Protein AF-0000000081108622 (afdb_homodimer)

Organism: NCBI:txid173218

Radius of gyration: 24.5 Å; Cα contacts (8 Å, |Δi|>4): 1025; chains: 2; bounding box: 48×74×57 Å

Structure (mmCIF, N/CA/C/O backbone):
data_AF-0000000081108622-model_v1
#
loop_
_entity.id
_entity.type
_entity.pdbx_description
1 polymer 'Uncharacterized protein'
#
loop_
_atom_site.group_PDB
_atom_site.id
_atom_site.type_symbol
_atom_site.label_atom_id
_atom_site.label_alt_id
_atom_site.label_comp_id
_atom_site.label_asym_id
_atom_site.label_entity_id
_atom_site.label_seq_id
_atom_site.pdbx_PDB_ins_code
_atom_site.Cartn_x
_atom_site.Cartn_y
_atom_site.Cartn_z
_atom_site.occupancy
_atom_site.B_iso_or_equiv
_atom_site.auth_seq_id
_atom_site.auth_comp_id
_atom_site.auth_asym_id
_atom_site.auth_atom_id
_atom_site.pdbx_PDB_model_num
ATOM 1 N N . MET A 1 1 ? 9.797 -42.375 -10.711 1 42.88 1 MET A N 1
ATOM 2 C CA . MET A 1 1 ? 9.742 -40.938 -11.023 1 42.88 1 MET A CA 1
ATOM 3 C C . MET A 1 1 ? 8.445 -40.344 -10.516 1 42.88 1 MET A C 1
ATOM 5 O O . MET A 1 1 ? 7.371 -40.906 -10.664 1 42.88 1 MET A O 1
ATOM 9 N N . SER A 1 2 ? 8.352 -39.5 -9.469 1 57.22 2 SER A N 1
ATOM 10 C CA . SER A 1 2 ? 7.078 -39.094 -8.875 1 57.22 2 SER A CA 1
ATOM 11 C C . SER A 1 2 ? 6.098 -38.625 -9.945 1 57.22 2 SER A C 1
ATOM 13 O O . SER A 1 2 ? 6.508 -38.125 -10.984 1 57.22 2 SER A O 1
ATOM 15 N N . SER A 1 3 ? 4.816 -39.125 -9.922 1 83.5 3 SER A N 1
ATOM 16 C CA . SER A 1 3 ? 3.748 -38.875 -10.883 1 83.5 3 SER A CA 1
ATOM 17 C C . SER A 1 3 ? 3.598 -37.406 -11.172 1 83.5 3 SER A C 1
ATOM 19 O O . SER A 1 3 ? 3.627 -36.594 -10.25 1 83.5 3 SER A O 1
ATOM 21 N N . ARG A 1 4 ? 3.855 -37.031 -12.406 1 93.5 4 ARG A N 1
ATOM 22 C CA . ARG A 1 4 ? 3.746 -35.625 -12.844 1 93.5 4 ARG A CA 1
ATOM 23 C C . ARG A 1 4 ? 2.301 -35.156 -12.781 1 93.5 4 ARG A C 1
ATOM 25 O O . ARG A 1 4 ? 1.372 -35.969 -12.719 1 93.5 4 ARG A O 1
ATOM 32 N N . SER A 1 5 ? 2.139 -33.906 -12.609 1 96.06 5 SER A N 1
ATOM 33 C CA . SER A 1 5 ? 0.815 -33.312 -12.461 1 96.06 5 SER A CA 1
ATOM 34 C C . SER A 1 5 ? 0.373 -32.625 -13.758 1 96.06 5 SER A C 1
ATOM 36 O O . SER A 1 5 ? 1.161 -31.922 -14.398 1 96.06 5 SER A O 1
ATOM 38 N N . ASP A 1 6 ? -0.879 -32.781 -14.109 1 96.75 6 ASP A N 1
ATOM 39 C CA . ASP A 1 6 ? -1.448 -32.125 -15.273 1 96.75 6 ASP A CA 1
ATOM 40 C C . ASP A 1 6 ? -2.117 -30.797 -14.891 1 96.75 6 ASP A C 1
ATOM 42 O O . ASP A 1 6 ? -2.641 -30.094 -15.75 1 96.75 6 ASP A O 1
ATOM 46 N N . ASN A 1 7 ? -2.08 -30.5 -13.594 1 97.75 7 ASN A N 1
ATOM 47 C CA . ASN A 1 7 ? -2.531 -29.172 -13.18 1 97.75 7 ASN A CA 1
ATOM 48 C C . ASN A 1 7 ? -1.586 -28.078 -13.664 1 97.75 7 ASN A C 1
ATOM 50 O O . ASN A 1 7 ? -0.423 -28.344 -13.969 1 97.75 7 ASN A O 1
ATOM 54 N N . VAL A 1 8 ? -2.062 -26.875 -13.688 1 98.62 8 VAL A N 1
ATOM 55 C CA . VAL A 1 8 ? -1.373 -25.797 -14.391 1 98.62 8 VAL A CA 1
ATOM 56 C C . VAL A 1 8 ? -0.614 -24.938 -13.391 1 98.62 8 VAL A C 1
ATOM 58 O O . VAL A 1 8 ? -1.127 -24.625 -12.305 1 98.62 8 VAL A O 1
ATOM 61 N N . VAL A 1 9 ? 0.617 -24.516 -13.727 1 98.81 9 VAL A N 1
ATOM 62 C CA . VAL A 1 9 ? 1.363 -23.438 -13.086 1 98.81 9 VAL A CA 1
ATOM 63 C C . VAL A 1 9 ? 1.24 -22.172 -13.914 1 98.81 9 VAL A C 1
ATOM 65 O O . VAL A 1 9 ? 1.556 -22.156 -15.102 1 98.81 9 VAL A O 1
ATOM 68 N N . VAL A 1 10 ? 0.769 -21.156 -13.305 1 98.94 10 VAL A N 1
ATOM 69 C CA . VAL A 1 10 ? 0.646 -19.859 -13.977 1 98.94 10 VAL A CA 1
ATOM 70 C C . VAL A 1 10 ? 1.661 -18.875 -13.398 1 98.94 10 VAL A C 1
ATOM 72 O O . VAL A 1 10 ? 1.682 -18.641 -12.188 1 98.94 10 VAL A O 1
ATOM 75 N N . VAL A 1 11 ? 2.512 -18.328 -14.258 1 98.94 11 VAL A N 1
ATOM 76 C CA . VAL A 1 11 ? 3.496 -17.328 -13.852 1 98.94 11 VAL A CA 1
ATOM 77 C C . VAL A 1 11 ? 3.148 -15.977 -14.477 1 98.94 11 VAL A C 1
ATOM 79 O O . VAL A 1 11 ? 3.289 -15.789 -15.688 1 98.94 11 VAL A O 1
ATOM 82 N N . VAL A 1 12 ? 2.668 -15.086 -13.672 1 98.81 12 VAL A N 1
ATOM 83 C CA . VAL A 1 12 ? 2.396 -13.719 -14.102 1 98.81 12 VAL A CA 1
ATOM 84 C C . VAL A 1 12 ? 3.629 -12.844 -13.859 1 98.81 12 VAL A C 1
ATOM 86 O O . VAL A 1 12 ? 4.07 -12.68 -12.719 1 98.81 12 VAL A O 1
ATOM 89 N N . GLY A 1 13 ? 4.121 -12.242 -14.852 1 97.62 13 GLY A N 1
ATOM 90 C CA . GLY A 1 13 ? 5.445 -11.641 -14.805 1 97.62 13 GLY A CA 1
ATOM 91 C C . GLY A 1 13 ? 6.562 -12.648 -15.031 1 97.62 13 GLY A C 1
ATOM 92 O O . GLY A 1 13 ? 7.5 -12.727 -14.242 1 97.62 13 GLY A O 1
ATOM 93 N N . SER A 1 14 ? 6.57 -13.516 -16.094 1 95.88 14 SER A N 1
ATOM 94 C CA . SER A 1 14 ? 7.469 -14.641 -16.344 1 95.88 14 SER A CA 1
ATOM 95 C C . SER A 1 14 ? 8.828 -14.164 -16.844 1 95.88 14 SER A C 1
ATOM 97 O O . SER A 1 14 ? 9.766 -14.953 -16.969 1 95.88 14 SER A O 1
ATOM 99 N N . GLY A 1 15 ? 9.117 -12.82 -16.984 1 89.44 15 GLY A N 1
ATOM 100 C CA . GLY A 1 15 ? 10.367 -12.258 -17.469 1 89.44 15 GLY A CA 1
ATOM 101 C C . GLY A 1 15 ? 11.578 -13.117 -17.125 1 89.44 15 GLY A C 1
ATOM 102 O O . GLY A 1 15 ? 11.445 -14.148 -16.469 1 89.44 15 GLY A O 1
ATOM 103 N N . PRO A 1 16 ? 12.836 -12.875 -17.578 1 88.69 16 PRO A N 1
ATOM 104 C CA . PRO A 1 16 ? 14.016 -13.734 -17.531 1 88.69 16 PRO A CA 1
ATOM 105 C C . PRO A 1 16 ? 14.578 -13.906 -16.125 1 88.69 16 PRO A C 1
ATOM 107 O O . PRO A 1 16 ? 15.453 -14.742 -15.898 1 88.69 16 PRO A O 1
ATOM 110 N N . GLY A 1 17 ? 14.078 -13.25 -15.188 1 92.12 17 GLY A N 1
ATOM 111 C CA . GLY A 1 17 ? 14.562 -13.344 -13.82 1 92.12 17 GLY A CA 1
ATOM 112 C C . GLY A 1 17 ? 13.828 -14.391 -13 1 92.12 17 GLY A C 1
ATOM 113 O O . GLY A 1 17 ? 13.789 -15.562 -13.375 1 92.12 17 GLY A O 1
ATOM 114 N N . ILE A 1 18 ? 13.18 -14.016 -12.016 1 94.81 18 ILE A N 1
ATOM 115 C CA . ILE A 1 18 ? 12.539 -14.883 -11.039 1 94.81 18 ILE A CA 1
ATOM 116 C C . ILE A 1 18 ? 11.438 -15.695 -11.719 1 94.81 18 ILE A C 1
ATOM 118 O O . ILE A 1 18 ? 11.312 -16.906 -11.492 1 94.81 18 ILE A O 1
ATOM 122 N N . GLY A 1 19 ? 10.664 -15.148 -12.656 1 97.62 19 GLY A N 1
ATOM 123 C CA . GLY A 1 19 ? 9.508 -15.781 -13.266 1 97.62 19 GLY A CA 1
ATOM 124 C C . GLY A 1 19 ? 9.859 -17.016 -14.078 1 97.62 19 GLY A C 1
ATOM 125 O O . GLY A 1 19 ? 9.375 -18.109 -13.797 1 97.62 19 GLY A O 1
ATOM 126 N N . THR A 1 20 ? 10.75 -16.844 -15.016 1 97.5 20 THR A N 1
ATOM 127 C CA . THR A 1 20 ? 11.141 -17.922 -15.906 1 97.5 20 THR A CA 1
ATOM 128 C C . THR A 1 20 ? 11.844 -19.047 -15.141 1 97.5 20 THR A C 1
ATOM 130 O O . THR A 1 20 ? 11.602 -20.219 -15.383 1 97.5 20 THR A O 1
ATOM 133 N N . ASN A 1 21 ? 12.688 -18.703 -14.195 1 97.81 21 ASN A N 1
ATOM 134 C CA . ASN A 1 21 ? 13.414 -19.703 -13.414 1 97.81 21 ASN A CA 1
ATOM 135 C C . ASN A 1 21 ? 12.469 -20.5 -12.516 1 97.81 21 ASN A C 1
ATOM 137 O O . ASN A 1 21 ? 12.641 -21.703 -12.352 1 97.81 21 ASN A O 1
ATOM 141 N N . THR A 1 22 ? 11.5 -19.844 -11.953 1 98.5 22 THR A N 1
ATOM 142 C CA . THR A 1 22 ? 10.508 -20.547 -11.148 1 98.5 22 THR A CA 1
ATOM 143 C C . THR A 1 22 ? 9.711 -21.516 -12 1 98.5 22 THR A C 1
ATOM 145 O O . THR A 1 22 ? 9.547 -22.688 -11.633 1 98.5 22 THR A O 1
ATOM 148 N N . ALA A 1 23 ? 9.266 -21.016 -13.164 1 98.75 23 ALA A N 1
ATOM 149 C CA . ALA A 1 23 ? 8.539 -21.875 -14.094 1 98.75 23 ALA A CA 1
ATOM 150 C C . ALA A 1 23 ? 9.367 -23.094 -14.469 1 98.75 23 ALA A C 1
ATOM 152 O O . ALA A 1 23 ? 8.852 -24.219 -14.5 1 98.75 23 ALA A O 1
ATOM 153 N N . ALA A 1 24 ? 10.617 -22.891 -14.719 1 98.5 24 ALA A N 1
ATOM 154 C CA . ALA A 1 24 ? 11.523 -23.969 -15.125 1 98.5 24 ALA A CA 1
ATOM 155 C C . ALA A 1 24 ? 11.672 -25.016 -14.031 1 98.5 24 ALA A C 1
ATOM 157 O O . ALA A 1 24 ? 11.602 -26.219 -14.297 1 98.5 24 ALA A O 1
ATOM 158 N N . VAL A 1 25 ? 11.875 -24.562 -12.789 1 98.25 25 VAL A N 1
ATOM 159 C CA . VAL A 1 25 ? 12.039 -25.469 -11.656 1 98.25 25 VAL A CA 1
ATOM 160 C C . VAL A 1 25 ? 10.766 -26.281 -11.461 1 98.25 25 VAL A C 1
ATOM 162 O O . VAL A 1 25 ? 10.836 -27.5 -11.25 1 98.25 25 VAL A O 1
ATOM 165 N N . PHE A 1 26 ? 9.578 -25.672 -11.594 1 98.62 26 PHE A N 1
ATOM 166 C CA . PHE A 1 26 ? 8.312 -26.375 -11.391 1 98.62 26 PHE A CA 1
ATOM 167 C C . PHE A 1 26 ? 8.062 -27.375 -12.516 1 98.62 26 PHE A C 1
ATOM 169 O O . PHE A 1 26 ? 7.605 -28.484 -12.266 1 98.62 26 PHE A O 1
ATOM 176 N N . ALA A 1 27 ? 8.375 -26.984 -13.742 1 98.12 27 ALA A N 1
ATOM 177 C CA . ALA A 1 27 ? 8.227 -27.875 -14.891 1 98.12 27 ALA A CA 1
ATOM 178 C C . ALA A 1 27 ? 9.156 -29.078 -14.766 1 98.12 27 ALA A C 1
ATOM 180 O O . ALA A 1 27 ? 8.75 -30.219 -15.023 1 98.12 27 ALA A O 1
ATOM 181 N N . ALA A 1 28 ? 10.352 -28.828 -14.352 1 97.38 28 ALA A N 1
ATOM 182 C CA . ALA A 1 28 ? 11.352 -29.875 -14.242 1 97.38 28 ALA A CA 1
ATOM 183 C C . ALA A 1 28 ? 10.977 -30.875 -13.133 1 97.38 28 ALA A C 1
ATOM 185 O O . ALA A 1 28 ? 11.25 -32.062 -13.25 1 97.38 28 ALA A O 1
ATOM 186 N N . ASN A 1 29 ? 10.352 -30.391 -12.141 1 96.62 29 ASN A N 1
ATOM 187 C CA . ASN A 1 29 ? 10.133 -31.219 -10.961 1 96.62 29 ASN A CA 1
ATOM 188 C C . ASN A 1 29 ? 8.797 -31.953 -11.031 1 96.62 29 ASN A C 1
ATOM 190 O O . ASN A 1 29 ? 8.695 -33.094 -10.586 1 96.62 29 ASN A O 1
ATOM 194 N N . LYS A 1 30 ? 7.742 -31.234 -11.664 1 96.94 30 LYS A N 1
ATOM 195 C CA . LYS A 1 30 ? 6.465 -31.875 -11.391 1 96.94 30 LYS A CA 1
ATOM 196 C C . LYS A 1 30 ? 5.426 -31.531 -12.445 1 96.94 30 LYS A C 1
ATOM 198 O O . LYS A 1 30 ? 4.551 -32.344 -12.758 1 96.94 30 LYS A O 1
ATOM 203 N N . PHE A 1 31 ? 5.426 -30.438 -13.047 1 98.19 31 PHE A N 1
ATOM 204 C CA . PHE A 1 31 ? 4.234 -29.938 -13.719 1 98.19 31 PHE A CA 1
ATOM 205 C C . PHE A 1 31 ? 4.371 -30.078 -15.227 1 98.19 31 PHE A C 1
ATOM 207 O O . PHE A 1 31 ? 5.359 -29.625 -15.812 1 98.19 31 PHE A O 1
ATOM 214 N N . ASN A 1 32 ? 3.34 -30.516 -15.828 1 97.81 32 ASN A N 1
ATOM 215 C CA . ASN A 1 32 ? 3.32 -30.75 -17.266 1 97.81 32 ASN A CA 1
ATOM 216 C C . ASN A 1 32 ? 2.82 -29.531 -18.031 1 97.81 32 ASN A C 1
ATOM 218 O O . ASN A 1 32 ? 3.02 -29.422 -19.234 1 97.81 32 ASN A O 1
ATOM 222 N N . ASN A 1 33 ? 2.074 -28.656 -17.391 1 98.69 33 ASN A N 1
ATOM 223 C CA . ASN A 1 33 ? 1.449 -27.5 -18.031 1 98.69 33 ASN A CA 1
ATOM 224 C C . ASN A 1 33 ? 1.868 -26.188 -17.359 1 98.69 33 ASN A C 1
ATOM 226 O O . ASN A 1 33 ? 1.658 -26 -16.156 1 98.69 33 ASN A O 1
ATOM 230 N N . ILE A 1 34 ? 2.461 -25.312 -18.188 1 98.81 34 ILE A N 1
ATOM 231 C CA . ILE A 1 34 ? 2.961 -24.047 -17.688 1 98.81 34 ILE A CA 1
ATOM 232 C C . ILE A 1 34 ? 2.393 -22.906 -18.531 1 98.81 34 ILE A C 1
ATOM 234 O O . ILE A 1 34 ? 2.443 -22.953 -19.766 1 98.81 34 ILE A O 1
ATOM 238 N N . ALA A 1 35 ? 1.82 -21.938 -17.906 1 98.94 35 ALA A N 1
ATOM 239 C CA . ALA A 1 35 ? 1.398 -20.703 -18.562 1 98.94 35 ALA A CA 1
ATOM 240 C C . ALA A 1 35 ? 2.314 -19.547 -18.172 1 98.94 35 ALA A C 1
ATOM 242 O O . ALA A 1 35 ? 2.5 -19.266 -16.984 1 98.94 35 ALA A O 1
ATOM 243 N N . LEU A 1 36 ? 2.93 -18.906 -19.141 1 98.88 36 LEU A N 1
ATOM 244 C CA . LEU A 1 36 ? 3.764 -17.719 -18.953 1 98.88 36 LEU A CA 1
ATOM 245 C C . LEU A 1 36 ? 3.035 -16.469 -19.406 1 98.88 36 LEU A C 1
ATOM 247 O O . LEU A 1 36 ? 2.6 -16.375 -20.562 1 98.88 36 LEU A O 1
ATOM 251 N N . VAL A 1 37 ? 2.861 -15.516 -18.516 1 98.88 37 VAL A N 1
ATOM 252 C CA . VAL A 1 37 ? 2.129 -14.289 -18.797 1 98.88 37 VAL A CA 1
ATOM 253 C C . VAL A 1 37 ? 3.061 -13.086 -18.656 1 98.88 37 VAL A C 1
ATOM 255 O O . VAL A 1 37 ? 3.672 -12.891 -17.609 1 98.88 37 VAL A O 1
ATOM 258 N N . ALA A 1 38 ? 3.254 -12.305 -19.609 1 98.31 38 ALA A N 1
ATOM 259 C CA . ALA A 1 38 ? 4.008 -11.055 -19.625 1 98.31 38 ALA A CA 1
ATOM 260 C C . ALA A 1 38 ? 3.609 -10.18 -20.812 1 98.31 38 ALA A C 1
ATOM 262 O O . ALA A 1 38 ? 2.701 -10.531 -21.562 1 98.31 38 ALA A O 1
ATOM 263 N N . ARG A 1 39 ? 4.234 -9.078 -21.031 1 96.94 39 ARG A N 1
ATOM 264 C CA . ARG A 1 39 ? 3.812 -8.125 -22.047 1 96.94 39 ARG A CA 1
ATOM 265 C C . ARG A 1 39 ? 4.504 -8.414 -23.391 1 96.94 39 ARG A C 1
ATOM 267 O O . ARG A 1 39 ? 3.877 -8.336 -24.438 1 96.94 39 ARG A O 1
ATOM 274 N N . ASN A 1 40 ? 5.754 -8.773 -23.281 1 97.31 40 ASN A N 1
ATOM 275 C CA . ASN A 1 40 ? 6.586 -8.82 -24.484 1 97.31 40 ASN A CA 1
ATOM 276 C C . ASN A 1 40 ? 6.578 -10.203 -25.125 1 97.31 40 ASN A C 1
ATOM 278 O O . ASN A 1 40 ? 7.188 -11.141 -24.594 1 97.31 40 ASN A O 1
ATOM 282 N N . PRO A 1 41 ? 5.973 -10.297 -26.312 1 97.81 41 PRO A N 1
ATOM 283 C CA . PRO A 1 41 ? 5.848 -11.625 -26.906 1 97.81 41 PRO A CA 1
ATOM 284 C C . PRO A 1 41 ? 7.195 -12.234 -27.281 1 97.81 41 PRO A C 1
ATOM 286 O O . PRO A 1 41 ? 7.379 -13.453 -27.172 1 97.81 41 PRO A O 1
ATOM 289 N N . ALA A 1 42 ? 8.109 -11.406 -27.688 1 98.19 42 ALA A N 1
ATOM 290 C CA . ALA A 1 42 ? 9.43 -11.922 -28.062 1 98.19 42 ALA A CA 1
ATOM 291 C C . ALA A 1 42 ? 10.148 -12.5 -26.859 1 98.19 42 ALA A C 1
ATOM 293 O O . ALA A 1 42 ? 10.766 -13.562 -26.938 1 98.19 42 ALA A O 1
ATOM 294 N N . GLN A 1 43 ? 10.102 -11.82 -25.766 1 97.5 43 GLN A N 1
ATOM 295 C CA . GLN A 1 43 ? 10.711 -12.328 -24.531 1 97.5 43 GLN A CA 1
ATOM 296 C C . GLN A 1 43 ? 9.984 -13.57 -24.031 1 97.5 43 GLN A C 1
ATOM 298 O O . GLN A 1 43 ? 10.617 -14.5 -23.516 1 97.5 43 GLN A O 1
ATOM 303 N N . LEU A 1 44 ? 8.688 -13.586 -24.203 1 98.44 44 LEU A N 1
ATOM 304 C CA . LEU A 1 44 ? 7.887 -14.742 -23.797 1 98.44 44 LEU A CA 1
ATOM 305 C C . LEU A 1 44 ? 8.344 -15.992 -24.531 1 98.44 44 LEU A C 1
ATOM 307 O O . LEU A 1 44 ? 8.445 -17.062 -23.938 1 98.44 44 LEU A O 1
ATOM 311 N N . ASP A 1 45 ? 8.586 -15.859 -25.812 1 98.25 45 ASP A N 1
ATOM 312 C CA . ASP A 1 45 ? 9.047 -17 -26.609 1 98.25 45 ASP A CA 1
ATOM 313 C C . ASP A 1 45 ? 10.375 -17.531 -26.078 1 98.25 45 ASP A C 1
ATOM 315 O O . ASP A 1 45 ? 10.57 -18.75 -25.984 1 98.25 45 ASP A O 1
ATOM 319 N N . LYS A 1 46 ? 11.281 -16.609 -25.75 1 98.19 46 LYS A N 1
ATOM 320 C CA . LYS A 1 46 ? 12.562 -17.016 -25.188 1 98.19 46 LYS A CA 1
ATOM 321 C C . LYS A 1 46 ? 12.383 -17.719 -23.859 1 98.19 46 LYS A C 1
ATOM 323 O O . LYS A 1 46 ? 13.031 -18.734 -23.594 1 98.19 46 LYS A O 1
ATOM 328 N N . ASP A 1 47 ? 11.516 -17.156 -23 1 98.19 47 ASP A N 1
ATOM 329 C CA . ASP A 1 47 ? 11.242 -17.75 -21.703 1 98.19 47 ASP A CA 1
ATOM 330 C C . ASP A 1 47 ? 10.633 -19.141 -21.844 1 98.19 47 ASP A C 1
ATOM 332 O O . ASP A 1 47 ? 11 -20.062 -21.109 1 98.19 47 ASP A O 1
ATOM 336 N N . ALA A 1 48 ? 9.734 -19.266 -22.797 1 98.56 48 ALA A N 1
ATOM 337 C CA . ALA A 1 48 ? 9.094 -20.562 -23.031 1 98.56 48 ALA A CA 1
ATOM 338 C C . ALA A 1 48 ? 10.125 -21.609 -23.438 1 98.56 48 ALA A C 1
ATOM 340 O O . ALA A 1 48 ? 10.039 -22.766 -23 1 98.56 48 ALA A O 1
ATOM 341 N N . ALA A 1 49 ? 11.055 -21.25 -24.25 1 98.19 49 ALA A N 1
ATOM 342 C CA . ALA A 1 49 ? 12.109 -22.172 -24.672 1 98.19 49 ALA A CA 1
ATOM 343 C C . ALA A 1 49 ? 12.953 -22.625 -23.484 1 98.19 49 ALA A C 1
ATOM 345 O O . ALA A 1 49 ? 13.312 -23.797 -23.375 1 98.19 49 ALA A O 1
ATOM 346 N N . THR A 1 50 ? 13.258 -21.672 -22.625 1 97.62 50 THR A N 1
ATOM 347 C CA . THR A 1 50 ? 14.039 -21.969 -21.438 1 97.62 50 THR A CA 1
ATOM 348 C C . THR A 1 50 ? 13.305 -22.984 -20.547 1 97.62 50 THR A C 1
ATOM 350 O O . THR A 1 50 ? 13.906 -23.953 -20.094 1 97.62 50 THR A O 1
ATOM 353 N N . VAL A 1 51 ? 12.016 -22.781 -20.359 1 98.56 51 VAL A N 1
ATOM 354 C CA . VAL A 1 51 ? 11.219 -23.656 -19.5 1 98.56 51 VAL A CA 1
ATOM 355 C C . VAL A 1 51 ? 11.086 -25.031 -20.125 1 98.56 51 VAL A C 1
ATOM 357 O O . VAL A 1 51 ? 11.219 -26.062 -19.453 1 98.56 51 VAL A O 1
ATOM 360 N N . THR A 1 52 ? 10.852 -25.078 -21.438 1 97.94 52 THR A N 1
ATOM 361 C CA . THR A 1 52 ? 10.719 -26.344 -22.156 1 97.94 52 THR A CA 1
ATOM 362 C C . THR A 1 52 ? 12.008 -27.156 -22.047 1 97.94 52 THR A C 1
ATOM 364 O O . THR A 1 52 ? 11.961 -28.375 -21.828 1 97.94 52 THR A O 1
ATOM 367 N N . SER A 1 53 ? 13.102 -26.469 -22.219 1 97.5 53 SER A N 1
ATOM 368 C CA . SER A 1 53 ? 14.391 -27.141 -22.141 1 97.5 53 SER A CA 1
ATOM 369 C C . SER A 1 53 ? 14.625 -27.703 -20.734 1 97.5 53 SER A C 1
ATOM 371 O O . SER A 1 53 ? 15.133 -28.828 -20.594 1 97.5 53 SER A O 1
ATOM 373 N N . ALA A 1 54 ? 14.289 -26.969 -19.719 1 96.25 54 ALA A N 1
ATOM 374 C CA . ALA A 1 54 ? 14.492 -27.375 -18.344 1 96.25 54 ALA A CA 1
ATOM 375 C C . ALA A 1 54 ? 13.695 -28.641 -18.016 1 96.25 54 ALA A C 1
ATOM 377 O O . ALA A 1 54 ? 14.102 -29.438 -17.172 1 96.25 54 ALA A O 1
ATOM 378 N N . ALA A 1 55 ? 12.586 -28.828 -18.703 1 95.94 55 ALA A N 1
ATOM 379 C CA . ALA A 1 55 ? 11.719 -29.984 -18.469 1 95.94 55 ALA A CA 1
ATOM 380 C C . ALA A 1 55 ? 12.039 -31.109 -19.453 1 95.94 55 ALA A C 1
ATOM 382 O O . ALA A 1 55 ? 11.281 -32.062 -19.578 1 95.94 55 ALA A O 1
ATOM 383 N N . ASN A 1 56 ? 13.094 -31 -20.203 1 95.38 56 ASN A N 1
ATOM 384 C CA . ASN A 1 56 ? 13.523 -31.969 -21.188 1 95.38 56 ASN A CA 1
ATOM 385 C C . ASN A 1 56 ? 12.43 -32.219 -22.234 1 95.38 56 ASN A C 1
ATOM 387 O O . ASN A 1 56 ? 12.211 -33.375 -22.641 1 95.38 56 ASN A O 1
ATOM 391 N N . GLY A 1 57 ? 11.68 -31.141 -22.5 1 91.5 57 GLY A N 1
ATOM 392 C CA . GLY A 1 57 ? 10.648 -31.203 -23.516 1 91.5 57 GLY A CA 1
ATOM 393 C C . GLY A 1 57 ? 9.375 -31.875 -23.031 1 91.5 57 GLY A C 1
ATOM 394 O O . GLY A 1 57 ? 8.43 -32.062 -23.797 1 91.5 57 GLY A O 1
ATOM 395 N N . ASN A 1 58 ? 9.273 -32.219 -21.781 1 91.81 58 ASN A N 1
ATOM 396 C CA . ASN A 1 58 ? 8.156 -32.969 -21.234 1 91.81 58 ASN A CA 1
ATOM 397 C C . ASN A 1 58 ? 7.109 -32.062 -20.609 1 91.81 58 ASN A C 1
ATOM 399 O O . ASN A 1 58 ? 6.379 -32.469 -19.703 1 91.81 58 ASN A O 1
ATOM 403 N N . ALA A 1 59 ? 7.059 -30.844 -20.969 1 96.12 59 ALA A N 1
ATOM 404 C CA . ALA A 1 59 ? 6.062 -29.906 -20.469 1 96.12 59 ALA A CA 1
ATOM 405 C C . ALA A 1 59 ? 5.449 -29.078 -21.594 1 96.12 59 ALA A C 1
ATOM 407 O O . ALA A 1 59 ? 6.141 -28.719 -22.547 1 96.12 59 ALA A O 1
ATOM 408 N N . THR A 1 60 ? 4.172 -28.891 -21.594 1 98.12 60 THR A N 1
ATOM 409 C CA . THR A 1 60 ? 3.486 -27.922 -22.438 1 98.12 60 THR A CA 1
ATOM 410 C C . THR A 1 60 ? 3.604 -26.516 -21.875 1 98.12 60 THR A C 1
ATOM 412 O O . THR A 1 60 ? 3.109 -26.234 -20.781 1 98.12 60 THR A O 1
ATOM 415 N N . VAL A 1 61 ? 4.32 -25.641 -22.609 1 98.69 61 VAL A N 1
ATOM 416 C CA . VAL A 1 61 ? 4.5 -24.266 -22.172 1 98.69 61 VAL A CA 1
ATOM 417 C C . VAL A 1 61 ? 3.764 -23.328 -23.125 1 98.69 61 VAL A C 1
ATOM 419 O O . VAL A 1 61 ? 4.047 -23.297 -24.328 1 98.69 61 VAL A O 1
ATOM 422 N N . LYS A 1 62 ? 2.775 -22.625 -22.641 1 98.81 62 LYS A N 1
ATOM 423 C CA . LYS A 1 62 ? 2.055 -21.625 -23.438 1 98.81 62 LYS A CA 1
ATOM 424 C C . LYS A 1 62 ? 2.33 -20.219 -22.938 1 98.81 62 LYS A C 1
ATOM 426 O O . LYS A 1 62 ? 2.504 -20 -21.734 1 98.81 62 LYS A O 1
ATOM 431 N N . THR A 1 63 ? 2.369 -19.328 -23.922 1 98.81 63 THR A N 1
ATOM 432 C CA . THR A 1 63 ? 2.652 -17.922 -23.594 1 98.81 63 THR A CA 1
ATOM 433 C C . THR A 1 63 ? 1.43 -17.047 -23.859 1 98.81 63 THR A C 1
ATOM 435 O O . THR A 1 63 ? 0.671 -17.297 -24.797 1 98.81 63 THR A O 1
ATOM 438 N N . TYR A 1 64 ? 1.243 -16.109 -23.016 1 98.88 64 TYR A N 1
ATOM 439 C CA . TYR A 1 64 ? 0.152 -15.148 -23.141 1 98.88 64 TYR A CA 1
ATOM 440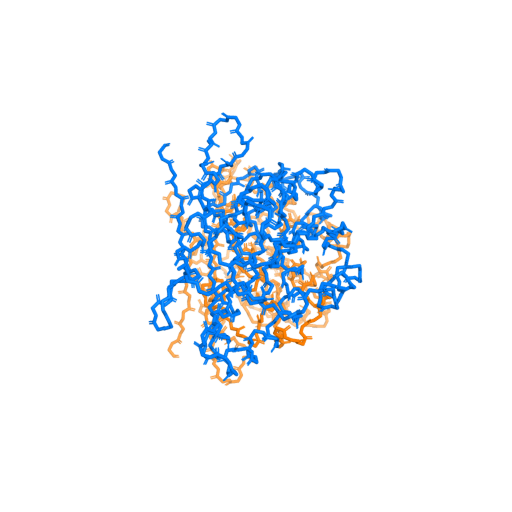 C C . TYR A 1 64 ? 0.667 -13.727 -22.984 1 98.88 64 TYR A C 1
ATOM 442 O O . TYR A 1 64 ? 1.11 -13.328 -21.906 1 98.88 64 TYR A O 1
ATOM 450 N N . SER A 1 65 ? 0.623 -12.977 -24.078 1 98.69 65 SER A N 1
ATOM 451 C CA . SER A 1 65 ? 1.041 -11.578 -24.062 1 98.69 65 SER A CA 1
ATOM 452 C C . SER A 1 65 ? -0.098 -10.672 -23.609 1 98.69 65 SER A C 1
ATOM 454 O O . SER A 1 65 ? -1.132 -10.594 -24.281 1 98.69 65 SER A O 1
ATOM 456 N N . THR A 1 66 ? 0.061 -10.016 -22.453 1 98.19 66 THR A N 1
ATOM 457 C CA . THR A 1 66 ? -0.978 -9.133 -21.938 1 98.19 66 THR A CA 1
ATOM 458 C C . THR A 1 66 ? -0.389 -8.109 -20.969 1 98.19 66 THR A C 1
ATOM 460 O O . THR A 1 66 ? 0.67 -8.344 -20.375 1 98.19 66 THR A O 1
ATOM 463 N N . ASP A 1 67 ? -0.963 -6.973 -20.953 1 97.5 67 ASP A N 1
ATOM 464 C CA . ASP A 1 67 ? -0.698 -5.988 -19.906 1 97.5 67 ASP A CA 1
ATOM 465 C C . ASP A 1 67 ? -1.635 -6.18 -18.719 1 97.5 67 ASP A C 1
ATOM 467 O O . ASP A 1 67 ? -2.84 -5.941 -18.828 1 97.5 67 ASP A O 1
ATOM 471 N N . VAL A 1 68 ? -1.091 -6.52 -17.594 1 97.88 68 VAL A N 1
ATOM 472 C CA . VAL A 1 68 ? -1.908 -6.934 -16.469 1 97.88 68 VAL A CA 1
ATOM 473 C C . VAL A 1 68 ? -2.646 -5.727 -15.891 1 97.88 68 VAL A C 1
ATOM 475 O O . VAL A 1 68 ? -3.576 -5.879 -15.094 1 97.88 68 VAL A O 1
ATOM 478 N N . ILE 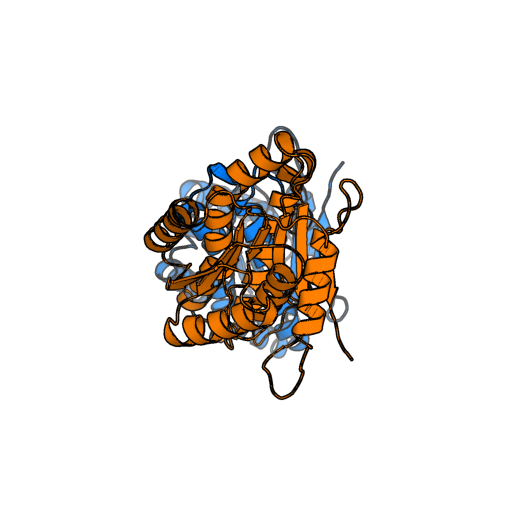A 1 69 ? -2.283 -4.512 -16.25 1 96.25 69 ILE A N 1
ATOM 479 C CA . ILE A 1 69 ? -2.961 -3.34 -15.703 1 96.25 69 ILE A CA 1
ATOM 480 C C . ILE A 1 69 ? -4.141 -2.963 -16.594 1 96.25 69 ILE A C 1
ATOM 482 O O . ILE A 1 69 ? -4.809 -1.953 -16.359 1 96.25 69 ILE A O 1
ATOM 486 N N . ASP A 1 70 ? -4.344 -3.674 -17.672 1 97 70 ASP A N 1
ATOM 487 C CA . ASP A 1 70 ? -5.602 -3.662 -18.406 1 97 70 ASP A CA 1
ATOM 488 C C . ASP A 1 70 ? -6.535 -4.773 -17.922 1 97 70 ASP A C 1
ATOM 490 O O . ASP A 1 70 ? -6.449 -5.906 -18.391 1 97 70 ASP A O 1
ATOM 494 N N . PRO A 1 71 ? -7.434 -4.418 -17.078 1 95.69 71 PRO A N 1
ATOM 495 C CA . PRO A 1 71 ? -8.203 -5.461 -16.406 1 95.69 71 PRO A CA 1
ATOM 496 C C . PRO A 1 71 ? -9.031 -6.312 -17.359 1 95.69 71 PRO A C 1
ATOM 498 O O . PRO A 1 71 ? -9.195 -7.512 -17.141 1 95.69 71 PRO A O 1
ATOM 501 N N . VAL A 1 72 ? -9.531 -5.758 -18.375 1 96.69 72 VAL A N 1
ATOM 502 C CA . VAL A 1 72 ? -10.352 -6.496 -19.328 1 96.69 72 VAL A CA 1
ATOM 503 C C . VAL A 1 72 ? -9.492 -7.516 -20.078 1 96.69 72 VAL A C 1
ATOM 505 O O . VAL A 1 72 ? -9.844 -8.695 -20.156 1 96.69 72 VAL A O 1
ATOM 508 N N . LYS A 1 73 ? -8.391 -7.09 -20.594 1 97.94 73 LYS A N 1
ATOM 509 C CA . LYS A 1 73 ? -7.492 -7.992 -21.312 1 97.94 73 LYS A CA 1
ATOM 510 C C . LYS A 1 73 ? -6.918 -9.055 -20.375 1 97.94 73 LYS A C 1
ATOM 512 O O . LYS A 1 73 ? -6.777 -10.219 -20.766 1 97.94 73 LYS A O 1
ATOM 517 N N . PHE A 1 74 ? -6.609 -8.633 -19.188 1 98.5 74 PHE A N 1
ATOM 518 C CA . PHE A 1 74 ? -6.02 -9.562 -18.234 1 98.5 74 PHE A CA 1
ATOM 519 C C . PHE A 1 74 ? -7.016 -10.656 -17.859 1 98.5 74 PHE A C 1
ATOM 521 O O . PHE A 1 74 ? -6.68 -11.844 -17.875 1 98.5 74 PHE A O 1
ATOM 528 N N . THR A 1 75 ? -8.242 -10.258 -17.609 1 97.38 75 THR A N 1
ATOM 529 C CA . THR A 1 75 ? -9.281 -11.219 -17.25 1 97.38 75 THR A CA 1
ATOM 530 C C . THR A 1 75 ? -9.547 -12.18 -18.406 1 97.38 75 THR A C 1
ATOM 532 O O . THR A 1 75 ? -9.734 -13.375 -18.203 1 97.38 75 THR A O 1
ATOM 535 N N . ALA A 1 76 ? -9.547 -11.648 -19.578 1 98.38 76 ALA A N 1
ATOM 536 C CA . ALA A 1 76 ? -9.711 -12.492 -20.75 1 98.38 76 ALA A CA 1
ATOM 537 C C . ALA A 1 76 ? -8.562 -13.484 -20.891 1 98.38 76 ALA A C 1
ATOM 539 O O . ALA A 1 76 ? -8.773 -14.641 -21.266 1 98.38 76 ALA A O 1
ATOM 540 N N . THR A 1 77 ? -7.383 -13.008 -20.625 1 98.75 77 THR A N 1
ATOM 541 C CA . THR A 1 77 ? -6.199 -13.859 -20.672 1 98.75 77 THR A CA 1
ATOM 542 C C . THR A 1 77 ? -6.309 -14.992 -19.656 1 98.75 77 THR A C 1
ATOM 544 O O . THR A 1 77 ? -6.02 -16.141 -19.969 1 98.75 77 THR A O 1
ATOM 547 N N . LEU A 1 78 ? -6.746 -14.719 -18.453 1 98.69 78 LEU A N 1
ATOM 548 C CA . LEU A 1 78 ? -6.902 -15.711 -17.406 1 98.69 78 LEU A CA 1
ATOM 549 C C . LEU A 1 78 ? -7.93 -16.766 -17.797 1 98.69 78 LEU A C 1
ATOM 551 O O . LEU A 1 78 ? -7.707 -17.969 -17.609 1 98.69 78 LEU A O 1
ATOM 555 N N . LYS A 1 79 ? -8.969 -16.281 -18.359 1 98.25 79 LYS A N 1
ATOM 556 C CA . LYS A 1 79 ? -9.984 -17.203 -18.859 1 98.25 79 LYS A CA 1
ATOM 557 C C . LYS A 1 79 ? -9.414 -18.109 -19.953 1 98.25 79 LYS A C 1
ATOM 559 O O . LYS A 1 79 ? -9.695 -19.312 -19.969 1 98.25 79 LYS A O 1
ATOM 564 N N . GLN A 1 80 ? -8.68 -17.531 -20.844 1 98.75 80 GLN A N 1
ATOM 565 C CA . GLN A 1 80 ? -8.062 -18.281 -21.922 1 98.75 80 GLN A CA 1
ATOM 566 C C . GLN A 1 80 ? -7.117 -19.359 -21.375 1 98.75 80 GLN A C 1
ATOM 568 O O . GLN A 1 80 ? -7.02 -20.453 -21.922 1 98.75 80 GLN A O 1
ATOM 573 N N . ILE A 1 81 ? -6.383 -19.047 -20.297 1 98.81 81 ILE A N 1
ATOM 574 C CA . ILE A 1 81 ? -5.48 -20 -19.672 1 98.81 81 ILE A CA 1
ATOM 575 C C . ILE A 1 81 ? -6.27 -21.219 -19.188 1 98.81 81 ILE A C 1
ATOM 577 O O . ILE A 1 81 ? -5.879 -22.359 -19.438 1 98.81 81 ILE A O 1
ATOM 581 N N . SER A 1 82 ? -7.406 -20.969 -18.578 1 98.19 82 SER A N 1
ATOM 582 C CA . SER A 1 82 ? -8.266 -22.047 -18.109 1 98.19 82 SER A CA 1
ATOM 583 C C . SER A 1 82 ? -8.75 -22.906 -19.266 1 98.19 82 SER A C 1
ATOM 585 O O . SER A 1 82 ? -8.797 -24.141 -19.156 1 98.19 82 SER A O 1
ATOM 587 N N . GLN A 1 83 ? -9.094 -22.281 -20.312 1 98.38 83 GLN A N 1
ATOM 588 C CA . GLN A 1 83 ? -9.609 -22.984 -21.484 1 98.38 83 GLN A CA 1
ATOM 589 C C . GLN A 1 83 ? -8.516 -23.828 -22.141 1 98.38 83 GLN A C 1
ATOM 591 O O . GLN A 1 83 ? -8.758 -24.953 -22.562 1 98.38 83 GLN A O 1
ATOM 596 N N . ASP A 1 84 ? -7.355 -23.297 -22.188 1 98.69 84 ASP A N 1
ATOM 597 C CA . ASP A 1 84 ? -6.254 -23.906 -22.922 1 98.69 84 ASP A CA 1
ATOM 598 C C . ASP A 1 84 ? -5.613 -25.031 -22.109 1 98.69 84 ASP A C 1
ATOM 600 O O . ASP A 1 84 ? -5.203 -26.047 -22.656 1 98.69 84 ASP A O 1
ATOM 604 N N . LEU A 1 85 ? -5.438 -24.812 -20.75 1 98.56 85 LEU A N 1
ATOM 605 C CA . LEU A 1 85 ? -4.523 -25.656 -20 1 98.56 85 LEU A CA 1
ATOM 606 C C . LEU A 1 85 ? -5.258 -26.375 -18.875 1 98.56 85 LEU A C 1
ATOM 608 O O . LEU A 1 85 ? -4.754 -27.359 -18.328 1 98.56 85 LEU A O 1
ATOM 612 N N . GLY A 1 86 ? -6.441 -25.844 -18.484 1 97.56 86 GLY A N 1
ATOM 613 C CA . GLY A 1 86 ? -7.242 -26.547 -17.5 1 97.56 86 GLY A CA 1
ATOM 614 C C . GLY A 1 86 ? -7.086 -26 -16.094 1 97.56 86 GLY A C 1
ATOM 615 O O . GLY A 1 86 ? -7.047 -24.781 -15.898 1 97.56 86 GLY A O 1
ATOM 616 N N . THR A 1 87 ? -7.043 -26.922 -15.102 1 97.06 87 THR A N 1
ATOM 617 C CA . THR A 1 87 ? -7.16 -26.562 -13.695 1 97.06 87 THR A CA 1
ATOM 618 C C . THR A 1 87 ? -5.836 -26.016 -13.172 1 97.06 87 THR A C 1
ATOM 620 O O . THR A 1 87 ? -4.793 -26.656 -13.305 1 97.06 87 THR A O 1
ATOM 623 N N . VAL A 1 88 ? -5.898 -24.891 -12.516 1 98.5 88 VAL A N 1
ATOM 624 C CA . VAL A 1 88 ? -4.719 -24.25 -11.953 1 98.5 88 VAL A CA 1
ATOM 625 C C . VAL A 1 88 ? -4.43 -24.812 -10.57 1 98.5 88 VAL A C 1
ATOM 627 O O . VAL A 1 88 ? -5.348 -25.031 -9.781 1 98.5 88 VAL A O 1
ATOM 630 N N . GLU A 1 89 ? -3.156 -25 -10.297 1 98.62 89 GLU A N 1
ATOM 631 C CA . GLU A 1 89 ? -2.758 -25.438 -8.969 1 98.62 89 GLU A CA 1
ATOM 632 C C . GLU A 1 89 ? -1.789 -24.453 -8.32 1 98.62 89 GLU A C 1
ATOM 634 O O . GLU A 1 89 ? -1.803 -24.266 -7.102 1 98.62 89 GLU A O 1
ATOM 639 N N . VAL A 1 90 ? -0.926 -23.844 -9.133 1 98.81 90 VAL A N 1
ATOM 640 C CA . VAL A 1 90 ? 0.07 -22.906 -8.602 1 98.81 90 VAL A CA 1
ATOM 641 C C . VAL A 1 90 ? 0.037 -21.609 -9.398 1 98.81 90 VAL A C 1
ATOM 643 O O . VAL A 1 90 ? -0.008 -21.625 -10.625 1 98.81 90 VAL A O 1
ATOM 646 N N . VAL A 1 91 ? 0.047 -20.562 -8.656 1 98.88 91 VAL A N 1
ATOM 647 C CA . VAL A 1 91 ? 0.165 -19.234 -9.258 1 98.88 91 VAL A CA 1
ATOM 648 C C . VAL A 1 91 ? 1.348 -18.5 -8.641 1 98.88 91 VAL A C 1
ATOM 650 O O . VAL A 1 91 ? 1.472 -18.422 -7.414 1 98.88 91 VAL A O 1
ATOM 653 N N . LEU A 1 92 ? 2.238 -18.062 -9.461 1 98.88 92 LEU A N 1
ATOM 654 C CA . LEU A 1 92 ? 3.256 -17.094 -9.062 1 98.88 92 LEU A CA 1
ATOM 655 C C . LE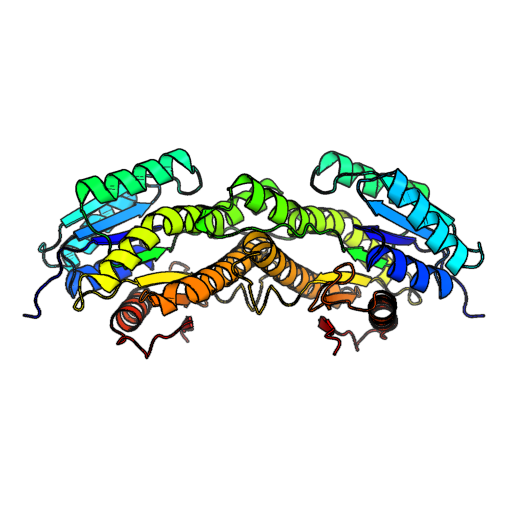U A 1 92 ? 2.928 -15.703 -9.594 1 98.88 92 LEU A C 1
ATOM 657 O O . LEU A 1 92 ? 2.848 -15.508 -10.812 1 98.88 92 LEU A O 1
ATOM 661 N N . TYR A 1 93 ? 2.67 -14.805 -8.766 1 98.88 93 TYR A N 1
ATOM 662 C CA . TYR A 1 93 ? 2.559 -13.398 -9.156 1 98.88 93 TYR A CA 1
ATOM 663 C C . TYR A 1 93 ? 3.881 -12.672 -8.961 1 98.88 93 TYR A C 1
ATOM 665 O O . TYR A 1 93 ? 4.246 -12.336 -7.828 1 98.88 93 TYR A O 1
ATOM 673 N N . ASN A 1 94 ? 4.496 -12.297 -10.047 1 97.94 94 ASN A N 1
ATOM 674 C CA . ASN A 1 94 ? 5.852 -11.766 -10.031 1 97.94 94 ASN A CA 1
ATOM 675 C C . ASN A 1 94 ? 5.957 -10.461 -10.828 1 97.94 94 ASN A C 1
ATOM 677 O O . ASN A 1 94 ? 7.031 -9.867 -10.914 1 97.94 94 ASN A O 1
ATOM 681 N N . ALA A 1 95 ? 4.805 -10.039 -11.367 1 97.25 95 ALA A N 1
ATOM 682 C CA . ALA A 1 95 ? 4.812 -8.836 -12.195 1 97.25 95 ALA A CA 1
ATOM 683 C C . ALA A 1 95 ? 5.188 -7.609 -11.383 1 97.25 95 ALA A C 1
ATOM 685 O O . ALA A 1 95 ? 4.668 -7.406 -10.273 1 97.25 95 ALA A O 1
ATOM 686 N N . ALA A 1 96 ? 6.09 -6.797 -11.891 1 93.69 96 ALA A N 1
ATOM 687 C CA . ALA A 1 96 ? 6.504 -5.547 -11.258 1 93.69 96 ALA A CA 1
ATOM 688 C C . ALA A 1 96 ? 7.254 -4.656 -12.25 1 93.69 96 ALA A C 1
ATOM 690 O O . ALA A 1 96 ? 7.762 -5.137 -13.266 1 93.69 96 ALA A O 1
ATOM 691 N N . ILE A 1 97 ? 7.258 -3.447 -11.961 1 90.62 97 ILE A N 1
ATOM 692 C CA . ILE A 1 97 ? 8.102 -2.475 -12.648 1 90.62 97 ILE A CA 1
ATOM 693 C C . ILE A 1 97 ? 9.008 -1.773 -11.641 1 90.62 97 ILE A C 1
ATOM 695 O O . ILE A 1 97 ? 8.547 -1.336 -10.586 1 90.62 97 ILE A O 1
ATOM 699 N N . VAL A 1 98 ? 10.227 -1.801 -11.922 1 90.69 98 VAL A N 1
ATOM 700 C CA . VAL A 1 98 ? 11.18 -1.046 -11.117 1 90.69 98 VAL A CA 1
ATOM 701 C C . VAL A 1 98 ? 11.594 0.223 -11.859 1 90.69 98 VAL A C 1
ATOM 703 O O . VAL A 1 98 ? 12.281 0.156 -12.883 1 90.69 98 VAL A O 1
ATOM 706 N N . ALA A 1 99 ? 11.156 1.287 -11.414 1 92.38 99 ALA A N 1
ATOM 707 C CA . ALA A 1 99 ? 11.484 2.588 -11.992 1 92.38 99 ALA A CA 1
ATOM 708 C C . ALA A 1 99 ? 11.781 3.613 -10.906 1 92.38 99 ALA A C 1
ATOM 710 O O . ALA A 1 99 ? 11.102 3.654 -9.875 1 92.38 99 ALA A O 1
ATOM 711 N N . GLN A 1 100 ? 12.805 4.379 -11.172 1 95.06 100 GLN A N 1
ATOM 712 C CA . GLN A 1 100 ? 13.141 5.441 -10.227 1 95.06 100 GLN A CA 1
ATOM 713 C C . GLN A 1 100 ? 11.945 6.359 -9.984 1 95.06 100 GLN A C 1
ATOM 715 O O . GLN A 1 100 ? 11.219 6.707 -10.922 1 95.06 100 GLN A O 1
ATOM 720 N N . SER A 1 101 ? 11.727 6.703 -8.773 1 95.81 101 SER A N 1
ATOM 721 C CA . SER A 1 101 ? 10.68 7.625 -8.336 1 95.81 101 SER A CA 1
ATOM 722 C C . SER A 1 101 ? 11.039 8.289 -7.016 1 95.81 101 SER A C 1
ATOM 724 O O . SER A 1 101 ? 11.406 7.609 -6.051 1 95.81 101 SER A O 1
ATOM 726 N N . ARG A 1 102 ? 11.023 9.625 -7.004 1 96.12 102 ARG A N 1
ATOM 727 C CA . ARG A 1 102 ? 11.273 10.422 -5.809 1 96.12 102 ARG A CA 1
ATOM 728 C C . ARG A 1 102 ? 10.055 11.273 -5.461 1 96.12 102 ARG A C 1
ATOM 730 O O . ARG A 1 102 ? 9.289 11.664 -6.344 1 96.12 102 ARG A O 1
ATOM 737 N N . HIS A 1 103 ? 9.852 11.539 -4.176 1 92.81 103 HIS A N 1
ATOM 738 C CA . HIS A 1 103 ? 8.68 12.234 -3.65 1 92.81 103 HIS A CA 1
ATOM 739 C C . HIS A 1 103 ? 8.352 13.469 -4.48 1 92.81 103 HIS A C 1
ATOM 741 O O . HIS A 1 103 ? 7.234 13.602 -4.988 1 92.81 103 HIS A O 1
ATOM 747 N N . ILE A 1 104 ? 9.258 14.32 -4.742 1 90.88 104 ILE A N 1
ATOM 748 C CA . ILE A 1 104 ? 8.992 15.609 -5.367 1 90.88 104 ILE A CA 1
ATOM 749 C C . ILE A 1 104 ? 8.711 15.406 -6.855 1 90.88 104 ILE A C 1
ATOM 751 O O . ILE A 1 104 ? 7.922 16.156 -7.449 1 90.88 104 ILE A O 1
ATOM 755 N N . GLU A 1 105 ? 9.18 14.32 -7.391 1 94.81 105 GLU A N 1
ATOM 756 C CA . GLU A 1 105 ? 9.164 14.18 -8.844 1 94.81 105 GLU A CA 1
ATOM 757 C C . GLU A 1 105 ? 8.102 13.172 -9.289 1 94.81 105 GLU A C 1
ATOM 759 O O . GLU A 1 105 ? 7.652 13.203 -10.43 1 94.81 105 GLU A O 1
ATOM 764 N N . VAL A 1 106 ? 7.734 12.289 -8.484 1 96.81 106 VAL A N 1
ATOM 765 C CA . VAL A 1 106 ? 6.859 11.188 -8.867 1 96.81 106 VAL A CA 1
ATOM 766 C C . VAL A 1 106 ? 5.477 11.727 -9.227 1 96.81 106 VAL A C 1
ATOM 768 O O . VAL A 1 106 ? 4.953 12.609 -8.547 1 96.81 106 VAL A O 1
ATOM 771 N N . THR A 1 107 ? 4.902 11.297 -10.32 1 96.88 107 THR A N 1
ATOM 772 C CA . THR A 1 107 ? 3.602 11.773 -10.773 1 96.88 107 THR A CA 1
ATOM 773 C C . THR A 1 107 ? 2.482 10.898 -10.211 1 96.88 107 THR A C 1
ATOM 775 O O . THR A 1 107 ? 2.719 9.758 -9.805 1 96.88 107 THR A O 1
ATOM 778 N N . ASP A 1 108 ? 1.259 11.461 -10.188 1 96.94 108 ASP A N 1
ATOM 779 C CA . ASP A 1 108 ? 0.094 10.68 -9.789 1 96.94 108 ASP A CA 1
ATOM 780 C C . ASP A 1 108 ? -0.067 9.445 -10.672 1 96.94 108 ASP A C 1
ATOM 782 O O . ASP A 1 108 ? -0.409 8.359 -10.188 1 96.94 108 ASP A O 1
ATOM 786 N N . GLU A 1 109 ? 0.212 9.641 -11.922 1 96.44 109 GLU A N 1
ATOM 787 C CA . GLU A 1 109 ? 0.065 8.562 -12.891 1 96.44 109 GLU A CA 1
ATOM 788 C C . GLU A 1 109 ? 1.025 7.414 -12.586 1 96.44 109 GLU A C 1
ATOM 790 O O . GLU A 1 109 ? 0.657 6.242 -12.695 1 96.44 109 GLU A O 1
ATOM 795 N N . GLU A 1 110 ? 2.238 7.715 -12.227 1 97 110 GLU A N 1
ATOM 796 C CA . GLU A 1 110 ? 3.227 6.699 -11.883 1 97 110 GLU A CA 1
ATOM 797 C C . GLU A 1 110 ? 2.822 5.941 -10.625 1 97 110 GLU A C 1
ATOM 799 O O . GLU A 1 110 ? 2.959 4.715 -10.555 1 97 110 GLU A O 1
ATOM 804 N N . LEU A 1 111 ? 2.332 6.66 -9.664 1 97.81 111 LEU A N 1
ATOM 805 C CA . LEU A 1 111 ? 1.884 6.039 -8.422 1 97.81 111 LEU A CA 1
ATOM 806 C C . LEU A 1 111 ? 0.731 5.074 -8.68 1 97.81 111 LEU A C 1
ATOM 808 O O . LEU A 1 111 ? 0.742 3.941 -8.195 1 97.81 111 LEU A O 1
ATOM 812 N N . ILE A 1 112 ? -0.204 5.531 -9.484 1 97.62 112 ILE A N 1
ATOM 813 C CA . ILE A 1 112 ? -1.375 4.715 -9.773 1 97.62 112 ILE A CA 1
ATOM 814 C C . ILE A 1 112 ? -0.958 3.49 -10.594 1 97.62 112 ILE A C 1
ATOM 816 O O . ILE A 1 112 ? -1.421 2.377 -10.328 1 97.62 112 ILE A O 1
ATOM 820 N N . ARG A 1 113 ? -0.127 3.678 -11.547 1 97.56 113 ARG A N 1
ATOM 821 C CA . ARG A 1 113 ? 0.332 2.58 -12.391 1 97.56 113 ARG A CA 1
ATOM 822 C C . ARG A 1 113 ? 0.967 1.474 -11.555 1 97.56 113 ARG A C 1
ATOM 824 O O . ARG A 1 113 ? 0.628 0.298 -11.711 1 97.56 113 ARG A O 1
ATOM 831 N N . ASP A 1 114 ? 1.875 1.82 -10.68 1 98 114 ASP A N 1
ATOM 832 C CA . ASP A 1 114 ? 2.564 0.827 -9.867 1 98 114 ASP A CA 1
ATOM 833 C C . ASP A 1 114 ? 1.599 0.137 -8.906 1 98 114 ASP A C 1
ATOM 835 O O . ASP A 1 114 ? 1.727 -1.061 -8.641 1 98 114 ASP A O 1
ATOM 839 N N . PHE A 1 115 ? 0.674 0.882 -8.422 1 98.31 115 PHE A N 1
ATOM 840 C CA . PHE A 1 115 ? -0.365 0.307 -7.578 1 98.31 115 PHE A CA 1
ATOM 841 C C . PHE A 1 115 ? -1.205 -0.696 -8.359 1 98.31 115 PHE A C 1
ATOM 843 O O . PHE A 1 115 ? -1.528 -1.771 -7.852 1 98.31 115 PHE A O 1
ATOM 850 N N . MET A 1 116 ? -1.558 -0.344 -9.555 1 98.25 116 MET A N 1
ATOM 851 C CA . MET A 1 116 ? -2.352 -1.235 -10.398 1 98.25 116 MET A CA 1
ATOM 852 C C . MET A 1 116 ? -1.604 -2.535 -10.672 1 98.25 116 MET A C 1
ATOM 854 O O . MET A 1 116 ? -2.182 -3.619 -10.578 1 98.25 116 MET A O 1
ATOM 858 N N . ILE A 1 117 ? -0.392 -2.461 -10.938 1 98.25 117 ILE A N 1
ATOM 859 C CA . ILE A 1 117 ? 0.391 -3.652 -11.242 1 98.25 117 ILE A CA 1
ATOM 860 C C . ILE A 1 117 ? 0.493 -4.531 -10 1 98.25 117 ILE A C 1
ATOM 862 O O . ILE A 1 117 ? 0.301 -5.75 -10.078 1 98.25 117 ILE A O 1
ATOM 866 N N . SER A 1 118 ? 0.715 -3.928 -8.859 1 97.88 118 SER A N 1
ATOM 867 C CA . SER A 1 118 ? 1.037 -4.668 -7.648 1 97.88 118 SER A CA 1
ATOM 868 C C . SER A 1 118 ? -0.222 -5.219 -6.984 1 97.88 118 SER A C 1
ATOM 870 O O . SER A 1 118 ? -0.189 -6.281 -6.359 1 97.88 118 SER A O 1
ATOM 872 N N . THR A 1 119 ? -1.297 -4.465 -7.098 1 97.12 119 THR A N 1
ATOM 873 C CA . THR A 1 119 ? -2.42 -4.797 -6.227 1 97.12 119 THR A CA 1
ATOM 874 C C . THR A 1 119 ? -3.656 -5.145 -7.051 1 97.12 119 THR A C 1
ATOM 876 O O . THR A 1 119 ? -4.289 -6.18 -6.828 1 97.12 119 THR A O 1
ATOM 879 N N . ILE A 1 120 ? -3.973 -4.309 -8 1 97.31 120 ILE A N 1
ATOM 880 C CA . ILE A 1 120 ? -5.199 -4.516 -8.766 1 97.31 120 ILE A CA 1
ATOM 881 C C . ILE A 1 120 ? -5.066 -5.773 -9.617 1 97.31 120 ILE A C 1
ATOM 883 O O . ILE A 1 120 ? -5.98 -6.602 -9.664 1 97.31 120 ILE A O 1
ATOM 887 N N . ALA A 1 121 ? -3.955 -5.895 -10.273 1 98.38 121 ALA A N 1
ATOM 888 C CA . ALA A 1 121 ? -3.719 -7.09 -11.078 1 98.38 121 ALA A CA 1
ATOM 889 C C . ALA A 1 121 ? -3.736 -8.344 -10.211 1 98.38 121 ALA A C 1
ATOM 891 O O . ALA A 1 121 ? -4.309 -9.367 -10.602 1 98.38 121 ALA A O 1
ATOM 892 N N . LEU A 1 122 ? -3.141 -8.289 -9.047 1 98.44 122 LEU A N 1
ATOM 893 C CA . LEU A 1 122 ? -3.15 -9.414 -8.117 1 98.44 122 LEU A CA 1
ATOM 894 C C . LEU A 1 122 ? -4.57 -9.734 -7.668 1 98.44 122 LEU A C 1
ATOM 896 O O . LEU A 1 122 ? -4.934 -10.906 -7.527 1 98.44 122 LEU A O 1
ATOM 900 N N . ASN A 1 123 ? -5.328 -8.711 -7.371 1 98 123 ASN A N 1
ATOM 901 C CA . ASN A 1 123 ? -6.715 -8.938 -6.973 1 98 123 ASN A CA 1
ATOM 902 C C . ASN A 1 123 ? -7.512 -9.625 -8.078 1 98 123 ASN A C 1
ATOM 904 O O . ASN A 1 123 ? -8.297 -10.539 -7.805 1 98 123 ASN A O 1
ATOM 908 N N . ASN A 1 124 ? -7.355 -9.164 -9.281 1 97.75 124 ASN A N 1
ATOM 909 C CA . ASN A 1 124 ? -8.047 -9.781 -10.414 1 97.75 124 ASN A CA 1
ATOM 910 C C . ASN A 1 124 ? -7.598 -11.227 -10.617 1 97.75 124 ASN A C 1
ATOM 912 O O . ASN A 1 124 ? -8.422 -12.109 -10.867 1 97.75 124 ASN A O 1
ATOM 916 N N . LEU A 1 125 ? -6.32 -11.445 -10.531 1 98.5 125 LEU A N 1
ATOM 917 C CA . LEU A 1 125 ? -5.781 -12.797 -10.594 1 98.5 125 LEU A CA 1
ATOM 918 C C . LEU A 1 125 ? -6.395 -13.68 -9.516 1 98.5 125 LEU A C 1
ATOM 920 O O . LEU A 1 125 ? -6.785 -14.82 -9.781 1 98.5 125 LEU A O 1
ATOM 924 N N . SER A 1 126 ? -6.402 -13.141 -8.281 1 97.94 126 SER A N 1
ATOM 925 C CA . SER A 1 126 ? -6.898 -13.906 -7.137 1 97.94 126 SER A CA 1
ATOM 926 C C . SER A 1 126 ? -8.375 -14.242 -7.297 1 97.94 126 SER A C 1
ATOM 928 O O . SER A 1 126 ? -8.812 -15.344 -6.945 1 97.94 126 SER A O 1
ATOM 930 N N . LYS A 1 127 ? -9.18 -13.312 -7.793 1 97.44 127 LYS A N 1
ATOM 931 C CA . LYS A 1 127 ? -10.594 -13.555 -8.031 1 97.44 127 LYS A CA 1
ATOM 932 C C . LYS A 1 127 ? -10.805 -14.711 -9.008 1 97.44 127 LYS A C 1
ATOM 934 O O . LYS A 1 127 ? -11.773 -15.461 -8.891 1 97.44 127 LYS A O 1
ATOM 939 N N . TRP A 1 128 ? -9.914 -14.789 -9.93 1 98.12 128 TRP A N 1
ATOM 940 C CA . TRP A 1 128 ? -9.969 -15.867 -10.906 1 98.12 128 TRP A CA 1
ATOM 941 C C . TRP A 1 128 ? -9.43 -17.172 -10.312 1 98.12 128 TRP A C 1
ATOM 943 O O . TRP A 1 128 ? -10.039 -18.219 -10.461 1 98.12 128 TRP A O 1
ATOM 953 N N . ALA A 1 129 ? -8.375 -17.172 -9.578 1 98.38 129 ALA A N 1
ATOM 954 C CA . ALA A 1 129 ? -7.613 -18.359 -9.188 1 98.38 129 ALA A CA 1
ATOM 955 C C . ALA A 1 129 ? -8.227 -19.031 -7.961 1 98.38 129 ALA A C 1
ATOM 957 O O . ALA A 1 129 ? -8.289 -20.25 -7.883 1 98.38 129 ALA A O 1
ATOM 958 N N . PHE A 1 130 ? -8.656 -18.281 -6.988 1 97.75 130 PHE A N 1
ATOM 959 C CA . PHE A 1 130 ? -8.898 -18.812 -5.652 1 97.75 130 PHE A CA 1
ATOM 960 C C . PHE A 1 130 ? -10.125 -19.719 -5.641 1 97.75 130 PHE A C 1
ATOM 962 O O . PHE A 1 130 ? -10.141 -20.734 -4.953 1 97.75 130 PHE A O 1
ATOM 969 N N . PRO A 1 131 ? -11.219 -19.375 -6.445 1 96.38 131 PRO A N 1
ATOM 970 C CA . PRO A 1 131 ? -12.305 -20.359 -6.516 1 96.38 131 PRO A CA 1
ATOM 971 C C . PRO A 1 131 ? -11.828 -21.734 -7 1 96.38 131 PRO A C 1
ATOM 973 O O . PRO A 1 131 ? -12.211 -22.766 -6.438 1 96.38 131 PRO A O 1
ATOM 976 N N . GLN A 1 132 ? -10.953 -21.734 -7.973 1 96.81 132 GLN A N 1
ATOM 977 C CA . GLN A 1 132 ? -10.414 -22.969 -8.516 1 96.81 132 GLN A CA 1
ATOM 978 C C . GLN A 1 132 ? -9.477 -23.641 -7.523 1 96.81 132 GLN A C 1
ATOM 980 O O . GLN A 1 132 ? -9.516 -24.859 -7.355 1 96.81 132 GLN A O 1
ATOM 985 N N . LEU A 1 133 ? -8.664 -22.875 -6.875 1 98.38 133 LEU A N 1
ATOM 986 C CA . LEU A 1 133 ? -7.699 -23.391 -5.914 1 98.38 133 LEU A CA 1
ATOM 987 C C . LEU A 1 133 ? -8.406 -24.031 -4.723 1 98.38 133 LEU A C 1
ATOM 989 O O . LEU A 1 133 ? -8 -25.094 -4.25 1 98.38 133 LEU A O 1
ATOM 993 N N . THR A 1 134 ? -9.477 -23.391 -4.289 1 97.88 134 THR A N 1
ATOM 994 C CA . THR A 1 134 ? -10.219 -23.891 -3.139 1 97.88 134 THR A CA 1
ATOM 995 C C . THR A 1 134 ? -10.914 -25.203 -3.479 1 97.88 134 THR A C 1
ATOM 997 O O . THR A 1 134 ? -10.906 -26.141 -2.678 1 97.88 134 THR A O 1
ATOM 1000 N N . VAL A 1 135 ? -11.453 -25.266 -4.668 1 97.94 135 VAL A N 1
ATOM 1001 C CA . VAL A 1 135 ? -12.109 -26.5 -5.117 1 97.94 135 VAL A CA 1
ATOM 1002 C C . VAL A 1 135 ? -11.078 -27.625 -5.223 1 97.94 135 VAL A C 1
ATOM 1004 O O . VAL A 1 135 ? -11.32 -28.734 -4.77 1 97.94 135 VAL A O 1
ATOM 1007 N N . LEU A 1 136 ? -9.977 -27.312 -5.789 1 97.94 136 LEU A N 1
ATOM 1008 C CA . LEU A 1 136 ? -8.906 -28.281 -5.938 1 97.94 136 LEU A CA 1
ATOM 1009 C C . LEU A 1 136 ? -8.445 -28.797 -4.578 1 97.94 136 LEU A C 1
ATOM 1011 O O . LEU A 1 136 ? -8.188 -30 -4.418 1 97.94 136 LEU A O 1
ATOM 1015 N N . ALA A 1 137 ? -8.352 -27.953 -3.637 1 97.06 137 ALA A N 1
ATOM 1016 C CA . ALA A 1 137 ? -7.922 -28.297 -2.283 1 97.06 137 ALA A CA 1
ATOM 1017 C C . ALA A 1 137 ? -8.875 -29.312 -1.651 1 97.06 137 ALA A C 1
ATOM 1019 O O . ALA A 1 137 ? -8.453 -30.188 -0.894 1 97.06 137 ALA A O 1
ATOM 1020 N N . THR A 1 138 ? -10.102 -29.172 -1.995 1 96.25 138 THR A N 1
ATOM 1021 C CA . THR A 1 138 ? -11.133 -30.016 -1.398 1 96.25 138 THR A CA 1
ATOM 1022 C C . THR A 1 138 ? -11.25 -31.328 -2.145 1 96.25 138 THR A C 1
ATOM 1024 O O . THR A 1 138 ? -11.484 -32.375 -1.532 1 96.25 138 THR A O 1
ATOM 1027 N N . GLU A 1 139 ? -10.961 -31.297 -3.416 1 96.56 139 GLU A N 1
ATOM 1028 C CA . GLU A 1 139 ? -11.328 -32.438 -4.254 1 96.56 139 GLU A CA 1
ATOM 1029 C C . GLU A 1 139 ? -10.141 -33.375 -4.484 1 96.56 139 GLU A C 1
ATOM 1031 O O . GLU A 1 139 ? -10.312 -34.531 -4.816 1 96.56 139 GLU A O 1
ATOM 1036 N N . ASP A 1 140 ? -9.016 -32.844 -4.383 1 95.31 140 ASP A N 1
ATOM 1037 C CA . ASP A 1 140 ? -7.816 -33.625 -4.68 1 95.31 140 ASP A CA 1
ATOM 1038 C C . ASP A 1 140 ? -6.789 -33.5 -3.557 1 95.31 140 ASP A C 1
ATOM 1040 O O . ASP A 1 140 ? -6.027 -32.531 -3.506 1 95.31 140 ASP A O 1
ATOM 1044 N N . SER A 1 141 ? -6.598 -34.531 -2.84 1 91.69 141 SER A N 1
ATOM 1045 C CA . SER A 1 141 ? -5.727 -34.5 -1.67 1 91.69 141 SER A CA 1
ATOM 1046 C C . SER A 1 141 ? -4.258 -34.531 -2.076 1 91.69 141 SER A C 1
ATOM 1048 O O . SER A 1 141 ? -3.381 -34.219 -1.267 1 91.69 141 SER A O 1
ATOM 1050 N N . SER A 1 142 ? -4.047 -34.875 -3.244 1 92 142 SER A N 1
ATOM 1051 C CA . SER A 1 142 ? -2.664 -34.938 -3.709 1 92 142 SER A CA 1
ATOM 1052 C C . SER A 1 142 ? -2.197 -33.562 -4.238 1 92 142 SER A C 1
ATOM 1054 O O . SER A 1 142 ? -1 -33.344 -4.438 1 92 142 SER A O 1
ATOM 1056 N N . ALA A 1 143 ? -3.143 -32.656 -4.48 1 94.94 143 ALA A N 1
ATOM 1057 C CA . ALA A 1 143 ? -2.809 -31.312 -4.969 1 94.94 143 ALA A CA 1
ATOM 1058 C C . ALA A 1 143 ? -2.447 -30.391 -3.816 1 94.94 143 ALA A C 1
ATOM 1060 O O . ALA A 1 143 ? -2.865 -30.609 -2.678 1 94.94 143 ALA A O 1
ATOM 1061 N N . GLN A 1 144 ? -1.64 -29.406 -4.105 1 96.75 144 GLN A N 1
ATOM 1062 C CA . GLN A 1 144 ? -1.244 -28.375 -3.16 1 96.75 144 GLN A CA 1
ATOM 1063 C C . GLN A 1 144 ? -1.48 -26.984 -3.742 1 96.75 144 GLN A C 1
ATOM 1065 O O . GLN A 1 144 ? -0.531 -26.297 -4.113 1 96.75 144 GLN A O 1
ATOM 1070 N N . PRO A 1 145 ? -2.773 -26.609 -3.742 1 98.44 145 PRO A N 1
ATOM 1071 C CA . PRO A 1 145 ? -3.061 -25.281 -4.281 1 98.44 145 PRO A CA 1
ATOM 1072 C C . PRO A 1 145 ? -2.27 -24.172 -3.586 1 98.44 145 PRO A C 1
ATOM 1074 O O . PRO A 1 145 ? -2.244 -24.109 -2.354 1 98.44 145 PRO A O 1
ATOM 1077 N N . THR A 1 146 ? -1.509 -23.375 -4.418 1 98.69 146 THR A N 1
ATOM 1078 C CA . THR A 1 146 ? -0.56 -22.422 -3.848 1 98.69 146 THR A CA 1
ATOM 1079 C C . THR A 1 146 ? -0.537 -21.141 -4.656 1 98.69 146 THR A C 1
ATOM 1081 O O . THR A 1 146 ? -0.503 -21.172 -5.891 1 98.69 146 THR A O 1
ATOM 1084 N N . LEU A 1 147 ? -0.671 -20.062 -3.975 1 98.81 147 LEU A N 1
ATOM 1085 C CA . LEU A 1 147 ? -0.307 -18.75 -4.5 1 98.81 147 LEU A CA 1
ATOM 1086 C C . LEU A 1 147 ? 1.005 -18.266 -3.891 1 98.81 147 LEU A C 1
ATOM 1088 O O . LEU A 1 147 ? 1.147 -18.219 -2.668 1 98.81 147 LEU A O 1
ATOM 1092 N N . ILE A 1 148 ? 1.955 -17.906 -4.711 1 98.81 148 ILE A N 1
ATOM 1093 C CA . ILE A 1 148 ? 3.188 -17.266 -4.281 1 98.81 148 ILE A CA 1
ATOM 1094 C C . ILE A 1 148 ? 3.252 -15.852 -4.863 1 98.81 148 ILE A C 1
ATOM 1096 O O . ILE A 1 148 ? 3.084 -15.656 -6.07 1 98.81 148 ILE A O 1
ATOM 1100 N N . VAL A 1 149 ? 3.443 -14.875 -4.016 1 98.75 149 VAL A N 1
ATOM 1101 C CA . VAL A 1 149 ? 3.596 -13.484 -4.441 1 98.75 149 VAL A CA 1
ATOM 1102 C C . VAL A 1 149 ? 5.023 -13.016 -4.176 1 98.75 149 VAL A C 1
ATOM 1104 O O . VAL A 1 149 ? 5.512 -13.102 -3.045 1 98.75 149 VAL A O 1
ATOM 1107 N N . THR A 1 150 ? 5.68 -12.578 -5.23 1 97.44 150 THR A N 1
ATOM 1108 C CA . THR A 1 150 ? 7.023 -12.031 -5.066 1 97.44 150 THR A CA 1
ATOM 1109 C C . THR A 1 150 ? 6.969 -10.633 -4.449 1 97.44 150 THR A C 1
ATOM 1111 O O . THR A 1 150 ? 6.344 -9.727 -5 1 97.44 150 THR A O 1
ATOM 1114 N N . SER A 1 151 ? 7.555 -10.5 -3.352 1 96.44 151 SER A N 1
ATOM 1115 C CA . SER A 1 151 ? 7.656 -9.219 -2.662 1 96.44 151 SER A CA 1
ATOM 1116 C C . SER A 1 151 ? 9.102 -8.742 -2.59 1 96.44 151 SER A C 1
ATOM 1118 O O . SER A 1 151 ? 9.922 -9.102 -3.439 1 96.44 151 SER A O 1
ATOM 1120 N N . SER A 1 152 ? 9.391 -7.805 -1.768 1 93.75 152 SER A N 1
ATOM 1121 C CA . SER A 1 152 ? 10.719 -7.219 -1.597 1 93.75 152 SER A CA 1
ATOM 1122 C C . SER A 1 152 ? 10.93 -6.734 -0.166 1 93.75 152 SER A C 1
ATOM 1124 O O . SER A 1 152 ? 10.078 -6.953 0.7 1 93.75 152 SER A O 1
ATOM 1126 N N . HIS A 1 153 ? 12.102 -6.156 0.052 1 93.5 153 HIS A N 1
ATOM 1127 C CA . HIS A 1 153 ? 12.359 -5.527 1.342 1 93.5 153 HIS A CA 1
ATOM 1128 C C . HIS A 1 153 ? 11.633 -4.188 1.458 1 93.5 153 HIS A C 1
ATOM 1130 O O . HIS A 1 153 ? 11.523 -3.631 2.553 1 93.5 153 HIS A O 1
ATOM 1136 N N . LEU A 1 154 ? 11.109 -3.682 0.484 1 95.5 154 LEU A N 1
ATOM 1137 C CA . LEU A 1 154 ? 10.617 -2.314 0.371 1 95.5 154 LEU A CA 1
ATOM 1138 C C . LEU A 1 154 ? 9.43 -2.088 1.302 1 95.5 154 LEU A C 1
ATOM 1140 O O . LEU A 1 154 ? 9.25 -0.987 1.827 1 95.5 154 LEU A O 1
ATOM 1144 N N . PRO A 1 155 ? 8.57 -3.113 1.507 1 96.38 155 PRO A N 1
ATOM 1145 C CA . PRO A 1 155 ? 7.473 -2.895 2.453 1 96.38 155 PRO A CA 1
ATOM 1146 C C . PRO A 1 155 ? 7.961 -2.537 3.854 1 96.38 155 PRO A C 1
ATOM 1148 O O . PRO A 1 155 ? 7.348 -1.713 4.535 1 96.38 155 PRO A O 1
ATOM 1151 N N . GLU A 1 156 ? 9.117 -3.035 4.219 1 92.12 156 GLU A N 1
ATOM 1152 C CA . GLU A 1 156 ? 9.664 -2.814 5.555 1 92.12 156 GLU A CA 1
ATOM 1153 C C . GLU A 1 156 ? 10.688 -1.687 5.555 1 92.12 156 GLU A C 1
ATOM 1155 O O . GLU A 1 156 ? 10.844 -0.974 6.547 1 92.12 156 GLU A O 1
ATOM 1160 N N . THR A 1 157 ? 11.391 -1.598 4.473 1 94.12 157 THR A N 1
ATOM 1161 C CA . THR A 1 157 ? 12.461 -0.613 4.324 1 94.12 157 THR A CA 1
ATOM 1162 C C . THR A 1 157 ? 12.305 0.154 3.016 1 94.12 157 THR A C 1
ATOM 1164 O O . THR A 1 157 ? 13.016 -0.123 2.043 1 94.12 157 THR A O 1
ATOM 1167 N N . PRO A 1 158 ? 11.469 1.166 3.061 1 96.62 158 PRO A N 1
ATOM 1168 C CA . PRO A 1 158 ? 11.273 1.915 1.816 1 96.62 158 PRO A CA 1
ATOM 1169 C C . PRO A 1 158 ? 12.539 2.629 1.354 1 96.62 158 PRO A C 1
ATOM 1171 O O . PRO A 1 158 ? 13.398 2.969 2.176 1 96.62 158 PRO A O 1
ATOM 1174 N N . GLU A 1 159 ? 12.688 2.768 0.08 1 95.62 159 GLU A N 1
ATOM 1175 C CA . GLU A 1 159 ? 13.773 3.547 -0.517 1 95.62 159 GLU A CA 1
ATOM 1176 C C . GLU A 1 159 ? 13.25 4.859 -1.095 1 95.62 159 GLU A C 1
ATOM 1178 O O . GLU A 1 159 ? 12.289 4.867 -1.864 1 95.62 159 GLU A O 1
ATOM 1183 N N . THR A 1 160 ? 13.945 5.984 -0.8 1 96.75 160 THR A N 1
ATOM 1184 C CA . THR A 1 160 ? 13.484 7.312 -1.19 1 96.75 160 THR A CA 1
ATOM 1185 C C . THR A 1 160 ? 13.602 7.504 -2.699 1 96.75 160 THR A C 1
ATOM 1187 O O . THR A 1 160 ? 12.977 8.406 -3.266 1 96.75 160 THR A O 1
ATOM 1190 N N . ASN A 1 161 ? 14.32 6.652 -3.371 1 96.31 161 ASN A N 1
ATOM 1191 C CA . ASN A 1 161 ? 14.445 6.719 -4.82 1 96.31 161 ASN A CA 1
ATOM 1192 C C . ASN A 1 161 ? 13.484 5.758 -5.516 1 96.31 161 ASN A C 1
ATOM 1194 O O . ASN A 1 161 ? 13.477 5.668 -6.746 1 96.31 161 ASN A O 1
ATOM 1198 N N . LEU A 1 162 ? 12.695 5.008 -4.785 1 96.75 162 LEU A N 1
ATOM 1199 C CA . LEU A 1 162 ? 11.719 4.047 -5.289 1 96.75 162 LEU A CA 1
ATOM 1200 C C . LEU A 1 162 ? 10.391 4.191 -4.551 1 96.75 162 LEU A C 1
ATOM 1202 O O . LEU A 1 162 ? 9.766 3.193 -4.18 1 96.75 162 LEU A O 1
ATOM 1206 N N . VAL A 1 163 ? 9.969 5.41 -4.297 1 97.31 163 VAL A N 1
ATOM 1207 C CA . VAL A 1 163 ? 8.828 5.664 -3.428 1 97.31 163 VAL A CA 1
ATOM 1208 C C . VAL A 1 163 ? 7.59 4.961 -3.988 1 97.31 163 VAL A C 1
ATOM 1210 O O . VAL A 1 163 ? 6.805 4.375 -3.238 1 97.31 163 VAL A O 1
ATOM 1213 N N . SER A 1 164 ? 7.414 5.043 -5.316 1 98 164 SER A N 1
ATOM 1214 C CA . SER A 1 164 ? 6.23 4.453 -5.934 1 98 164 SER A CA 1
ATOM 1215 C C . SER A 1 164 ? 6.207 2.939 -5.75 1 98 164 SER A C 1
ATOM 1217 O O . SER A 1 164 ? 5.191 2.373 -5.344 1 98 164 SER A O 1
ATOM 1219 N N . LEU A 1 165 ? 7.266 2.295 -6.027 1 97.44 165 LEU A N 1
ATOM 1220 C CA . LEU A 1 165 ? 7.352 0.847 -5.863 1 97.44 165 LEU A CA 1
ATOM 1221 C C . LEU A 1 165 ? 7.258 0.461 -4.391 1 97.44 165 LEU A C 1
ATOM 1223 O O . LEU A 1 165 ? 6.609 -0.528 -4.043 1 97.44 165 LEU A O 1
ATOM 1227 N N . SER A 1 166 ? 7.918 1.243 -3.525 1 97.88 166 SER A N 1
ATOM 1228 C CA . SER A 1 166 ? 7.906 0.954 -2.096 1 97.88 166 SER A CA 1
ATOM 1229 C C . SER A 1 166 ? 6.484 0.923 -1.55 1 97.88 166 SER A C 1
ATOM 1231 O O . SER A 1 166 ? 6.086 -0.039 -0.888 1 97.88 166 SER A O 1
ATOM 1233 N N . MET A 1 167 ? 5.723 1.92 -1.9 1 97.69 167 MET A N 1
ATOM 1234 C CA . MET A 1 167 ? 4.348 1.996 -1.408 1 97.69 167 MET A CA 1
ATOM 1235 C C . MET A 1 167 ? 3.494 0.881 -2.002 1 97.69 167 MET A C 1
ATOM 1237 O O . MET A 1 167 ? 2.676 0.281 -1.304 1 97.69 167 MET A O 1
ATOM 1241 N N . SER A 1 168 ? 3.688 0.651 -3.227 1 98.06 168 SER A N 1
ATOM 1242 C CA . SER A 1 168 ? 2.885 -0.354 -3.914 1 98.06 168 SER A CA 1
ATOM 1243 C C . SER A 1 168 ? 3.18 -1.754 -3.387 1 98.06 168 SER A C 1
ATOM 1245 O O . SER A 1 168 ? 2.27 -2.572 -3.236 1 98.06 168 SER A O 1
ATOM 1247 N N . LYS A 1 169 ? 4.414 -2.023 -3.129 1 98.25 169 LYS A N 1
ATOM 1248 C CA . LYS A 1 169 ? 4.785 -3.326 -2.586 1 98.25 169 LYS A CA 1
ATOM 1249 C C . LYS A 1 169 ? 4.277 -3.49 -1.154 1 98.25 169 LYS A C 1
ATOM 1251 O O . LYS A 1 169 ? 3.924 -4.594 -0.738 1 98.25 169 LYS A O 1
ATOM 1256 N N . ALA A 1 170 ? 4.25 -2.402 -0.411 1 98.62 170 ALA A N 1
ATOM 1257 C CA . ALA A 1 170 ? 3.656 -2.461 0.922 1 98.62 170 ALA A CA 1
ATOM 1258 C C . ALA A 1 170 ? 2.178 -2.832 0.847 1 98.62 170 ALA A C 1
ATOM 1260 O O . ALA A 1 170 ? 1.705 -3.684 1.605 1 98.62 170 ALA A O 1
ATOM 1261 N N . ALA A 1 171 ? 1.479 -2.199 -0.036 1 98.69 171 ALA A N 1
ATOM 1262 C CA . ALA A 1 171 ? 0.072 -2.531 -0.25 1 98.69 171 ALA A CA 1
ATOM 1263 C C . ALA A 1 171 ? -0.089 -3.986 -0.68 1 98.69 171 ALA A C 1
ATOM 1265 O O . ALA A 1 171 ? -0.968 -4.691 -0.183 1 98.69 171 ALA A O 1
ATOM 1266 N N . GLN A 1 172 ? 0.719 -4.402 -1.547 1 98.69 172 GLN A N 1
ATOM 1267 C CA . GLN A 1 172 ? 0.665 -5.762 -2.076 1 98.69 172 GLN A CA 1
ATOM 1268 C C . GLN A 1 172 ? 0.867 -6.789 -0.968 1 98.69 172 GLN A C 1
ATOM 1270 O O . GLN A 1 172 ? 0.127 -7.773 -0.883 1 98.69 172 GLN A O 1
ATOM 1275 N N . LYS A 1 173 ? 1.911 -6.559 -0.204 1 98.44 173 LYS A N 1
ATOM 1276 C CA . LYS A 1 173 ? 2.184 -7.469 0.904 1 98.44 173 LYS A CA 1
ATOM 1277 C C . LYS A 1 173 ? 0.997 -7.539 1.86 1 98.44 173 LYS A C 1
ATOM 1279 O O . LYS A 1 173 ? 0.617 -8.625 2.307 1 98.44 173 LYS A O 1
ATOM 1284 N N . ASN A 1 174 ? 0.449 -6.414 2.184 1 98.62 174 ASN A N 1
ATOM 1285 C CA . ASN A 1 174 ? -0.717 -6.363 3.059 1 98.62 174 ASN A CA 1
ATOM 1286 C C . ASN A 1 174 ? -1.893 -7.141 2.475 1 98.62 174 ASN A C 1
ATOM 1288 O O . ASN A 1 174 ? -2.537 -7.918 3.178 1 98.62 174 ASN A O 1
ATOM 1292 N N . PHE A 1 175 ? -2.123 -6.988 1.209 1 98.56 175 PHE A N 1
ATOM 1293 C CA . PHE A 1 175 ? -3.213 -7.68 0.528 1 98.56 175 PHE A CA 1
ATOM 1294 C C . PHE A 1 175 ? -2.986 -9.188 0.535 1 98.56 175 PHE A C 1
ATOM 1296 O O . PHE A 1 175 ? -3.914 -9.961 0.795 1 98.56 175 PHE A O 1
ATOM 1303 N N . THR A 1 176 ? -1.801 -9.562 0.26 1 98.5 176 THR A N 1
ATOM 1304 C CA . THR A 1 176 ? -1.458 -10.977 0.262 1 98.5 176 THR A CA 1
ATOM 1305 C C . THR A 1 176 ? -1.748 -11.602 1.623 1 98.5 176 THR A C 1
ATOM 1307 O O . THR A 1 176 ? -2.271 -12.719 1.702 1 98.5 176 THR A O 1
ATOM 1310 N N . ARG A 1 177 ? -1.429 -10.875 2.633 1 97.94 177 ARG A N 1
ATOM 1311 C CA . ARG A 1 177 ? -1.717 -11.359 3.98 1 97.94 177 ARG A CA 1
ATOM 1312 C C . ARG A 1 177 ? -3.219 -11.5 4.199 1 97.94 177 ARG A C 1
ATOM 1314 O O . ARG A 1 177 ? -3.67 -12.445 4.844 1 97.94 177 ARG A O 1
ATOM 1321 N N . SER A 1 178 ? -3.982 -10.578 3.693 1 97.88 178 SER A N 1
ATOM 1322 C CA . SER A 1 178 ? -5.438 -10.688 3.779 1 97.88 178 SER A CA 1
ATOM 1323 C C . SER A 1 178 ? -5.941 -11.93 3.057 1 97.88 178 SER A C 1
ATOM 1325 O O . SER A 1 178 ? -6.852 -12.609 3.541 1 97.88 178 SER A O 1
ATOM 1327 N N . LEU A 1 179 ? -5.41 -12.188 1.907 1 98 179 LEU A N 1
ATOM 1328 C CA . LEU A 1 179 ? -5.766 -13.398 1.166 1 98 179 LEU A CA 1
ATOM 1329 C C . LEU A 1 179 ? -5.438 -14.648 1.972 1 98 179 LEU A C 1
ATOM 1331 O O . LEU A 1 179 ? -6.23 -15.586 2.016 1 98 179 LEU A O 1
ATOM 1335 N N . ARG A 1 180 ? -4.262 -14.641 2.58 1 97.88 180 ARG A N 1
ATOM 1336 C CA . ARG A 1 180 ? -3.85 -15.766 3.414 1 97.88 180 ARG A CA 1
ATOM 1337 C C . ARG A 1 180 ? -4.875 -16.047 4.512 1 97.88 180 ARG A C 1
ATOM 1339 O O . ARG A 1 180 ? -5.301 -17.188 4.699 1 97.88 180 ARG A O 1
ATOM 1346 N N . LEU A 1 181 ? -5.254 -14.977 5.207 1 97.31 181 LEU A N 1
ATOM 1347 C CA . LEU A 1 181 ? -6.203 -15.102 6.309 1 97.31 181 LEU A CA 1
ATOM 1348 C C . LEU A 1 181 ? -7.504 -15.734 5.836 1 97.31 181 LEU A C 1
ATOM 1350 O O . LEU A 1 181 ? -8.125 -16.5 6.566 1 97.31 181 LEU A O 1
ATOM 1354 N N . GLU A 1 182 ? -7.836 -15.477 4.684 1 96.62 182 GLU A N 1
ATOM 1355 C CA . GLU A 1 182 ? -9.125 -15.93 4.172 1 96.62 182 GLU A CA 1
ATOM 1356 C C . GLU A 1 182 ? -9.023 -17.344 3.598 1 96.62 182 GLU A C 1
ATOM 1358 O O . GLU A 1 182 ? -9.938 -18.156 3.766 1 96.62 182 GLU A O 1
ATOM 1363 N N . PHE A 1 183 ? -7.93 -17.703 3.02 1 97.19 183 PHE A N 1
ATOM 1364 C CA . PHE A 1 183 ? -7.98 -18.875 2.15 1 97.19 183 PHE A CA 1
ATOM 1365 C C . PHE A 1 183 ? -7.102 -19.984 2.701 1 97.19 183 PHE A C 1
ATOM 1367 O O . PHE A 1 183 ? -7.246 -21.156 2.311 1 97.19 183 PHE A O 1
ATOM 1374 N N . GLU A 1 184 ? -6.191 -19.672 3.541 1 96.94 184 GLU A N 1
ATOM 1375 C CA . GLU A 1 184 ? -5.398 -20.75 4.137 1 96.94 184 GLU A CA 1
ATOM 1376 C C . GLU A 1 184 ? -6.289 -21.734 4.887 1 96.94 184 GLU A C 1
ATOM 1378 O O . GLU A 1 184 ? -6.105 -22.953 4.77 1 96.94 184 GLU A O 1
ATOM 1383 N N . PRO A 1 185 ? -7.305 -21.203 5.656 1 96.62 185 PRO A N 1
ATOM 1384 C CA . PRO A 1 185 ? -8.211 -22.156 6.312 1 96.62 185 PRO A CA 1
ATOM 1385 C C . PRO A 1 185 ? -8.984 -23.016 5.32 1 96.62 185 PRO A C 1
ATOM 1387 O O . PRO A 1 185 ? -9.539 -24.047 5.695 1 96.62 185 PRO A O 1
ATOM 1390 N N . LYS A 1 186 ? -9.016 -22.641 4.066 1 96.62 186 LYS A N 1
ATOM 1391 C CA . LYS A 1 186 ? -9.734 -23.375 3.029 1 96.62 186 LYS A CA 1
ATOM 1392 C C . LYS A 1 186 ? -8.797 -24.312 2.264 1 96.62 186 LYS A C 1
ATOM 1394 O O . LYS A 1 186 ? -9.172 -24.859 1.224 1 96.62 186 LYS A O 1
ATOM 1399 N N . GLY A 1 187 ? -7.523 -24.328 2.674 1 97.19 187 GLY A N 1
ATOM 1400 C CA . GLY A 1 187 ? -6.598 -25.312 2.131 1 97.19 187 GLY A CA 1
ATOM 1401 C C . GLY A 1 187 ? -5.727 -24.75 1.017 1 97.19 187 GLY A C 1
ATOM 1402 O O . GLY A 1 187 ? -5.145 -25.516 0.24 1 97.19 187 GLY A O 1
ATOM 1403 N N . VAL A 1 188 ? -5.652 -23.453 0.916 1 98.12 188 VAL A N 1
ATOM 1404 C CA . VAL A 1 188 ? -4.801 -22.844 -0.097 1 98.12 188 VAL A CA 1
ATOM 1405 C C . VAL A 1 188 ? -3.592 -22.188 0.57 1 98.12 188 VAL A C 1
ATOM 1407 O O . VAL A 1 188 ? -3.746 -21.359 1.465 1 98.12 188 VAL A O 1
ATOM 1410 N N . HIS A 1 189 ? -2.379 -22.609 0.151 1 98.56 189 HIS A N 1
ATOM 1411 C CA . HIS A 1 189 ? -1.16 -21.984 0.646 1 98.56 189 HIS A CA 1
ATOM 1412 C C . HIS A 1 189 ? -0.944 -20.625 -0 1 98.56 189 HIS A C 1
ATOM 1414 O O . HIS A 1 189 ? -0.919 -20.5 -1.228 1 98.56 189 HIS A O 1
ATOM 1420 N N . VAL A 1 190 ? -0.898 -19.578 0.776 1 98.56 190 VAL A N 1
ATOM 1421 C CA . VAL A 1 190 ? -0.577 -18.234 0.327 1 98.56 190 VAL A CA 1
ATOM 1422 C C . VAL A 1 190 ? 0.756 -17.797 0.927 1 98.56 190 VAL A C 1
ATOM 1424 O O . VAL A 1 190 ? 0.875 -17.641 2.145 1 98.56 190 VAL A O 1
ATOM 1427 N N . ALA A 1 191 ? 1.735 -17.562 0.014 1 98.38 191 ALA A N 1
ATOM 1428 C CA . ALA A 1 191 ? 3.082 -17.297 0.517 1 98.38 191 ALA A CA 1
ATOM 1429 C C . ALA A 1 191 ? 3.68 -16.062 -0.139 1 98.38 191 ALA A C 1
ATOM 1431 O O . ALA A 1 191 ? 3.385 -15.758 -1.298 1 98.38 191 ALA A O 1
ATOM 1432 N N . LEU A 1 192 ? 4.488 -15.383 0.643 1 98 192 LEU A N 1
ATOM 1433 C CA . LEU A 1 192 ? 5.312 -14.281 0.15 1 98 192 LEU A CA 1
ATOM 1434 C C . LEU A 1 192 ? 6.746 -14.75 -0.093 1 98 192 LEU A C 1
ATOM 1436 O O . LEU A 1 192 ? 7.324 -15.445 0.742 1 98 192 LEU A O 1
ATOM 1440 N N . LEU A 1 193 ? 7.215 -14.445 -1.231 1 97.25 193 LEU A N 1
ATOM 1441 C CA . LEU A 1 193 ? 8.625 -14.586 -1.589 1 97.25 193 LEU A CA 1
ATOM 1442 C C . LEU A 1 193 ? 9.32 -13.234 -1.597 1 97.25 193 LEU A C 1
ATOM 1444 O O . LEU A 1 193 ? 9.391 -12.57 -2.635 1 97.25 193 LEU A O 1
ATOM 1448 N N . SER A 1 194 ? 9.891 -12.828 -0.459 1 95.94 194 SER A N 1
ATOM 1449 C CA . SER A 1 194 ? 10.469 -11.5 -0.298 1 95.94 194 SER A CA 1
ATOM 1450 C C . SER A 1 194 ? 11.93 -11.477 -0.729 1 95.94 194 SER A C 1
ATOM 1452 O O . SER A 1 194 ? 12.797 -12.008 -0.028 1 95.94 194 SER A O 1
ATOM 1454 N N . VAL A 1 195 ? 12.148 -10.867 -1.824 1 93.19 195 VAL A N 1
ATOM 1455 C CA . VAL A 1 195 ? 13.484 -10.805 -2.408 1 93.19 195 VAL A CA 1
ATOM 1456 C C . VAL A 1 195 ? 14.125 -9.453 -2.082 1 93.19 195 VAL A C 1
ATOM 1458 O O . VAL A 1 195 ? 13.695 -8.414 -2.59 1 93.19 195 VAL A O 1
ATOM 1461 N N . ALA A 1 196 ? 15.086 -9.438 -1.282 1 87.56 196 ALA A N 1
ATOM 1462 C CA . ALA A 1 196 ? 15.766 -8.219 -0.854 1 87.56 196 ALA A CA 1
ATOM 1463 C C . ALA A 1 196 ? 16.984 -7.93 -1.73 1 87.56 196 ALA A C 1
ATOM 1465 O O . ALA A 1 196 ? 18.125 -8.164 -1.317 1 87.56 196 ALA A O 1
ATOM 1466 N N . GLY A 1 197 ? 16.844 -7.406 -2.83 1 81.56 197 GLY A N 1
ATOM 1467 C CA . GLY A 1 197 ? 17.875 -7.121 -3.805 1 81.56 197 GLY A CA 1
ATOM 1468 C C . GLY A 1 197 ? 17.391 -7.191 -5.238 1 81.56 197 GLY A C 1
ATOM 1469 O O . GLY A 1 197 ? 16.188 -7.305 -5.484 1 81.56 197 GLY A O 1
ATOM 1470 N N . TYR A 1 198 ? 18.375 -7.02 -6.145 1 80 198 TYR A N 1
ATOM 1471 C CA . TYR A 1 198 ? 18.047 -7.004 -7.562 1 80 198 TYR A CA 1
ATOM 1472 C C . TYR A 1 198 ? 18.547 -8.266 -8.258 1 80 198 TYR A C 1
ATOM 1474 O O . TYR A 1 198 ? 19.641 -8.75 -7.957 1 80 198 TYR A O 1
ATOM 1482 N N . VAL A 1 199 ? 17.828 -8.891 -9.133 1 78.44 199 VAL A N 1
ATOM 1483 C CA . VAL A 1 199 ? 18.203 -10.125 -9.82 1 78.44 199 VAL A CA 1
ATOM 1484 C C . VAL A 1 199 ? 18.875 -9.797 -11.148 1 78.44 199 VAL A C 1
ATOM 1486 O O . VAL A 1 199 ? 19.766 -10.516 -11.594 1 78.44 199 VAL A O 1
ATOM 1489 N N . LEU A 1 200 ? 18.562 -8.727 -11.859 1 68.81 200 LEU A N 1
ATOM 1490 C CA . LEU A 1 200 ? 19.141 -8.469 -13.18 1 68.81 200 LEU A CA 1
ATOM 1491 C C . LEU A 1 200 ? 19.969 -7.191 -13.164 1 68.81 200 LEU A C 1
ATOM 1493 O O . LEU A 1 200 ? 20.359 -6.68 -14.219 1 68.81 200 LEU A O 1
ATOM 1497 N N . ASP A 1 201 ? 20.297 -6.871 -11.961 1 64.31 201 ASP A N 1
ATOM 1498 C CA . ASP A 1 201 ? 21.109 -5.664 -11.867 1 64.31 201 ASP A CA 1
ATOM 1499 C C . ASP A 1 201 ? 22.594 -6.012 -11.734 1 64.31 201 ASP A C 1
ATOM 1501 O O . ASP A 1 201 ? 22.953 -7.016 -11.117 1 64.31 201 ASP A O 1
ATOM 1505 N N . GLN A 1 202 ? 23.25 -5.172 -12.383 1 59.06 202 GLN A N 1
ATOM 1506 C CA . GLN A 1 202 ? 24.688 -5.395 -12.484 1 59.06 202 GLN A CA 1
ATOM 1507 C C . GLN A 1 202 ? 25.359 -5.309 -11.117 1 59.06 202 GLN A C 1
ATOM 1509 O O . GLN A 1 202 ? 26.391 -5.949 -10.875 1 59.06 202 GLN A O 1
ATOM 1514 N N . ASN A 1 203 ? 24.859 -4.531 -10.242 1 55.72 203 ASN A N 1
ATOM 1515 C CA . ASN A 1 203 ? 25.578 -4.277 -9 1 55.72 203 ASN A CA 1
ATOM 1516 C C . ASN A 1 203 ? 25.266 -5.328 -7.941 1 55.72 203 ASN A C 1
ATOM 1518 O O . ASN A 1 203 ? 26.094 -5.613 -7.07 1 55.72 203 ASN A O 1
ATOM 1522 N N . GLN A 1 204 ? 23.984 -5.723 -7.719 1 61.91 204 GLN A N 1
ATOM 1523 C CA . GLN A 1 204 ? 23.594 -6.738 -6.75 1 61.91 204 GLN A CA 1
ATOM 1524 C C . GLN A 1 204 ? 22.688 -7.793 -7.395 1 61.91 204 GLN A C 1
ATOM 1526 O O . GLN A 1 204 ? 21.656 -7.461 -7.965 1 61.91 204 GLN A O 1
ATOM 1531 N N . ARG A 1 205 ? 23.406 -8.945 -7.484 1 69.75 205 ARG A N 1
ATOM 1532 C CA . ARG A 1 205 ? 22.641 -9.953 -8.203 1 69.75 205 ARG A CA 1
ATOM 1533 C C . ARG A 1 205 ? 22.266 -11.117 -7.293 1 69.75 205 ARG A C 1
ATOM 1535 O O . ARG A 1 205 ? 23.141 -11.719 -6.652 1 69.75 205 ARG A O 1
ATOM 1542 N N . LEU A 1 206 ? 20.922 -11.094 -7.047 1 80.94 206 LEU A N 1
ATOM 1543 C CA . LEU A 1 206 ? 20.438 -12.336 -6.465 1 80.94 206 LEU A CA 1
ATOM 1544 C C . LEU A 1 206 ? 20.328 -13.43 -7.52 1 80.94 206 LEU A C 1
ATOM 1546 O O . LEU A 1 206 ? 20.125 -13.141 -8.703 1 80.94 206 LEU A O 1
ATOM 1550 N N . ASN A 1 207 ? 20.625 -14.617 -7.059 1 88.69 207 ASN A N 1
ATOM 1551 C CA . ASN A 1 207 ? 20.547 -15.766 -7.949 1 88.69 207 ASN A CA 1
ATOM 1552 C C . ASN A 1 207 ? 19.109 -16.219 -8.172 1 88.69 207 ASN A C 1
ATOM 1554 O O . ASN A 1 207 ? 18.484 -16.766 -7.266 1 88.69 207 ASN A O 1
ATOM 1558 N N . ALA A 1 208 ? 18.625 -16.016 -9.352 1 91.88 208 ALA A N 1
ATOM 1559 C CA . ALA A 1 208 ? 17.234 -16.312 -9.688 1 91.88 208 ALA A CA 1
ATOM 1560 C C . ALA A 1 208 ? 16.922 -17.781 -9.484 1 91.88 208 ALA A C 1
ATOM 1562 O O . ALA A 1 208 ? 15.812 -18.156 -9.109 1 91.88 208 ALA A O 1
ATOM 1563 N N . LYS A 1 209 ? 17.875 -18.625 -9.695 1 92.31 209 LYS A N 1
ATOM 1564 C CA . LYS A 1 209 ? 17.688 -20.062 -9.531 1 92.31 209 LYS A CA 1
ATOM 1565 C C . LYS A 1 209 ? 17.453 -20.422 -8.062 1 92.31 209 LYS A C 1
ATOM 1567 O O . LYS A 1 209 ? 16.641 -21.297 -7.754 1 92.31 209 LYS A O 1
ATOM 1572 N N . ASN A 1 210 ? 18.25 -19.766 -7.23 1 93.25 210 ASN A N 1
ATOM 1573 C CA . ASN A 1 210 ? 18.062 -19.984 -5.805 1 93.25 210 ASN A CA 1
ATOM 1574 C C . ASN A 1 210 ? 16.672 -19.531 -5.348 1 93.25 210 ASN A C 1
ATOM 1576 O O . ASN A 1 210 ? 16.031 -20.203 -4.535 1 93.25 210 ASN A O 1
ATOM 1580 N N . ILE A 1 211 ? 16.25 -18.406 -5.863 1 95 211 ILE A N 1
ATOM 1581 C CA . ILE A 1 211 ? 14.938 -17.891 -5.527 1 95 211 ILE A CA 1
ATOM 1582 C C . ILE A 1 211 ? 13.859 -18.859 -6.008 1 95 211 ILE A C 1
ATOM 1584 O O . ILE A 1 211 ? 12.898 -19.141 -5.285 1 95 211 ILE A O 1
ATOM 1588 N N . ALA A 1 212 ? 14.055 -19.406 -7.176 1 97 212 ALA A N 1
ATOM 1589 C CA . ALA A 1 212 ? 13.117 -20.375 -7.738 1 97 212 ALA A CA 1
ATOM 1590 C C . ALA A 1 212 ? 13.039 -21.625 -6.863 1 97 212 ALA A C 1
ATOM 1592 O O . ALA A 1 212 ? 11.961 -22.203 -6.684 1 97 212 ALA A O 1
ATOM 1593 N N . GLN A 1 213 ? 14.18 -22 -6.34 1 96.62 213 GLN A N 1
ATOM 1594 C CA . GLN A 1 213 ? 14.211 -23.172 -5.465 1 96.62 213 GLN A CA 1
ATOM 1595 C C . GLN A 1 213 ? 13.438 -22.906 -4.176 1 96.62 213 GLN A C 1
ATOM 1597 O O . GLN A 1 213 ? 12.805 -23.812 -3.629 1 96.62 213 GLN A O 1
ATOM 1602 N N . GLU A 1 214 ? 13.547 -21.703 -3.707 1 96.75 214 GLU A N 1
ATOM 1603 C CA . GLU A 1 214 ? 12.766 -21.344 -2.523 1 96.75 214 GLU A CA 1
ATOM 1604 C C . GLU A 1 214 ? 11.273 -21.391 -2.814 1 96.75 214 GLU A C 1
ATOM 1606 O O . GLU A 1 214 ? 10.477 -21.781 -1.962 1 96.75 214 GLU A O 1
ATOM 1611 N N . ALA A 1 215 ? 10.883 -20.938 -3.986 1 98.06 215 ALA A N 1
ATOM 1612 C CA . ALA A 1 215 ? 9.484 -21.047 -4.391 1 98.06 215 ALA A CA 1
ATOM 1613 C C . ALA A 1 215 ? 9.016 -22.5 -4.406 1 98.06 215 ALA A C 1
ATOM 1615 O O . ALA A 1 215 ? 7.922 -22.812 -3.939 1 98.06 215 ALA A O 1
ATOM 1616 N N . TRP A 1 216 ? 9.836 -23.375 -4.902 1 98.19 216 TRP A N 1
ATOM 1617 C CA . TRP A 1 216 ? 9.539 -24.797 -4.918 1 98.19 216 TRP A CA 1
ATOM 1618 C C . TRP A 1 216 ? 9.391 -25.344 -3.504 1 98.19 216 TRP A C 1
ATOM 1620 O O . TRP A 1 216 ? 8.477 -26.125 -3.223 1 98.19 216 TRP A O 1
ATOM 1630 N N . THR A 1 217 ? 10.328 -24.922 -2.652 1 97.69 217 THR A N 1
ATOM 1631 C CA . THR A 1 217 ? 10.289 -25.359 -1.261 1 97.69 217 THR A CA 1
ATOM 1632 C C . THR A 1 217 ? 8.992 -24.922 -0.593 1 97.69 217 THR A C 1
ATOM 1634 O O . THR A 1 217 ? 8.383 -25.688 0.153 1 97.69 217 THR A O 1
ATOM 1637 N N . LEU A 1 218 ? 8.547 -23.719 -0.862 1 97.56 218 LEU A N 1
ATOM 1638 C CA . LEU A 1 218 ? 7.277 -23.234 -0.323 1 97.56 218 LEU A CA 1
ATOM 1639 C C . LEU A 1 218 ? 6.121 -24.109 -0.789 1 97.56 218 LEU A C 1
ATOM 1641 O O . LEU A 1 218 ? 5.289 -24.531 0.02 1 97.56 218 LEU A O 1
ATOM 1645 N N . TYR A 1 219 ? 6.082 -24.453 -2.064 1 97.69 219 TYR A N 1
ATOM 1646 C CA . TYR A 1 219 ? 5.027 -25.266 -2.643 1 97.69 219 TYR A CA 1
ATOM 1647 C C . TYR A 1 219 ? 5.016 -26.656 -2.014 1 97.69 219 TYR A C 1
ATOM 1649 O O . TYR A 1 219 ? 3.949 -27.234 -1.775 1 97.69 219 TYR A O 1
ATOM 1657 N N . ASN A 1 220 ? 6.148 -27.156 -1.729 1 95.69 220 ASN A N 1
ATOM 1658 C CA . ASN A 1 220 ? 6.285 -28.547 -1.316 1 95.69 220 ASN A CA 1
ATOM 1659 C C . ASN A 1 220 ? 6.066 -28.703 0.185 1 95.69 220 ASN A C 1
ATOM 1661 O O . ASN A 1 220 ? 6.199 -29.812 0.72 1 95.69 220 ASN A O 1
ATOM 1665 N N . GLN A 1 221 ? 5.816 -27.594 0.856 1 95.75 221 GLN A N 1
ATOM 1666 C CA . GLN A 1 221 ? 5.527 -27.719 2.281 1 95.75 221 GLN A CA 1
ATOM 1667 C C . GLN A 1 221 ? 4.234 -28.484 2.52 1 95.75 221 GLN A C 1
ATOM 1669 O O . GLN A 1 221 ? 3.256 -28.312 1.793 1 95.75 221 GLN A O 1
ATOM 1674 N N . PRO A 1 222 ? 4.277 -29.391 3.465 1 92.38 222 PRO A N 1
ATOM 1675 C CA . PRO A 1 222 ? 3.021 -30.078 3.771 1 92.38 222 PRO A CA 1
ATOM 1676 C C . PRO A 1 222 ? 1.973 -29.156 4.375 1 92.38 222 PRO A C 1
ATOM 1678 O O . PRO A 1 222 ? 2.318 -28.172 5.035 1 92.38 222 PRO A O 1
ATOM 1681 N N . LYS A 1 223 ? 0.74 -29.641 4.121 1 89.31 223 LYS A N 1
ATOM 1682 C CA . LYS A 1 223 ? -0.36 -28.891 4.73 1 89.31 223 LYS A CA 1
ATOM 1683 C C . LYS A 1 223 ? -0.191 -28.812 6.242 1 89.31 223 LYS A C 1
ATOM 1685 O O . LYS A 1 223 ? 0.183 -29.781 6.891 1 89.31 223 LYS A O 1
ATOM 1690 N N . GLY A 1 224 ? -0.309 -27.656 6.91 1 86.19 224 GLY A N 1
ATOM 1691 C CA . GLY A 1 224 ? -0.169 -27.453 8.344 1 86.19 224 GLY A CA 1
ATOM 1692 C C . GLY A 1 224 ? 1.168 -26.844 8.734 1 86.19 224 GLY A C 1
ATOM 1693 O O . GLY A 1 224 ? 1.354 -26.422 9.875 1 86.19 224 GLY A O 1
ATOM 1694 N N . SER A 1 225 ? 2.102 -26.797 7.723 1 92.25 225 SER A N 1
ATOM 1695 C CA . SER A 1 225 ? 3.414 -26.234 8.008 1 92.25 225 SER A CA 1
ATOM 1696 C C . SER A 1 225 ? 3.773 -25.141 7.008 1 92.25 225 SER A C 1
ATOM 1698 O O . SER A 1 225 ? 4.934 -25 6.621 1 92.25 225 SER A O 1
ATOM 1700 N N . TRP A 1 226 ? 2.746 -24.422 6.707 1 95.44 226 TRP A N 1
ATOM 1701 C CA . TRP A 1 226 ? 2.938 -23.422 5.66 1 95.44 226 TRP A CA 1
ATOM 1702 C C . TRP A 1 226 ? 3.672 -22.203 6.199 1 95.44 226 TRP A C 1
ATOM 1704 O O . TRP A 1 226 ? 3.336 -21.688 7.273 1 95.44 226 TRP A O 1
ATOM 1714 N N . THR A 1 227 ? 4.727 -21.781 5.438 1 93.69 227 THR A N 1
ATOM 1715 C CA . THR A 1 227 ? 5.434 -20.531 5.695 1 93.69 227 THR A CA 1
ATOM 1716 C C . THR A 1 227 ? 4.703 -19.359 5.055 1 93.69 227 THR A C 1
ATOM 1718 O O . THR A 1 227 ? 4.266 -19.438 3.904 1 93.69 227 THR A O 1
ATOM 1721 N N . GLU A 1 228 ? 4.543 -18.281 5.762 1 92.38 228 GLU A N 1
ATOM 1722 C CA . GLU A 1 228 ? 3.863 -17.094 5.258 1 92.38 228 GLU A CA 1
ATOM 1723 C C . GLU A 1 228 ? 4.785 -16.266 4.371 1 92.38 228 GLU A C 1
ATOM 1725 O O . GLU A 1 228 ? 4.371 -15.773 3.316 1 92.38 228 GLU A O 1
ATOM 1730 N N . ASP A 1 229 ? 5.992 -16.125 4.844 1 94 229 ASP A N 1
ATOM 1731 C CA . ASP A 1 229 ? 6.926 -15.195 4.207 1 94 229 ASP A CA 1
ATOM 1732 C C . ASP A 1 229 ? 8.359 -15.711 4.305 1 94 229 ASP A C 1
ATOM 1734 O O . ASP A 1 229 ? 8.867 -15.945 5.402 1 94 229 ASP A O 1
ATOM 1738 N N . VAL A 1 230 ? 9.016 -15.844 3.16 1 93.44 230 VAL A N 1
ATOM 1739 C CA . VAL A 1 230 ? 10.445 -16.172 3.121 1 93.44 230 VAL A CA 1
ATOM 1740 C C . VAL A 1 230 ? 11.227 -14.961 2.598 1 93.44 230 VAL A C 1
ATOM 1742 O O . VAL A 1 230 ? 10.953 -14.461 1.506 1 93.44 230 VAL A O 1
ATOM 1745 N N . ARG A 1 231 ? 12.148 -14.492 3.379 1 90.75 231 ARG A N 1
ATOM 1746 C CA . ARG A 1 231 ? 12.992 -13.367 2.98 1 90.75 231 ARG A CA 1
ATOM 1747 C C . ARG A 1 231 ? 14.344 -13.852 2.479 1 90.75 231 ARG A C 1
ATOM 1749 O O . ARG A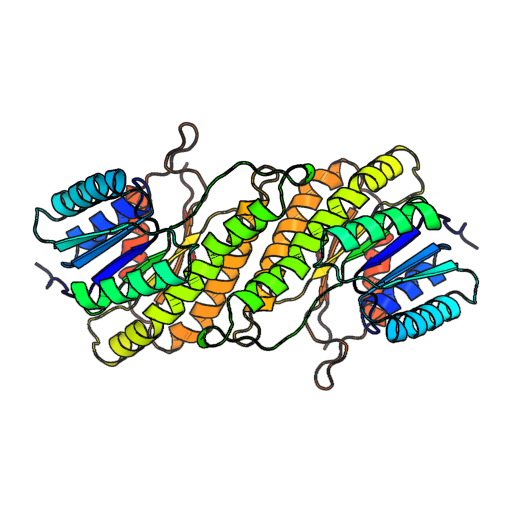 1 231 ? 15.062 -14.555 3.193 1 90.75 231 ARG A O 1
ATOM 1756 N N . ILE A 1 232 ? 14.633 -13.477 1.271 1 87.94 232 ILE A N 1
ATOM 1757 C CA . ILE A 1 232 ? 15.875 -13.914 0.636 1 87.94 232 ILE A CA 1
ATOM 1758 C C . ILE A 1 232 ? 16.812 -12.727 0.48 1 87.94 232 ILE A C 1
ATOM 1760 O O . ILE A 1 232 ? 16.469 -11.727 -0.148 1 87.94 232 ILE A O 1
ATOM 1764 N N . GLU A 1 233 ? 17.875 -12.828 1.159 1 80.75 233 GLU A N 1
ATOM 1765 C CA . GLU A 1 233 ? 18.984 -11.891 1.043 1 80.75 233 GLU A CA 1
ATOM 1766 C C . GLU A 1 233 ? 20.297 -12.633 0.781 1 80.75 233 GLU A C 1
ATOM 1768 O O . GLU A 1 233 ? 20.562 -13.68 1.378 1 80.75 233 GLU A O 1
ATOM 1773 N N . GLU A 1 234 ? 20.891 -12.305 -0.268 1 71.62 234 GLU A N 1
ATOM 1774 C CA . GLU A 1 234 ? 22.141 -13.008 -0.559 1 71.62 234 GLU A CA 1
ATOM 1775 C C . GLU A 1 234 ? 23.344 -12.117 -0.323 1 71.62 234 GLU A C 1
ATOM 1777 O O . GLU A 1 234 ? 23.25 -10.891 -0.435 1 71.62 234 GLU A O 1
ATOM 1782 N N . PRO A 1 235 ? 24.484 -12.695 0.191 1 64.56 235 PRO A N 1
ATOM 1783 C CA . PRO A 1 235 ? 25.688 -11.938 0.505 1 64.56 235 PRO A CA 1
ATOM 1784 C C . PRO A 1 235 ? 26.297 -11.25 -0.719 1 64.56 235 PRO A C 1
ATOM 1786 O O . PRO A 1 235 ? 26.109 -11.711 -1.848 1 64.56 235 PRO A O 1
ATOM 1789 N N . MET B 1 1 ? 1.819 33.594 29.812 1 43.31 1 MET B N 1
ATOM 1790 C CA . MET B 1 1 ? 1.105 32.75 28.844 1 43.31 1 MET B CA 1
ATOM 1791 C C . MET B 1 1 ? 1.993 32.438 27.656 1 43.31 1 MET B C 1
ATOM 1793 O O . MET B 1 1 ? 2.691 33.281 27.125 1 43.31 1 MET B O 1
ATOM 1797 N N . SER B 1 2 ? 2.525 31.188 27.406 1 57.44 2 SER B N 1
ATOM 1798 C CA . SER B 1 2 ? 3.553 30.938 26.406 1 57.44 2 SER B CA 1
ATOM 1799 C C . SER B 1 2 ? 3.176 31.562 25.062 1 57.44 2 SER B C 1
ATOM 1801 O O . SER B 1 2 ? 1.991 31.703 24.75 1 57.44 2 SER B O 1
ATOM 1803 N N . SER B 1 3 ? 4.113 32.344 24.406 1 83.12 3 SER B N 1
ATOM 1804 C CA . SER B 1 3 ? 3.949 33.094 23.172 1 83.12 3 SER B CA 1
ATOM 1805 C C . SER B 1 3 ? 3.291 32.219 22.094 1 83.12 3 SER B C 1
ATOM 1807 O O . SER B 1 3 ? 3.658 31.062 21.906 1 83.12 3 SER B O 1
ATOM 1809 N N . ARG B 1 4 ? 2.102 32.625 21.703 1 93.12 4 ARG B N 1
ATOM 1810 C CA . ARG B 1 4 ? 1.342 31.922 20.672 1 93.12 4 ARG B CA 1
ATOM 1811 C C . ARG B 1 4 ? 2.02 32.031 19.312 1 93.12 4 ARG B C 1
ATOM 1813 O O . ARG B 1 4 ? 2.877 32.906 19.109 1 93.12 4 ARG B O 1
ATOM 1820 N N . SER B 1 5 ? 1.778 31.094 18.5 1 95.88 5 SER B N 1
ATOM 1821 C CA . SER B 1 5 ? 2.395 31.031 17.172 1 95.88 5 SER B CA 1
ATOM 1822 C C . SER B 1 5 ? 1.421 31.484 16.094 1 95.88 5 SER B C 1
ATOM 1824 O O . SER B 1 5 ? 0.252 31.094 16.094 1 95.88 5 SER B O 1
ATOM 1826 N N . ASP B 1 6 ? 1.899 32.25 15.148 1 96.69 6 ASP B N 1
ATOM 1827 C CA . ASP B 1 6 ? 1.096 32.688 14.008 1 96.69 6 ASP B CA 1
ATOM 1828 C C . ASP B 1 6 ? 1.277 31.75 12.82 1 96.69 6 ASP B C 1
ATOM 1830 O O . ASP B 1 6 ? 0.656 31.938 11.773 1 96.69 6 ASP B O 1
ATOM 1834 N N . ASN B 1 7 ? 2.125 30.734 13.008 1 97.69 7 ASN B N 1
ATOM 1835 C CA . ASN B 1 7 ? 2.211 29.703 11.984 1 97.69 7 ASN B CA 1
ATOM 1836 C C . ASN B 1 7 ? 0.929 28.875 11.914 1 97.69 7 ASN B C 1
ATOM 1838 O O . ASN B 1 7 ? 0.156 28.844 12.867 1 97.69 7 ASN B O 1
ATOM 1842 N N . VAL B 1 8 ? 0.738 28.219 10.828 1 98.62 8 VAL B N 1
ATOM 1843 C CA . VAL B 1 8 ? -0.558 27.625 10.516 1 98.62 8 VAL B CA 1
ATOM 1844 C C . VAL B 1 8 ? -0.534 26.125 10.836 1 98.62 8 VAL B C 1
ATOM 1846 O O . VAL B 1 8 ? 0.451 25.438 10.555 1 98.62 8 VAL B O 1
ATOM 1849 N N . VAL B 1 9 ? -1.611 25.594 11.422 1 98.81 9 VAL B N 1
ATOM 1850 C CA . VAL B 1 9 ? -1.931 24.172 11.508 1 98.81 9 VAL B CA 1
ATOM 1851 C C . VAL B 1 9 ? -2.943 23.812 10.422 1 98.81 9 VAL B C 1
ATOM 1853 O O . VAL B 1 9 ? -4.016 24.422 10.336 1 98.81 9 VAL B O 1
ATOM 1856 N N . VAL B 1 10 ? -2.6 22.891 9.625 1 98.94 10 VAL B N 1
ATOM 1857 C CA . VAL B 1 10 ? -3.498 22.422 8.578 1 98.94 10 VAL B CA 1
ATOM 1858 C C . VAL B 1 10 ? -3.977 21 8.906 1 98.94 10 VAL B C 1
ATOM 1860 O O . VAL B 1 10 ? -3.164 20.094 9.102 1 98.94 10 VAL B O 1
ATOM 1863 N N . VAL B 1 11 ? -5.281 20.828 8.984 1 98.94 11 VAL B N 1
ATOM 1864 C CA . VAL B 1 11 ? -5.879 19.516 9.234 1 98.94 11 VAL B CA 1
ATOM 1865 C C . VAL B 1 11 ? -6.641 19.047 7.992 1 98.94 11 VAL B C 1
ATOM 1867 O O . VAL B 1 11 ? -7.703 19.594 7.668 1 98.94 11 VAL B O 1
ATOM 1870 N N . VAL B 1 12 ? -6.094 18.094 7.312 1 98.81 12 VAL B N 1
ATOM 1871 C CA . VAL B 1 12 ? -6.758 17.484 6.172 1 98.81 12 VAL B CA 1
ATOM 1872 C C . VAL B 1 12 ? -7.566 16.266 6.641 1 98.81 12 VAL B C 1
ATOM 1874 O O . VAL B 1 12 ? -7.012 15.312 7.184 1 98.81 12 VAL B O 1
ATOM 1877 N N . GLY B 1 13 ? -8.812 16.266 6.383 1 97.62 13 GLY B N 1
ATOM 1878 C CA . GLY B 1 13 ? -9.719 15.336 7.035 1 97.62 13 GLY B CA 1
ATOM 1879 C C . GLY B 1 13 ? -10.148 15.789 8.422 1 97.62 13 GLY B C 1
ATOM 1880 O O . GLY B 1 13 ? -10.039 15.031 9.391 1 97.62 13 GLY B O 1
ATOM 1881 N N . SER B 1 14 ? -10.633 17.047 8.672 1 95.88 14 SER B N 1
ATOM 1882 C CA . SER B 1 14 ? -10.906 17.672 9.961 1 95.88 14 SER B CA 1
ATOM 1883 C C . SER B 1 14 ? -12.195 17.141 10.57 1 95.88 14 SER B C 1
ATOM 1885 O O . SER B 1 14 ? -12.484 17.391 11.742 1 95.88 14 SER B O 1
ATOM 1887 N N . GLY B 1 15 ? -12.969 16.203 9.922 1 89.38 15 GLY B N 1
ATOM 1888 C CA . GLY B 1 15 ? -14.227 15.641 10.398 1 89.38 15 GLY B CA 1
ATOM 1889 C C . GLY B 1 15 ? -14.328 15.625 11.914 1 89.38 15 GLY B C 1
ATOM 1890 O O . GLY B 1 15 ? -13.398 16.016 12.609 1 89.38 15 GLY B O 1
ATOM 1891 N N . PRO B 1 16 ? -15.445 15.25 12.602 1 88.44 16 PRO B N 1
ATOM 1892 C CA . PRO B 1 16 ? -15.758 15.414 14.023 1 88.44 16 PRO B CA 1
ATOM 1893 C C . PRO B 1 16 ? -14.945 14.492 14.922 1 88.44 16 PRO B C 1
ATOM 1895 O O . PRO B 1 16 ? -14.953 14.641 16.141 1 88.44 16 PRO B O 1
ATOM 1898 N N . GLY B 1 17 ? -14.203 13.633 14.398 1 91.62 17 GLY B N 1
ATOM 1899 C CA . GLY B 1 17 ? -13.398 12.703 15.18 1 91.62 17 GLY B CA 1
ATOM 1900 C C . GLY B 1 17 ? -12.008 13.219 15.477 1 91.62 17 GLY B C 1
ATOM 1901 O O . GLY B 1 17 ? -11.852 14.289 16.062 1 91.62 17 GLY B O 1
ATOM 1902 N N . ILE B 1 18 ? -11.047 12.594 15.031 1 94.56 18 ILE B N 1
ATOM 1903 C CA . ILE B 1 18 ? -9.641 12.852 15.328 1 94.56 18 ILE B CA 1
ATOM 1904 C C . ILE B 1 18 ? -9.25 14.234 14.805 1 94.56 18 ILE B C 1
ATOM 1906 O O . ILE B 1 18 ? -8.586 15 15.5 1 94.56 18 ILE B O 1
ATOM 1910 N N . GLY B 1 19 ? -9.727 14.672 13.648 1 97.44 19 GLY B N 1
ATOM 1911 C CA . GLY B 1 19 ? -9.32 15.906 12.992 1 97.44 19 GLY B CA 1
ATOM 1912 C C . GLY B 1 19 ? -9.688 17.156 13.781 1 97.44 19 GLY B C 1
ATOM 1913 O O . GLY B 1 19 ? -8.812 17.938 14.156 1 97.44 19 GLY B O 1
ATOM 1914 N N . THR B 1 20 ? -10.945 17.281 14.102 1 97.38 20 THR B N 1
ATOM 1915 C CA . THR B 1 20 ? -11.445 18.453 14.797 1 97.38 20 THR B CA 1
ATOM 1916 C C . THR B 1 20 ? -10.859 18.531 16.203 1 97.38 20 THR B C 1
ATOM 1918 O O . THR B 1 20 ? -10.484 19.609 16.672 1 97.38 20 THR B O 1
ATOM 1921 N N . ASN B 1 21 ? -10.734 17.422 16.891 1 97.56 21 ASN B N 1
ATOM 1922 C CA . ASN B 1 21 ? -10.188 17.406 18.234 1 97.56 21 ASN B CA 1
ATOM 1923 C C . ASN B 1 21 ? -8.711 17.766 18.25 1 97.56 21 ASN B C 1
ATOM 1925 O O . ASN B 1 21 ? -8.242 18.469 19.156 1 97.56 21 ASN B O 1
ATOM 1929 N N . THR B 1 22 ? -7.988 17.312 17.281 1 98.44 22 THR B N 1
ATOM 1930 C CA . THR B 1 22 ? -6.578 17.672 17.172 1 98.44 22 THR B CA 1
ATOM 1931 C C . THR B 1 22 ? -6.43 19.172 16.922 1 98.44 22 THR B C 1
ATOM 1933 O O . THR B 1 22 ? -5.648 19.844 17.609 1 98.44 22 THR B O 1
ATOM 1936 N N . ALA B 1 23 ? -7.242 19.672 15.984 1 98.75 23 ALA B N 1
ATOM 1937 C CA . ALA B 1 23 ? -7.227 21.109 15.703 1 98.75 23 ALA B CA 1
ATOM 1938 C C . ALA B 1 23 ? -7.531 21.906 16.969 1 98.75 23 ALA B C 1
ATOM 1940 O O . ALA B 1 23 ? -6.867 22.906 17.234 1 98.75 23 ALA B O 1
ATOM 1941 N N . ALA B 1 24 ? -8.477 21.469 17.719 1 98.44 24 ALA B N 1
ATOM 1942 C CA . ALA B 1 24 ? -8.906 22.156 18.938 1 98.44 24 ALA B CA 1
ATOM 1943 C C . ALA B 1 24 ? -7.781 22.203 19.969 1 98.44 24 ALA B C 1
ATOM 1945 O O . ALA B 1 24 ? -7.516 23.234 20.562 1 98.44 24 ALA B O 1
ATOM 1946 N N . VAL B 1 25 ? -7.125 21.047 20.172 1 98.25 25 VAL B N 1
ATOM 1947 C CA . VAL B 1 25 ? -6.039 20.969 21.141 1 98.25 25 VAL B CA 1
ATOM 1948 C C . VAL B 1 25 ? -4.895 21.891 20.734 1 98.25 25 VAL B C 1
ATOM 1950 O O . VAL B 1 25 ? -4.336 22.609 21.562 1 98.25 25 VAL B O 1
ATOM 1953 N N . PHE B 1 26 ? -4.559 21.953 19.438 1 98.62 26 PHE B N 1
ATOM 1954 C CA . PHE B 1 26 ? -3.461 22.781 18.953 1 98.62 26 PHE B CA 1
ATOM 1955 C C . PHE B 1 26 ? -3.807 24.266 19.062 1 98.62 26 PHE B C 1
ATOM 1957 O O . PHE B 1 26 ? -2.969 25.078 19.453 1 98.62 26 PHE B O 1
ATOM 1964 N N . ALA B 1 27 ? -5.047 24.594 18.734 1 98.12 27 ALA B N 1
ATOM 1965 C CA . ALA B 1 27 ? -5.508 25.984 18.859 1 98.12 27 ALA B CA 1
ATOM 1966 C C . ALA B 1 27 ? -5.5 26.438 20.312 1 98.12 27 ALA B C 1
ATOM 1968 O O . ALA B 1 27 ? -5.066 27.547 20.609 1 98.12 27 ALA B O 1
ATOM 1969 N N . ALA B 1 28 ? -5.926 25.594 21.156 1 97.38 28 ALA B N 1
ATOM 1970 C CA . ALA B 1 28 ? -6.016 25.922 22.578 1 97.38 28 ALA B CA 1
ATOM 1971 C C . ALA B 1 28 ? -4.629 26.094 23.188 1 97.38 28 ALA B C 1
ATOM 1973 O O . ALA B 1 28 ? -4.438 26.938 24.078 1 97.38 28 ALA B O 1
ATOM 1974 N N . ASN B 1 29 ? -3.711 25.375 22.688 1 96.69 29 ASN B N 1
ATOM 1975 C CA . ASN B 1 29 ? -2.406 25.328 23.328 1 96.69 29 ASN B CA 1
ATOM 1976 C C . 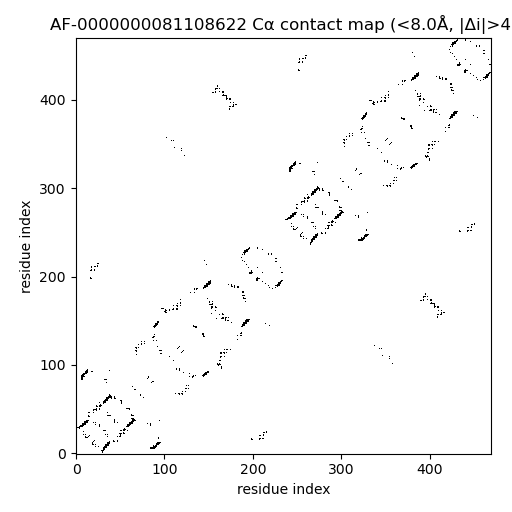ASN B 1 29 ? -1.459 26.375 22.75 1 96.69 29 ASN B C 1
ATOM 1978 O O . ASN B 1 29 ? -0.665 26.984 23.484 1 96.69 29 ASN B O 1
ATOM 1982 N N . LYS B 1 30 ? -1.597 26.625 21.359 1 96.94 30 LYS B N 1
ATOM 1983 C CA . LYS B 1 30 ? -0.45 27.375 20.875 1 96.94 30 LYS B CA 1
ATOM 1984 C C . LYS B 1 30 ? -0.801 28.141 19.594 1 96.94 30 LYS B C 1
ATOM 1986 O O . LYS B 1 30 ? -0.256 29.203 19.328 1 96.94 30 LYS B O 1
ATOM 1991 N N . PHE B 1 31 ? -1.641 27.703 18.781 1 98.19 31 PHE B N 1
ATOM 1992 C CA . PHE B 1 31 ? -1.67 28.172 17.406 1 98.19 31 PHE B CA 1
ATOM 1993 C C . PHE B 1 31 ? -2.832 29.125 17.188 1 98.19 31 PHE B C 1
ATOM 1995 O O . PHE B 1 31 ? -3.979 28.812 17.516 1 98.19 31 PHE B O 1
ATOM 2002 N N . ASN B 1 32 ? -2.555 30.172 16.5 1 97.75 32 ASN B N 1
ATOM 2003 C CA . ASN B 1 32 ? -3.543 31.219 16.25 1 97.75 32 ASN B CA 1
ATOM 2004 C C . ASN B 1 32 ? -4.277 30.984 14.93 1 97.75 32 ASN B C 1
ATOM 2006 O O . ASN B 1 32 ? -5.336 31.562 14.688 1 97.75 32 ASN B O 1
ATOM 2010 N N . ASN B 1 33 ? -3.691 30.234 14.016 1 98.69 33 ASN B N 1
ATOM 2011 C CA . ASN B 1 33 ? -4.242 30.016 12.68 1 98.69 33 ASN B CA 1
ATOM 2012 C C . ASN B 1 33 ? -4.445 28.531 12.391 1 98.69 33 ASN B C 1
ATOM 2014 O O . ASN B 1 33 ? -3.496 27.75 12.438 1 98.69 33 ASN B O 1
ATOM 2018 N N . ILE B 1 34 ? -5.703 28.188 12.094 1 98.81 34 ILE B N 1
ATOM 2019 C CA . ILE B 1 34 ? -6.066 26.812 11.836 1 98.81 34 ILE B CA 1
ATOM 2020 C C . ILE B 1 34 ? -6.793 26.703 10.5 1 98.81 34 ILE B C 1
ATOM 2022 O O . ILE B 1 34 ? -7.73 27.453 10.234 1 98.81 34 ILE B O 1
ATOM 2026 N N . ALA B 1 35 ? -6.352 25.844 9.664 1 98.94 35 ALA B N 1
ATOM 2027 C CA . ALA B 1 35 ? -7.047 25.5 8.422 1 98.94 35 ALA B CA 1
ATOM 2028 C C . ALA B 1 35 ? -7.68 24.109 8.516 1 98.94 35 ALA B C 1
ATOM 2030 O O . ALA B 1 35 ? -6.992 23.125 8.797 1 98.94 35 ALA B O 1
ATOM 2031 N N . LEU B 1 36 ? -8.984 24.031 8.336 1 98.88 36 LEU B N 1
ATOM 2032 C CA . LEU B 1 36 ? -9.727 22.766 8.305 1 98.88 36 LEU B CA 1
ATOM 2033 C C . LEU B 1 36 ? -10.117 22.406 6.875 1 98.88 36 LEU B C 1
ATOM 2035 O O . LEU B 1 36 ? -10.773 23.188 6.188 1 98.88 36 LEU B O 1
ATOM 2039 N N . VAL B 1 37 ? -9.688 21.25 6.422 1 98.88 37 VAL B N 1
ATOM 2040 C CA . VAL B 1 37 ? -9.938 20.812 5.051 1 98.88 37 VAL B CA 1
ATOM 2041 C C . VAL B 1 37 ? -10.773 19.531 5.066 1 98.88 37 VAL B C 1
ATOM 2043 O O . VAL B 1 37 ? -10.383 18.531 5.688 1 98.88 37 VAL B O 1
ATOM 2046 N N . ALA B 1 38 ? -11.867 19.484 4.484 1 98.31 38 ALA B N 1
ATOM 2047 C CA . ALA B 1 38 ? -12.734 18.328 4.293 1 98.31 38 ALA B CA 1
ATOM 2048 C C . ALA B 1 38 ? -13.719 18.562 3.148 1 98.31 38 ALA B C 1
ATOM 2050 O O . ALA B 1 38 ? -13.656 19.578 2.469 1 98.31 38 ALA B O 1
ATOM 2051 N N . ARG B 1 39 ? -14.633 17.672 2.906 1 96.94 39 ARG B N 1
ATOM 2052 C CA . ARG B 1 39 ? -15.516 17.766 1.744 1 96.94 39 ARG B CA 1
ATOM 2053 C C . ARG B 1 39 ? -16.797 18.531 2.08 1 96.94 39 ARG B C 1
ATOM 2055 O O . ARG B 1 39 ? -17.266 19.328 1.277 1 96.94 39 ARG B O 1
ATOM 2062 N N . ASN B 1 40 ? -17.281 18.281 3.256 1 97.25 40 ASN B N 1
ATOM 2063 C CA . ASN B 1 40 ? -18.625 18.734 3.59 1 97.25 40 ASN B CA 1
ATOM 2064 C C . ASN B 1 40 ? -18.594 20.109 4.25 1 97.25 40 ASN B C 1
ATOM 2066 O O . ASN B 1 40 ? -18.219 20.234 5.414 1 97.25 40 ASN B O 1
ATOM 2070 N N . PRO B 1 41 ? -19.125 21.109 3.541 1 97.81 41 PRO B N 1
ATOM 2071 C CA . PRO B 1 41 ? -19.031 22.453 4.086 1 97.81 41 PRO B CA 1
ATOM 2072 C C . PRO B 1 41 ? -19.844 22.641 5.367 1 97.81 41 PRO B C 1
ATOM 2074 O O . PRO B 1 41 ? -19.422 23.375 6.266 1 97.81 41 PRO B O 1
ATOM 2077 N N . ALA B 1 42 ? -20.969 21.969 5.438 1 98.19 42 ALA B N 1
ATOM 2078 C CA . ALA B 1 42 ? -21.781 22.094 6.637 1 98.19 42 ALA B CA 1
ATOM 2079 C C . ALA B 1 42 ? -21.078 21.516 7.855 1 98.19 42 ALA B C 1
ATOM 2081 O O . ALA B 1 42 ? -21.094 22.109 8.938 1 98.19 42 ALA B O 1
ATOM 2082 N N . GLN B 1 43 ? -20.469 20.406 7.699 1 97.44 43 GLN B N 1
ATOM 2083 C CA . GLN B 1 43 ? -19.703 19.812 8.789 1 97.44 43 GLN B CA 1
ATOM 2084 C C . GLN B 1 43 ? -18.469 20.656 9.133 1 97.44 43 GLN B C 1
ATOM 2086 O O . GLN B 1 43 ? -18.109 20.781 10.297 1 97.44 43 GLN B O 1
ATOM 2091 N N . LEU B 1 44 ? -17.859 21.219 8.109 1 98.44 44 LEU B N 1
ATOM 2092 C CA . LEU B 1 44 ? -16.719 22.078 8.312 1 98.44 44 LEU B CA 1
ATOM 2093 C C . LEU B 1 44 ? -17.062 23.266 9.211 1 98.44 44 LEU B C 1
ATOM 2095 O O . LEU B 1 44 ? -16.297 23.625 10.094 1 98.44 44 LEU B O 1
ATOM 2099 N N . ASP B 1 45 ? -18.219 23.844 8.984 1 98.19 45 ASP B N 1
ATOM 2100 C CA . ASP B 1 45 ? -18.656 24.969 9.805 1 98.19 45 ASP B CA 1
ATOM 2101 C C . ASP B 1 45 ? -18.812 24.562 11.266 1 98.19 45 ASP B C 1
ATOM 2103 O O . ASP B 1 45 ? -18.422 25.297 12.164 1 98.19 45 ASP B O 1
ATOM 2107 N N . LYS B 1 46 ? -19.391 23.391 11.469 1 98.19 46 LYS B N 1
ATOM 2108 C CA . LYS B 1 46 ? -19.547 22.875 12.828 1 98.19 46 LYS B CA 1
ATOM 2109 C C . LYS B 1 46 ? -18.188 22.641 13.477 1 98.19 46 LYS B C 1
ATOM 2111 O O . LYS B 1 46 ? -17.984 22.969 14.648 1 98.19 46 LYS B O 1
ATOM 2116 N N . ASP B 1 47 ? -17.266 22.047 12.711 1 98.12 47 ASP B N 1
ATOM 2117 C CA . ASP B 1 47 ? -15.922 21.781 13.211 1 98.12 47 ASP B CA 1
ATOM 2118 C C . ASP B 1 47 ? -15.195 23.078 13.555 1 98.12 47 ASP B C 1
ATOM 2120 O O . ASP B 1 47 ? -14.516 23.156 14.578 1 98.12 47 ASP B O 1
ATOM 2124 N N . ALA B 1 48 ? -15.359 24.062 12.703 1 98.56 48 ALA B N 1
ATOM 2125 C CA . ALA B 1 48 ? -14.727 25.344 12.93 1 98.56 48 ALA B CA 1
ATOM 2126 C C . ALA B 1 48 ? -15.219 25.984 14.227 1 98.56 48 ALA B C 1
ATOM 2128 O O . ALA B 1 48 ? -14.438 26.562 14.977 1 98.56 48 ALA B O 1
ATOM 2129 N N . ALA B 1 49 ? -16.469 25.875 14.5 1 98.12 49 ALA B N 1
ATOM 2130 C CA . ALA B 1 49 ? -17.047 26.406 15.727 1 98.12 49 ALA B CA 1
ATOM 2131 C C . ALA B 1 49 ? -16.469 25.719 16.953 1 98.12 49 ALA B C 1
ATOM 2133 O O . ALA B 1 49 ? -16.172 26.359 17.953 1 98.12 49 ALA B O 1
ATOM 2134 N N . THR B 1 50 ? -16.344 24.422 16.844 1 97.5 50 THR B N 1
ATOM 2135 C CA . THR B 1 50 ? -15.766 23.641 17.938 1 97.5 50 THR B CA 1
ATOM 2136 C C . THR B 1 50 ? -14.336 24.078 18.219 1 97.5 50 THR B C 1
ATOM 2138 O O . THR B 1 50 ? -13.969 24.297 19.391 1 97.5 50 THR B O 1
ATOM 2141 N N . VAL B 1 51 ? -13.539 24.281 17.188 1 98.5 51 VAL B N 1
ATOM 2142 C CA . VAL B 1 51 ? -12.141 24.672 17.344 1 98.5 51 VAL B CA 1
ATOM 2143 C C . VAL B 1 51 ? -12.055 26.094 17.906 1 98.5 51 VAL B C 1
ATOM 2145 O O . VAL B 1 51 ? -11.25 26.359 18.797 1 98.5 51 VAL B O 1
ATOM 2148 N N . THR B 1 52 ? -12.875 27 17.406 1 97.94 52 THR B N 1
ATOM 2149 C CA . THR B 1 52 ? -12.906 28.375 17.875 1 97.94 52 THR B CA 1
ATOM 2150 C C . THR B 1 52 ? -13.242 28.438 19.359 1 97.94 52 THR B C 1
ATOM 2152 O O . THR B 1 52 ? -12.609 29.172 20.109 1 97.94 52 THR B O 1
ATOM 2155 N N . SER B 1 53 ? -14.227 27.656 19.719 1 97.44 53 SER B N 1
ATOM 2156 C CA . SER B 1 53 ? -14.633 27.609 21.125 1 97.44 53 SER B CA 1
ATOM 2157 C C . SER B 1 53 ? -13.508 27.094 22.016 1 97.44 53 SER B C 1
ATOM 2159 O O . SER B 1 53 ? -13.289 27.625 23.109 1 97.44 53 SER B O 1
ATOM 2161 N N . ALA B 1 54 ? -12.828 26.078 21.578 1 96.19 54 ALA B N 1
ATOM 2162 C CA . ALA B 1 54 ? -11.75 25.469 22.344 1 96.19 54 ALA B CA 1
ATOM 2163 C C . ALA B 1 54 ? -10.617 26.469 22.594 1 96.19 54 ALA B C 1
ATOM 2165 O O . ALA B 1 54 ? -9.922 26.375 23.609 1 96.19 54 ALA B O 1
ATOM 2166 N N . ALA B 1 55 ? -10.438 27.406 21.688 1 96 55 ALA B N 1
ATOM 2167 C CA . ALA B 1 55 ? -9.375 28.406 21.797 1 96 55 ALA B CA 1
ATOM 2168 C C . ALA B 1 55 ? -9.891 29.688 22.453 1 96 55 ALA B C 1
ATOM 2170 O O . ALA B 1 55 ? -9.211 30.703 22.438 1 96 55 ALA B O 1
ATOM 2171 N N . ASN B 1 56 ? -11.078 29.672 22.969 1 95.25 56 ASN B N 1
ATOM 2172 C CA . ASN B 1 56 ? -11.719 30.828 23.609 1 95.25 56 ASN B CA 1
ATOM 2173 C C . ASN B 1 56 ? -11.797 32.031 22.672 1 95.25 56 ASN B C 1
ATOM 2175 O O . ASN B 1 56 ? -11.57 33.156 23.078 1 95.25 56 ASN B O 1
ATOM 2179 N N . GLY B 1 57 ? -11.969 31.656 21.391 1 91.31 57 GLY B N 1
ATOM 2180 C CA . GLY B 1 57 ? -12.133 32.688 20.375 1 91.31 57 GLY B CA 1
ATOM 2181 C C . GLY B 1 57 ? -10.82 33.312 19.953 1 91.31 57 GLY B C 1
ATOM 2182 O O . GLY B 1 57 ? -10.805 34.25 19.141 1 91.31 57 GLY B O 1
ATOM 2183 N N . ASN B 1 58 ? -9.695 32.844 20.422 1 91.75 58 ASN B N 1
ATOM 2184 C CA . ASN B 1 58 ? -8.391 33.469 20.172 1 91.75 58 ASN B CA 1
ATOM 2185 C C . ASN B 1 58 ? -7.672 32.781 19 1 91.75 58 ASN B C 1
ATOM 2187 O O . ASN B 1 58 ? -6.441 32.781 18.953 1 91.75 58 ASN B O 1
ATOM 2191 N N . ALA B 1 59 ? -8.359 32.156 18.141 1 96.12 59 ALA B N 1
ATOM 2192 C CA . ALA B 1 59 ? -7.766 31.547 16.953 1 96.12 59 ALA B CA 1
ATOM 2193 C C . ALA B 1 59 ? -8.578 31.859 15.703 1 96.12 59 ALA B C 1
ATOM 2195 O O . ALA B 1 59 ? -9.805 31.906 15.742 1 96.12 59 ALA B O 1
ATOM 2196 N N . THR B 1 60 ? -7.938 32.188 14.625 1 98.12 60 THR B N 1
ATOM 2197 C CA . THR B 1 60 ? -8.547 32.25 13.305 1 98.12 60 THR B CA 1
ATOM 2198 C C . THR B 1 60 ? -8.688 30.859 12.695 1 98.12 60 THR B C 1
ATOM 2200 O O . THR B 1 60 ? -7.688 30.172 12.445 1 98.12 60 THR B O 1
ATOM 2203 N N . VAL B 1 61 ? -9.945 30.422 12.516 1 98.69 61 VAL B N 1
ATOM 2204 C CA . VAL B 1 61 ? -10.219 29.125 11.93 1 98.69 61 VAL B CA 1
ATOM 2205 C C . VAL B 1 61 ? -10.859 29.297 10.562 1 98.69 61 VAL B C 1
ATOM 2207 O O . VAL B 1 61 ? -11.93 29.891 10.438 1 98.69 61 VAL B O 1
ATOM 2210 N N . LYS B 1 62 ? -10.195 28.844 9.531 1 98.81 62 LYS B N 1
ATOM 2211 C CA . LYS B 1 62 ? -10.75 28.875 8.18 1 98.81 62 LYS B CA 1
ATOM 2212 C C . LYS B 1 62 ? -11.031 27.469 7.668 1 98.81 62 LYS B C 1
ATOM 2214 O O . LYS B 1 62 ? -10.305 26.531 7.984 1 98.81 62 LYS B O 1
ATOM 2219 N N . THR B 1 63 ? -12.109 27.406 6.895 1 98.81 63 THR B N 1
ATOM 2220 C CA . THR B 1 63 ? -12.523 26.109 6.352 1 98.81 63 THR B CA 1
ATOM 2221 C C . THR B 1 63 ? -12.352 26.078 4.836 1 98.81 63 THR B C 1
ATOM 2223 O O . THR B 1 63 ? -12.547 27.094 4.164 1 98.81 63 THR B O 1
ATOM 2226 N N . TYR B 1 64 ? -11.961 24.984 4.355 1 98.88 64 TYR B N 1
ATOM 2227 C CA . TYR B 1 64 ? -11.789 24.75 2.926 1 98.88 64 TYR B CA 1
ATOM 2228 C C . TYR B 1 64 ? -12.469 23.453 2.492 1 98.88 64 TYR B C 1
ATOM 2230 O O . TYR B 1 64 ? -12.047 22.359 2.877 1 98.88 64 TYR B O 1
ATOM 2238 N N . SER B 1 65 ? -13.523 23.594 1.715 1 98.62 65 SER B N 1
ATOM 2239 C CA . SER B 1 65 ? -14.242 22.438 1.193 1 98.62 65 SER B CA 1
ATOM 2240 C C . SER B 1 65 ? -13.602 21.922 -0.094 1 98.62 65 SER B C 1
ATOM 2242 O O . SER B 1 65 ? -13.562 22.641 -1.099 1 98.62 65 SER B O 1
ATOM 2244 N N . THR B 1 66 ? -13.055 20.703 -0.049 1 98.19 66 THR B N 1
ATOM 2245 C CA . THR B 1 66 ? -12.406 20.125 -1.227 1 98.19 66 THR B CA 1
ATOM 2246 C C . THR B 1 66 ? -12.375 18.609 -1.135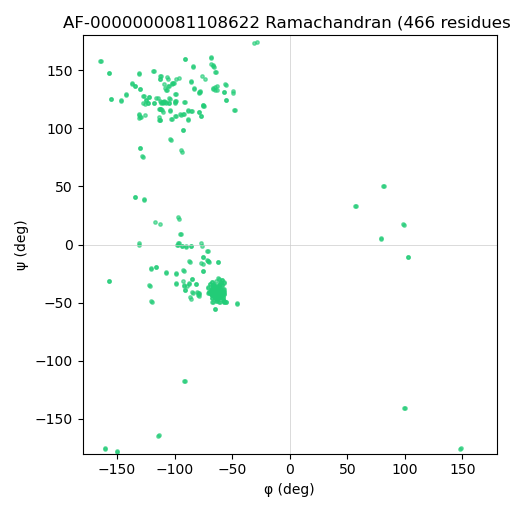 1 98.19 66 THR B C 1
ATOM 2248 O O . THR B 1 66 ? -12.43 18.047 -0.04 1 98.19 66 THR B O 1
ATOM 2251 N N . ASP B 1 67 ? -12.453 17.984 -2.244 1 97.5 67 ASP B N 1
ATOM 2252 C CA . ASP B 1 67 ? -12.172 16.562 -2.357 1 97.5 67 ASP B CA 1
ATOM 2253 C C . ASP B 1 67 ? -10.695 16.312 -2.629 1 97.5 67 ASP B C 1
ATOM 2255 O O . ASP B 1 67 ? -10.188 16.625 -3.709 1 97.5 67 ASP B O 1
ATOM 2259 N N . VAL B 1 68 ? -10.023 15.688 -1.717 1 97.88 68 VAL B N 1
ATOM 2260 C CA . VAL B 1 68 ? -8.57 15.586 -1.778 1 97.88 68 VAL B CA 1
ATOM 2261 C C . VAL B 1 68 ? -8.164 14.648 -2.912 1 97.88 68 VAL B C 1
ATOM 2263 O O . VAL B 1 68 ? -6.996 14.617 -3.311 1 97.88 68 VAL B O 1
ATOM 2266 N N . ILE B 1 69 ? -9.062 13.867 -3.473 1 96.19 69 ILE B N 1
ATOM 2267 C CA . ILE B 1 69 ? -8.695 12.945 -4.543 1 96.19 69 ILE B CA 1
ATOM 2268 C C . ILE B 1 69 ? -8.844 13.641 -5.895 1 96.19 69 ILE B C 1
ATOM 2270 O O . ILE B 1 69 ? -8.664 13.016 -6.941 1 96.19 69 ILE B O 1
ATOM 2274 N N . ASP B 1 70 ? -9.281 14.867 -5.895 1 97 70 ASP B N 1
ATOM 2275 C CA . ASP B 1 70 ? -9.156 15.758 -7.043 1 97 70 ASP B CA 1
ATOM 2276 C C . ASP B 1 70 ? -7.879 16.594 -6.949 1 97 70 ASP B C 1
ATOM 2278 O O . ASP B 1 70 ? -7.875 17.656 -6.328 1 97 70 ASP B O 1
ATOM 2282 N N . PRO B 1 71 ? -6.879 16.156 -7.629 1 95.81 71 PRO B N 1
ATOM 2283 C CA . PRO B 1 71 ? -5.566 16.766 -7.406 1 95.81 71 PRO B CA 1
ATOM 2284 C C . PRO B 1 71 ? -5.535 18.25 -7.77 1 95.81 71 PRO B C 1
ATOM 2286 O O . PRO B 1 71 ? -4.848 19.031 -7.113 1 95.81 71 PRO B O 1
ATOM 2289 N N . VAL B 1 72 ? -6.207 18.641 -8.75 1 96.69 72 VAL B N 1
ATOM 2290 C CA . VAL B 1 72 ? -6.215 20.031 -9.18 1 96.69 72 VAL B CA 1
ATOM 2291 C C . VAL B 1 72 ? -6.887 20.906 -8.117 1 96.69 72 VAL B C 1
ATOM 2293 O O . VAL B 1 72 ? -6.332 21.922 -7.691 1 96.69 72 VAL B O 1
ATOM 2296 N N . LYS B 1 73 ? -8.039 20.516 -7.668 1 97.94 73 LYS B N 1
ATOM 2297 C CA . LYS B 1 73 ? -8.75 21.266 -6.637 1 97.94 73 LYS B CA 1
ATOM 2298 C C . LYS B 1 73 ? -7.984 21.25 -5.32 1 97.94 73 LYS B C 1
ATOM 2300 O O . LYS B 1 73 ? -7.938 22.266 -4.613 1 97.94 73 LYS B O 1
ATOM 2305 N N . PHE B 1 74 ? -7.418 20.141 -5.035 1 98.5 74 PHE B N 1
ATOM 2306 C CA . PHE B 1 74 ? -6.688 20.016 -3.777 1 98.5 74 PHE B CA 1
ATOM 2307 C C . PHE B 1 74 ? -5.465 20.938 -3.771 1 98.5 74 PHE B C 1
ATOM 2309 O O . PHE B 1 74 ? -5.238 21.672 -2.809 1 98.5 74 PHE B O 1
ATOM 2316 N N . THR B 1 75 ? -4.746 20.922 -4.867 1 97.38 75 THR B N 1
ATOM 2317 C CA . THR B 1 75 ? -3.564 21.781 -4.977 1 97.38 75 THR B CA 1
ATOM 2318 C C . THR B 1 75 ? -3.947 23.25 -4.902 1 97.38 75 THR B C 1
ATOM 2320 O O . THR B 1 75 ? -3.252 24.047 -4.27 1 97.38 75 THR B O 1
ATOM 2323 N N . ALA B 1 76 ? -5.008 23.578 -5.531 1 98.38 76 ALA B N 1
ATOM 2324 C CA . ALA B 1 76 ? -5.504 24.938 -5.461 1 98.38 76 ALA B CA 1
ATOM 2325 C C . ALA B 1 76 ? -5.875 25.312 -4.027 1 98.38 76 ALA B C 1
ATOM 2327 O O . ALA B 1 76 ? -5.633 26.438 -3.592 1 98.38 76 ALA B O 1
ATOM 2328 N N . THR B 1 77 ? -6.504 24.391 -3.357 1 98.75 77 THR B N 1
ATOM 2329 C CA . THR B 1 77 ? -6.891 24.609 -1.967 1 98.75 77 THR B CA 1
ATOM 2330 C C . THR B 1 77 ? -5.66 24.844 -1.097 1 98.75 77 THR B C 1
ATOM 2332 O O . THR B 1 77 ? -5.645 25.766 -0.269 1 98.75 77 THR B O 1
ATOM 2335 N N . LEU B 1 78 ? -4.613 24.094 -1.281 1 98.69 78 LEU B N 1
ATOM 2336 C CA . LEU B 1 78 ? -3.377 24.219 -0.52 1 98.69 78 LEU B CA 1
ATOM 2337 C C . LEU B 1 78 ? -2.732 25.578 -0.767 1 98.69 78 LEU B C 1
ATOM 2339 O O . LEU B 1 78 ? -2.283 26.234 0.174 1 98.69 78 LEU B O 1
ATOM 2343 N N . LYS B 1 79 ? -2.758 25.953 -1.991 1 98.25 79 LYS B N 1
ATOM 2344 C CA . LYS B 1 79 ? -2.24 27.281 -2.328 1 98.25 79 LYS B CA 1
ATOM 2345 C C . LYS B 1 79 ? -3.051 28.375 -1.645 1 98.25 79 LYS B C 1
ATOM 2347 O O . LYS B 1 79 ? -2.486 29.344 -1.145 1 98.25 79 LYS B O 1
ATOM 2352 N N . GLN B 1 80 ? -4.332 28.219 -1.678 1 98.75 80 GLN B N 1
ATOM 2353 C CA . GLN B 1 80 ? -5.215 29.188 -1.04 1 98.75 80 GLN B CA 1
ATOM 2354 C C . GLN B 1 80 ? -4.938 29.281 0.457 1 98.75 80 GLN B C 1
ATOM 2356 O O . GLN B 1 80 ? -5.016 30.359 1.04 1 98.75 80 GLN B O 1
ATOM 2361 N N . ILE B 1 81 ? -4.656 28.156 1.111 1 98.81 81 ILE B N 1
ATOM 2362 C CA . ILE B 1 81 ? -4.332 28.141 2.535 1 98.81 81 ILE B CA 1
ATOM 2363 C C . ILE B 1 81 ? -3.096 29 2.793 1 98.81 81 ILE B C 1
ATOM 2365 O O . ILE B 1 81 ? -3.084 29.828 3.713 1 98.81 81 ILE B O 1
ATOM 2369 N N . SER B 1 82 ? -2.094 28.859 1.945 1 98.19 82 SER B N 1
ATOM 2370 C CA . SER B 1 82 ? -0.877 29.656 2.072 1 98.19 82 SER B CA 1
ATOM 2371 C C . SER B 1 82 ? -1.171 31.141 1.913 1 98.19 82 SER B C 1
ATOM 2373 O O . SER B 1 82 ? -0.625 31.969 2.646 1 98.19 82 SER B O 1
ATOM 2375 N N . GLN B 1 83 ? -2.006 31.438 0.997 1 98.31 83 GLN B N 1
ATOM 2376 C CA . GLN B 1 83 ? -2.346 32.844 0.729 1 98.31 83 GLN B CA 1
ATOM 2377 C C . GLN B 1 83 ? -3.139 33.438 1.885 1 98.31 83 GLN B C 1
ATOM 2379 O O . GLN B 1 83 ? -2.908 34.594 2.268 1 98.31 83 GLN B O 1
ATOM 2384 N N . ASP B 1 84 ? -4 32.688 2.426 1 98.69 84 ASP B N 1
ATOM 2385 C CA . ASP B 1 84 ? -4.934 33.156 3.432 1 98.69 84 ASP B CA 1
ATOM 2386 C C . ASP B 1 84 ? -4.27 33.25 4.805 1 98.69 84 ASP B C 1
ATOM 2388 O O . ASP B 1 84 ? -4.543 34.156 5.586 1 98.69 84 ASP B O 1
ATOM 2392 N N . LEU B 1 85 ? -3.443 32.219 5.16 1 98.56 85 LEU B N 1
ATOM 2393 C CA . LEU B 1 85 ? -3.076 32.031 6.562 1 98.56 85 LEU B CA 1
ATOM 2394 C C . LEU B 1 85 ? -1.564 32.125 6.742 1 98.56 85 LEU B C 1
ATOM 2396 O O . LEU B 1 85 ? -1.078 32.312 7.859 1 98.56 85 LEU B O 1
ATOM 2400 N N . GLY B 1 86 ? -0.81 31.922 5.633 1 97.5 86 GLY B N 1
ATOM 2401 C CA . GLY B 1 86 ? 0.629 32.125 5.715 1 97.5 86 GLY B CA 1
ATOM 2402 C C . GLY B 1 86 ? 1.395 30.812 5.875 1 97.5 86 GLY B C 1
ATOM 2403 O O . GLY B 1 86 ? 1.068 29.812 5.234 1 97.5 86 GLY B O 1
ATOM 2404 N N . THR B 1 87 ? 2.453 30.859 6.719 1 97 87 THR B N 1
ATOM 2405 C CA . THR B 1 87 ? 3.436 29.797 6.781 1 97 87 THR B CA 1
ATOM 2406 C C . THR B 1 87 ? 2.9 28.609 7.594 1 97 87 THR B C 1
ATOM 2408 O O . THR B 1 87 ? 2.455 28.797 8.734 1 97 87 THR B O 1
ATOM 2411 N N . VAL B 1 88 ? 3.02 27.438 7.043 1 98.5 88 VAL B N 1
ATOM 2412 C CA . VAL B 1 88 ? 2.557 26.219 7.703 1 98.5 88 VAL B CA 1
ATOM 2413 C C . VAL B 1 88 ? 3.646 25.688 8.633 1 98.5 88 VAL B C 1
ATOM 2415 O O . VAL B 1 88 ? 4.828 25.703 8.281 1 98.5 88 VAL B O 1
ATOM 2418 N N . GLU B 1 89 ? 3.217 25.219 9.773 1 98.62 89 GLU B N 1
ATOM 2419 C CA . GLU B 1 89 ? 4.156 24.594 10.703 1 98.62 89 GLU B CA 1
ATOM 2420 C C . GLU B 1 89 ? 3.756 23.141 11.008 1 98.62 89 GLU B C 1
ATOM 2422 O O . GLU B 1 89 ? 4.617 22.281 11.211 1 98.62 89 GLU B O 1
ATOM 2427 N N . VAL B 1 90 ? 2.447 22.891 11.07 1 98.81 90 VAL B N 1
ATOM 2428 C CA . VAL B 1 90 ? 1.963 21.547 11.406 1 98.81 90 VAL B CA 1
ATOM 2429 C C . VAL B 1 90 ? 0.917 21.109 10.383 1 98.81 90 VAL B C 1
ATOM 2431 O O . VAL B 1 90 ? 0.025 21.875 10.023 1 98.81 90 VAL B O 1
ATOM 2434 N N . VAL B 1 91 ? 1.094 19.922 9.969 1 98.88 91 VAL B N 1
ATOM 2435 C CA . VAL B 1 91 ? 0.1 19.297 9.102 1 98.88 91 VAL B CA 1
ATOM 2436 C C . VAL B 1 91 ? -0.357 17.969 9.719 1 98.88 91 VAL B C 1
ATOM 2438 O O . VAL B 1 91 ? 0.469 17.141 10.102 1 98.88 91 VAL B O 1
ATOM 2441 N N . LEU B 1 92 ? -1.619 17.844 9.906 1 98.88 92 LEU B N 1
ATOM 2442 C CA . LEU B 1 92 ? -2.227 16.547 10.195 1 98.88 92 LEU B CA 1
ATOM 2443 C C . LEU B 1 92 ? -2.945 16 8.969 1 98.88 92 LEU B C 1
ATOM 2445 O O . LEU B 1 92 ? -3.887 16.609 8.469 1 98.88 92 LEU B O 1
ATOM 2449 N N . TYR B 1 93 ? -2.508 14.938 8.453 1 98.88 93 TYR B N 1
ATOM 2450 C CA . TYR B 1 93 ? -3.242 14.219 7.422 1 98.88 93 TYR B CA 1
ATOM 2451 C C . TYR B 1 93 ? -4.082 13.102 8.031 1 98.88 93 TYR B C 1
ATOM 2453 O O . TYR B 1 93 ? -3.555 12.055 8.398 1 98.88 93 TYR B O 1
ATOM 2461 N N . ASN B 1 94 ? -5.383 13.266 7.973 1 97.94 94 ASN B N 1
ATOM 2462 C CA . ASN B 1 94 ? -6.312 12.391 8.672 1 97.94 94 ASN B CA 1
ATOM 2463 C C . ASN B 1 94 ? -7.426 11.898 7.75 1 97.94 94 ASN B C 1
ATOM 2465 O O . ASN B 1 94 ? -8.297 11.133 8.172 1 97.94 94 ASN B O 1
ATOM 2469 N N . ALA B 1 95 ? -7.355 12.352 6.496 1 97.19 95 ALA B N 1
ATOM 2470 C CA . ALA B 1 95 ? -8.414 11.992 5.551 1 97.19 95 ALA B CA 1
ATOM 2471 C C . ALA B 1 95 ? -8.453 10.484 5.309 1 97.19 95 ALA B C 1
ATOM 2473 O O . ALA B 1 95 ? -7.41 9.867 5.086 1 97.19 95 ALA B O 1
ATOM 2474 N N . ALA B 1 96 ? -9.625 9.891 5.363 1 93.56 96 ALA B N 1
ATOM 2475 C CA . ALA B 1 96 ? -9.836 8.477 5.086 1 93.56 96 ALA B CA 1
ATOM 2476 C C . ALA B 1 96 ? -11.312 8.172 4.855 1 93.56 96 ALA B C 1
ATOM 2478 O O . ALA B 1 96 ? -12.18 8.953 5.254 1 93.56 96 ALA B O 1
ATOM 2479 N N . ILE B 1 97 ? -11.547 7.137 4.211 1 90.62 97 ILE B N 1
ATOM 2480 C CA . ILE B 1 97 ? -12.875 6.559 4.086 1 90.62 97 ILE B CA 1
ATOM 2481 C C . ILE B 1 97 ? -12.867 5.125 4.613 1 90.62 97 ILE B C 1
ATOM 2483 O O . ILE B 1 97 ? -11.977 4.34 4.285 1 90.62 97 ILE B O 1
ATOM 2487 N N . VAL B 1 98 ? -13.734 4.879 5.477 1 90.69 98 VAL B N 1
ATOM 2488 C CA . VAL B 1 98 ? -13.93 3.514 5.953 1 90.69 98 VAL B CA 1
ATOM 2489 C C . VAL B 1 98 ? -15.164 2.902 5.297 1 90.69 98 VAL B C 1
ATOM 2491 O O . VAL B 1 98 ? -16.281 3.322 5.57 1 90.69 98 VAL B O 1
ATOM 2494 N N . ALA B 1 99 ? -14.961 2.033 4.453 1 92.5 99 ALA B N 1
ATOM 2495 C CA . ALA B 1 99 ? -16.047 1.334 3.758 1 92.5 99 ALA B CA 1
ATOM 2496 C C . ALA B 1 99 ? -15.75 -0.16 3.656 1 92.5 99 ALA B C 1
ATOM 2498 O O . ALA B 1 99 ? -14.617 -0.562 3.398 1 92.5 99 ALA B O 1
ATOM 2499 N N . GLN B 1 100 ? -16.797 -0.908 3.881 1 95.06 100 GLN B N 1
ATOM 2500 C CA . GLN B 1 100 ? -16.641 -2.354 3.746 1 95.06 100 GLN B CA 1
ATOM 2501 C C . GLN B 1 100 ? -16.125 -2.729 2.361 1 95.06 100 GLN B C 1
ATOM 2503 O O . GLN B 1 100 ? -16.562 -2.16 1.356 1 95.06 100 GLN B O 1
ATOM 2508 N N . SER B 1 101 ? -15.219 -3.639 2.32 1 95.75 101 SER B N 1
ATOM 2509 C CA . SER B 1 101 ? -14.641 -4.188 1.095 1 95.75 101 SER B CA 1
ATOM 2510 C C . SER B 1 101 ? -14.086 -5.586 1.325 1 95.75 101 SER B C 1
ATOM 2512 O O . SER B 1 101 ? -13.305 -5.805 2.258 1 95.75 101 SER B O 1
ATOM 2514 N N . ARG B 1 102 ? -14.547 -6.539 0.523 1 96.06 102 ARG B N 1
ATOM 2515 C CA . ARG B 1 102 ? -14.062 -7.914 0.551 1 96.06 102 ARG B CA 1
ATOM 2516 C C . ARG B 1 102 ? -13.43 -8.297 -0.782 1 96.06 102 ARG B C 1
ATOM 2518 O O . ARG B 1 102 ? -13.812 -7.773 -1.831 1 96.06 102 ARG B O 1
ATOM 2525 N N . HIS B 1 103 ? -12.453 -9.18 -0.744 1 92.69 103 HIS B N 1
ATOM 2526 C CA . HIS B 1 103 ? -11.648 -9.57 -1.896 1 92.69 103 HIS B CA 1
ATOM 2527 C C . HIS B 1 103 ? -12.531 -9.844 -3.111 1 92.69 103 HIS B C 1
ATOM 2529 O O . HIS B 1 103 ? -12.336 -9.25 -4.172 1 92.69 103 HIS B O 1
ATOM 2535 N N . ILE B 1 104 ? -13.531 -10.625 -3.006 1 90.75 104 ILE B N 1
ATOM 2536 C CA . ILE B 1 104 ? -14.312 -11.078 -4.152 1 90.75 104 ILE B CA 1
ATOM 2537 C C . ILE B 1 104 ? -15.211 -9.945 -4.648 1 90.75 104 ILE B C 1
ATOM 2539 O O . ILE B 1 104 ? -15.477 -9.844 -5.848 1 90.75 104 ILE B O 1
ATOM 2543 N N . GLU B 1 105 ? -15.492 -9.008 -3.791 1 94.75 105 GLU B N 1
ATOM 2544 C CA . GLU B 1 105 ? -16.516 -8.031 -4.113 1 94.75 105 GLU B CA 1
ATOM 2545 C C . GLU B 1 105 ? -15.914 -6.664 -4.422 1 94.75 105 GLU B C 1
ATOM 2547 O O . GLU B 1 105 ? -16.531 -5.836 -5.086 1 94.75 105 GLU B O 1
ATOM 2552 N N . VAL B 1 106 ? -14.781 -6.379 -3.955 1 96.81 106 VAL B N 1
ATOM 2553 C CA . VAL B 1 106 ? -14.195 -5.047 -4.055 1 96.81 106 VAL B CA 1
ATOM 2554 C C . VAL B 1 106 ? -13.898 -4.727 -5.52 1 96.81 106 VAL B C 1
ATOM 2556 O O . VAL B 1 106 ? -13.422 -5.586 -6.27 1 96.81 106 VAL B O 1
ATOM 2559 N N . THR B 1 107 ? -14.242 -3.557 -5.977 1 96.88 107 THR B N 1
ATOM 2560 C CA . THR B 1 107 ? -14.039 -3.158 -7.367 1 96.88 107 THR B CA 1
ATOM 2561 C C . THR B 1 107 ? -12.688 -2.473 -7.535 1 96.88 107 THR B C 1
ATOM 2563 O O . THR B 1 107 ? -12.102 -1.988 -6.562 1 96.88 107 THR B O 1
ATOM 2566 N N . ASP B 1 108 ? -12.195 -2.436 -8.781 1 96.88 108 ASP B N 1
ATOM 2567 C CA . ASP B 1 108 ? -10.969 -1.695 -9.086 1 96.88 108 ASP B CA 1
ATOM 2568 C C . ASP B 1 108 ? -11.109 -0.225 -8.695 1 96.88 108 ASP B C 1
ATOM 2570 O O . ASP B 1 108 ? -10.164 0.376 -8.172 1 96.88 108 ASP B O 1
ATOM 2574 N N . GLU B 1 109 ? -12.281 0.278 -8.938 1 96.38 109 GLU B N 1
ATOM 2575 C CA . GLU B 1 109 ? -12.539 1.685 -8.648 1 96.38 109 GLU B CA 1
ATOM 2576 C C . GLU B 1 109 ? -12.43 1.973 -7.156 1 96.38 109 GLU B C 1
ATOM 2578 O O . GLU B 1 109 ? -11.891 3.006 -6.754 1 96.38 109 GLU B O 1
ATOM 2583 N N . GLU B 1 110 ? -12.938 1.096 -6.328 1 97 110 GLU B N 1
ATOM 2584 C CA . GLU B 1 110 ? -12.859 1.258 -4.883 1 97 110 GLU B CA 1
ATOM 2585 C C . GLU B 1 110 ? -11.414 1.188 -4.395 1 97 110 GLU B C 1
ATOM 2587 O O . GLU B 1 110 ? -11.008 1.975 -3.537 1 97 110 GLU B O 1
ATOM 2592 N N . LEU B 1 111 ? -10.68 0.278 -4.953 1 97.81 111 LEU B N 1
ATOM 2593 C CA . LEU B 1 111 ? -9.273 0.133 -4.586 1 97.81 111 LEU B CA 1
ATOM 2594 C C . LEU B 1 111 ? -8.492 1.392 -4.941 1 97.81 111 LEU B C 1
ATOM 2596 O O . LEU B 1 111 ? -7.723 1.902 -4.121 1 97.81 111 LEU B O 1
ATOM 2600 N N . ILE B 1 112 ? -8.734 1.887 -6.129 1 97.62 112 ILE B N 1
ATOM 2601 C CA . ILE B 1 112 ? -8.016 3.066 -6.594 1 97.62 112 ILE B CA 1
ATOM 2602 C C . ILE B 1 112 ? -8.422 4.281 -5.762 1 97.62 112 ILE B C 1
ATOM 2604 O O . ILE B 1 112 ? -7.574 5.09 -5.375 1 97.62 112 ILE B O 1
ATOM 2608 N N . ARG B 1 113 ? -9.672 4.422 -5.504 1 97.56 113 ARG B N 1
ATOM 2609 C CA . ARG B 1 113 ? -10.164 5.551 -4.723 1 97.56 113 ARG B CA 1
ATOM 2610 C C . ARG B 1 113 ? -9.492 5.613 -3.357 1 97.56 113 ARG B C 1
ATOM 2612 O O . ARG B 1 113 ? -9 6.668 -2.949 1 97.56 113 ARG B O 1
ATOM 2619 N N . ASP B 1 114 ? -9.453 4.512 -2.648 1 98 114 ASP B N 1
ATOM 2620 C CA . ASP B 1 114 ? -8.867 4.488 -1.313 1 98 114 ASP B CA 1
ATOM 2621 C C . ASP B 1 114 ? -7.363 4.75 -1.372 1 98 114 ASP B C 1
ATOM 2623 O O . ASP B 1 114 ? -6.805 5.402 -0.486 1 98 114 ASP B O 1
ATOM 2627 N N . PHE B 1 115 ? -6.754 4.262 -2.395 1 98.31 115 PHE B N 1
ATOM 2628 C CA . PHE B 1 115 ? -5.336 4.535 -2.607 1 98.31 115 PHE B CA 1
ATOM 2629 C C . PHE B 1 115 ? -5.102 6.023 -2.844 1 98.31 115 PHE B C 1
ATOM 2631 O O . PHE B 1 115 ? -4.156 6.598 -2.307 1 98.31 115 PHE B O 1
ATOM 2638 N N . MET B 1 116 ? -5.934 6.613 -3.631 1 98.25 116 MET B N 1
ATOM 2639 C CA . MET B 1 116 ? -5.812 8.039 -3.916 1 98.25 116 MET B CA 1
ATOM 2640 C C . MET B 1 116 ? -5.965 8.867 -2.641 1 98.25 116 MET B C 1
ATOM 2642 O O . MET B 1 116 ? -5.191 9.789 -2.398 1 98.25 116 MET B O 1
ATOM 2646 N N . ILE B 1 117 ? -6.867 8.539 -1.848 1 98.25 117 ILE B N 1
ATOM 2647 C CA . ILE B 1 117 ? -7.105 9.289 -0.62 1 98.25 117 ILE B CA 1
ATOM 2648 C C . ILE B 1 117 ? -5.914 9.133 0.32 1 98.25 117 ILE B C 1
ATOM 2650 O O . ILE B 1 117 ? -5.43 10.117 0.889 1 98.25 117 ILE B O 1
ATOM 2654 N N . SER B 1 118 ? -5.398 7.938 0.424 1 97.88 118 SER B N 1
ATOM 2655 C CA . SER B 1 118 ? -4.398 7.625 1.439 1 97.88 118 SER B CA 1
ATOM 2656 C C . SER B 1 118 ? -3.006 8.062 1.002 1 97.88 118 SER B C 1
ATOM 2658 O O . SER B 1 118 ? -2.174 8.43 1.836 1 97.88 118 SER B O 1
ATOM 2660 N N . THR B 1 119 ? -2.758 7.973 -0.299 1 97.19 119 THR B N 1
ATOM 2661 C CA . THR B 1 119 ? -1.362 8.086 -0.707 1 97.19 119 THR B CA 1
ATOM 2662 C C . THR B 1 119 ? -1.166 9.266 -1.653 1 97.19 119 THR B C 1
ATOM 2664 O O . THR B 1 119 ? -0.276 10.094 -1.445 1 97.19 119 THR B O 1
ATOM 2667 N N . ILE B 1 120 ? -2.006 9.344 -2.648 1 97.44 120 ILE B N 1
ATOM 2668 C CA . ILE B 1 120 ? -1.821 10.383 -3.654 1 97.44 120 ILE B CA 1
ATOM 2669 C C . ILE B 1 120 ? -2.084 11.758 -3.033 1 97.44 120 ILE B C 1
ATOM 2671 O O . ILE B 1 120 ? -1.312 12.695 -3.236 1 97.44 120 ILE B O 1
ATOM 2675 N N . ALA B 1 121 ? -3.145 11.844 -2.301 1 98.44 121 ALA B N 1
ATOM 2676 C CA . ALA B 1 121 ? -3.455 13.102 -1.625 1 98.44 121 ALA B CA 1
ATOM 2677 C C . ALA B 1 121 ? -2.346 13.484 -0.65 1 98.44 121 ALA B C 1
ATOM 2679 O O . ALA B 1 121 ? -1.957 14.656 -0.573 1 98.44 121 ALA B O 1
ATOM 2680 N N . LEU B 1 122 ? -1.825 12.531 0.072 1 98.44 122 LEU B N 1
ATOM 2681 C CA . LEU B 1 122 ? -0.722 12.781 0.993 1 98.44 122 LEU B CA 1
ATOM 2682 C C . LEU B 1 122 ? 0.522 13.242 0.24 1 98.44 122 LEU B C 1
ATOM 2684 O O . LEU B 1 122 ? 1.245 14.125 0.708 1 98.44 122 LEU B O 1
ATOM 2688 N N . ASN B 1 123 ? 0.801 12.609 -0.865 1 98 123 ASN B N 1
ATOM 2689 C CA . ASN B 1 123 ? 1.951 13.016 -1.664 1 98 123 ASN B CA 1
ATOM 2690 C C . ASN B 1 123 ? 1.809 14.453 -2.154 1 98 123 ASN B C 1
ATOM 2692 O O . ASN B 1 123 ? 2.771 15.227 -2.121 1 98 123 ASN B O 1
ATOM 2696 N N . ASN B 1 124 ? 0.646 14.797 -2.627 1 97.75 124 ASN B N 1
ATOM 2697 C CA . ASN B 1 124 ? 0.401 16.156 -3.086 1 97.75 124 ASN B CA 1
ATOM 2698 C C . ASN B 1 124 ? 0.512 17.172 -1.943 1 97.75 124 ASN B C 1
ATOM 2700 O O . ASN B 1 124 ? 1.091 18.234 -2.109 1 97.75 124 ASN B O 1
ATOM 2704 N N . LEU B 1 125 ? -0.049 16.812 -0.831 1 98.5 125 LEU B N 1
ATOM 2705 C CA . LEU B 1 125 ? 0.088 17.625 0.368 1 98.5 125 LEU B CA 1
ATOM 2706 C C . LEU B 1 125 ? 1.557 17.828 0.727 1 98.5 125 LEU B C 1
ATOM 2708 O O . LEU B 1 125 ? 1.978 18.938 1.044 1 98.5 125 LEU B O 1
ATOM 2712 N N . SER B 1 126 ? 2.289 16.703 0.731 1 98 126 SER B N 1
ATOM 2713 C CA . SER B 1 126 ? 3.697 16.734 1.115 1 98 126 SER B CA 1
ATOM 2714 C C . SER B 1 126 ? 4.512 17.609 0.165 1 98 126 SER B C 1
ATOM 2716 O O . SER B 1 126 ? 5.406 18.328 0.596 1 98 126 SER B O 1
ATOM 2718 N N . LYS B 1 127 ? 4.246 17.531 -1.124 1 97.44 127 LYS B N 1
ATOM 2719 C CA . LYS B 1 127 ? 4.938 18.359 -2.113 1 97.44 127 LYS B CA 1
ATOM 2720 C C . LYS B 1 127 ? 4.734 19.844 -1.831 1 97.44 127 LYS B C 1
ATOM 2722 O O . LYS B 1 127 ? 5.625 20.656 -2.084 1 97.44 127 LYS B O 1
ATOM 2727 N N . TRP B 1 128 ? 3.582 20.125 -1.353 1 98.12 128 TRP B N 1
ATOM 2728 C CA . TRP B 1 128 ? 3.264 21.516 -1.002 1 98.12 128 TRP B CA 1
ATOM 2729 C C . TRP B 1 128 ? 3.875 21.875 0.345 1 98.12 128 TRP B C 1
ATOM 2731 O O . TRP B 1 128 ? 4.484 22.938 0.484 1 98.12 128 TRP B O 1
ATOM 2741 N N . ALA B 1 129 ? 3.85 21.062 1.334 1 98.38 129 ALA B N 1
ATOM 2742 C CA . ALA B 1 129 ? 4.141 21.406 2.723 1 98.38 129 ALA B CA 1
ATOM 2743 C C . ALA B 1 129 ? 5.645 21.359 2.994 1 98.38 129 ALA B C 1
ATOM 2745 O O . ALA B 1 129 ? 6.176 22.203 3.715 1 98.38 129 ALA B O 1
ATOM 2746 N N . PHE B 1 130 ? 6.352 20.406 2.475 1 97.75 130 PHE B N 1
ATOM 2747 C CA . PHE B 1 130 ? 7.68 20.062 2.969 1 97.75 130 PHE B CA 1
ATOM 2748 C C . PHE B 1 130 ? 8.688 21.141 2.598 1 97.75 130 PHE B C 1
ATOM 2750 O O . PHE B 1 130 ? 9.578 21.453 3.387 1 97.75 130 PHE B O 1
ATOM 2757 N N . PRO B 1 131 ? 8.562 21.766 1.354 1 96.44 131 PRO B N 1
ATOM 2758 C CA . PRO B 1 131 ? 9.461 22.906 1.115 1 96.44 131 PRO B CA 1
ATOM 2759 C C . PRO B 1 131 ? 9.32 24 2.166 1 96.44 131 PRO B C 1
ATOM 2761 O O . PRO B 1 131 ? 10.32 24.531 2.648 1 96.44 131 PRO B O 1
ATOM 2764 N N . GLN B 1 132 ? 8.109 24.281 2.568 1 96.81 132 GLN B N 1
ATOM 2765 C CA . GLN B 1 132 ? 7.84 25.297 3.572 1 96.81 132 GLN B CA 1
ATOM 2766 C C . GLN B 1 132 ? 8.312 24.844 4.953 1 96.81 132 GLN B C 1
ATOM 2768 O O . GLN B 1 132 ? 8.898 25.625 5.703 1 96.81 132 GLN B O 1
ATOM 2773 N N . LEU B 1 133 ? 8.078 23.609 5.273 1 98.38 133 LEU B N 1
ATOM 2774 C CA . LEU B 1 133 ? 8.453 23.062 6.57 1 98.38 133 LEU B CA 1
ATOM 2775 C C . LEU B 1 133 ? 9.969 23.062 6.738 1 98.38 133 LEU B C 1
ATOM 2777 O O . LEU B 1 133 ? 10.484 23.391 7.812 1 98.38 133 LEU B O 1
ATOM 2781 N N . THR B 1 134 ? 10.656 22.719 5.66 1 97.88 134 THR B N 1
ATOM 2782 C CA . THR B 1 134 ? 12.109 22.641 5.711 1 97.88 134 THR B CA 1
ATOM 2783 C C . THR B 1 134 ? 12.711 24.047 5.887 1 97.88 134 THR B C 1
ATOM 2785 O O . THR B 1 134 ? 13.641 24.234 6.668 1 97.88 134 THR B O 1
ATOM 2788 N N . VAL B 1 135 ? 12.141 25 5.207 1 97.94 135 VAL B N 1
ATOM 2789 C CA . VAL B 1 135 ? 12.602 26.391 5.336 1 97.94 135 VAL B CA 1
ATOM 2790 C C . VAL B 1 135 ? 12.352 26.875 6.762 1 97.94 135 VAL B C 1
ATOM 2792 O O . VAL B 1 135 ? 13.227 27.5 7.371 1 97.94 135 VAL B O 1
ATOM 2795 N N . LEU B 1 136 ? 11.195 26.594 7.242 1 97.94 136 LEU B N 1
ATOM 2796 C CA . LEU B 1 136 ? 10.836 27 8.594 1 97.94 136 LEU B CA 1
ATOM 2797 C C . LEU B 1 136 ? 11.797 26.391 9.617 1 97.94 136 LEU B C 1
ATOM 2799 O O . LEU B 1 136 ? 12.203 27.062 10.57 1 97.94 136 LEU B O 1
ATOM 2803 N N . ALA B 1 137 ? 12.141 25.172 9.422 1 97 137 ALA B N 1
ATOM 2804 C CA . ALA B 1 137 ? 13.047 24.469 10.32 1 97 137 ALA B CA 1
ATOM 2805 C C . ALA B 1 137 ? 14.414 25.156 10.375 1 97 137 ALA B C 1
ATOM 2807 O O . ALA B 1 137 ? 15.062 25.172 11.422 1 97 137 ALA B O 1
ATOM 2808 N N . THR B 1 138 ? 14.789 25.703 9.273 1 96.31 138 THR B N 1
ATOM 2809 C CA . THR B 1 138 ? 16.109 26.312 9.164 1 96.31 138 THR B CA 1
ATOM 2810 C C . THR B 1 138 ? 16.094 27.75 9.672 1 96.31 138 THR B C 1
ATOM 2812 O O . THR B 1 138 ? 17.047 28.219 10.281 1 96.31 138 THR B O 1
ATOM 2815 N N . GLU B 1 139 ? 14.945 28.375 9.531 1 96.5 139 GLU B N 1
ATOM 2816 C CA . GLU B 1 139 ? 14.922 29.828 9.719 1 96.5 139 GLU B CA 1
ATOM 2817 C C . GLU B 1 139 ? 14.43 30.203 11.109 1 96.5 139 GLU B C 1
ATOM 2819 O O . GLU B 1 139 ? 14.688 31.297 11.594 1 96.5 139 GLU B O 1
ATOM 2824 N N . ASP B 1 140 ? 13.695 29.359 11.68 1 95.25 140 ASP B N 1
ATOM 2825 C CA . ASP B 1 140 ? 13.086 29.672 12.969 1 95.25 140 ASP B CA 1
ATOM 2826 C C . ASP B 1 140 ? 13.32 28.547 13.969 1 95.25 140 ASP B C 1
ATOM 2828 O O . ASP B 1 140 ? 12.594 27.547 13.969 1 95.25 140 ASP B O 1
ATOM 2832 N N . SER B 1 141 ? 14.125 28.766 14.914 1 91.62 141 SER B N 1
ATOM 2833 C CA . SER B 1 141 ? 14.516 27.75 15.867 1 91.62 141 SER B CA 1
ATOM 2834 C C . SER B 1 141 ? 13.406 27.469 16.875 1 91.62 141 SER B C 1
ATOM 2836 O O . SER B 1 141 ? 13.422 26.453 17.578 1 91.62 141 SER B O 1
ATOM 2838 N N . SER B 1 142 ? 12.523 28.344 16.922 1 91.94 142 SER B N 1
ATOM 2839 C CA . SER B 1 142 ? 11.43 28.172 17.875 1 91.94 142 SER B CA 1
ATOM 2840 C C . SER B 1 142 ? 10.297 27.359 17.281 1 91.94 142 SER B C 1
ATOM 2842 O O . SER B 1 142 ? 9.406 26.906 18 1 91.94 142 SER B O 1
ATOM 2844 N N . ALA B 1 143 ? 10.305 27.188 15.953 1 94.88 143 ALA B N 1
ATOM 2845 C CA . ALA B 1 143 ? 9.273 26.406 15.273 1 94.88 143 ALA B CA 1
ATOM 2846 C C . ALA B 1 143 ? 9.609 24.922 15.297 1 94.88 143 ALA B C 1
ATOM 2848 O O . ALA B 1 143 ? 10.773 24.531 15.422 1 94.88 143 ALA B O 1
ATOM 2849 N N . GLN B 1 144 ? 8.602 24.109 15.234 1 96.69 144 GLN B N 1
ATOM 2850 C CA . GLN B 1 144 ? 8.719 22.656 15.164 1 96.69 144 GLN B CA 1
ATOM 2851 C C . GLN B 1 144 ? 7.918 22.094 13.984 1 96.69 144 GLN B C 1
ATOM 2853 O O . GLN B 1 144 ? 6.867 21.484 14.18 1 96.69 144 GLN B O 1
ATOM 2858 N N . PRO B 1 145 ? 8.508 22.297 12.789 1 98.38 145 PRO B N 1
ATOM 2859 C CA . PRO B 1 145 ? 7.789 21.766 11.625 1 98.38 145 PRO B CA 1
ATOM 2860 C C . PRO B 1 145 ? 7.48 20.281 11.742 1 98.38 145 PRO B C 1
ATOM 2862 O O . PRO B 1 145 ? 8.375 19.484 12.047 1 98.38 145 PRO B O 1
ATOM 2865 N N . THR B 1 146 ? 6.152 19.938 11.609 1 98.69 146 THR B N 1
ATOM 2866 C CA . THR B 1 146 ? 5.719 18.578 11.906 1 98.69 146 THR B CA 1
ATOM 2867 C C . THR B 1 146 ? 4.633 18.125 10.938 1 98.69 146 THR B C 1
ATOM 2869 O O . THR B 1 146 ? 3.695 18.875 10.656 1 98.69 146 THR B O 1
ATOM 2872 N N . LEU B 1 147 ? 4.832 17 10.367 1 98.81 147 LEU B N 1
ATOM 2873 C CA . LEU B 1 147 ? 3.766 16.25 9.711 1 98.81 147 LEU B CA 1
ATOM 2874 C C . LEU B 1 147 ? 3.324 15.07 10.57 1 98.81 147 LEU B C 1
ATOM 2876 O O . LEU B 1 147 ? 4.148 14.25 10.977 1 98.81 147 LEU B O 1
ATOM 2880 N N . ILE B 1 148 ? 2.061 14.977 10.867 1 98.81 148 ILE B N 1
ATOM 2881 C CA . ILE B 1 148 ? 1.465 13.812 11.516 1 98.81 148 ILE B CA 1
ATOM 2882 C C . ILE B 1 148 ? 0.487 13.133 10.562 1 98.81 148 ILE B C 1
ATOM 2884 O O . ILE B 1 148 ? -0.398 13.781 10 1 98.81 148 ILE B O 1
ATOM 2888 N N . VAL B 1 149 ? 0.668 11.852 10.344 1 98.75 149 VAL B N 1
ATOM 2889 C CA . VAL B 1 149 ? -0.233 11.07 9.508 1 98.75 149 VAL B CA 1
ATOM 2890 C C . VAL B 1 149 ? -0.99 10.062 10.375 1 98.75 149 VAL B C 1
ATOM 2892 O O . VAL B 1 149 ? -0.379 9.266 11.094 1 98.75 149 VAL B O 1
ATOM 2895 N N . THR B 1 150 ? -2.305 10.148 10.312 1 97.44 150 THR B N 1
ATOM 2896 C CA . THR B 1 150 ? -3.119 9.188 11.047 1 97.44 150 THR B CA 1
ATOM 2897 C C . THR B 1 150 ? -3.123 7.836 10.328 1 97.44 150 THR B C 1
ATOM 2899 O O . THR B 1 150 ? -3.525 7.742 9.172 1 97.44 150 THR B O 1
ATOM 2902 N N . SER B 1 151 ? -2.662 6.875 10.984 1 96.5 151 SER B N 1
ATOM 2903 C CA . SER B 1 151 ? -2.66 5.508 10.477 1 96.5 151 SER B CA 1
ATOM 2904 C C . SER B 1 151 ? -3.572 4.609 11.297 1 96.5 151 SER B C 1
ATOM 2906 O O . SER B 1 151 ? -4.539 5.082 11.906 1 96.5 151 SER B O 1
ATOM 2908 N N . SER B 1 152 ? -3.449 3.332 11.18 1 93.75 152 SER B N 1
ATOM 2909 C CA . SER B 1 152 ? -4.266 2.34 11.875 1 93.75 152 SER B CA 1
ATOM 2910 C C . SER B 1 152 ? -3.482 1.053 12.117 1 93.75 152 SER B C 1
ATOM 2912 O O . SER B 1 152 ? -2.281 0.991 11.844 1 93.75 152 SER B O 1
ATOM 2914 N N . HIS B 1 153 ? -4.18 0.088 12.711 1 93.44 153 HIS B N 1
ATOM 2915 C CA . HIS B 1 153 ? -3.58 -1.232 12.867 1 93.44 153 HIS B CA 1
ATOM 2916 C C . HIS B 1 153 ? -3.574 -1.994 11.547 1 93.44 153 HIS B C 1
ATOM 2918 O O . HIS B 1 153 ? -2.893 -3.016 11.414 1 93.44 153 HIS B O 1
ATOM 2924 N N . LEU B 1 154 ? -4.191 -1.581 10.586 1 95.5 154 LEU B N 1
ATOM 2925 C CA . LEU B 1 154 ? -4.492 -2.311 9.359 1 95.5 154 LEU B CA 1
ATOM 2926 C C . LEU B 1 154 ? -3.217 -2.609 8.578 1 95.5 154 LEU B C 1
ATOM 2928 O O . LEU B 1 154 ? -3.119 -3.645 7.914 1 95.5 154 LEU B O 1
ATOM 2932 N N . PRO B 1 155 ? -2.227 -1.69 8.594 1 96.38 155 PRO B N 1
ATOM 2933 C CA . PRO B 1 155 ? -0.988 -2.023 7.887 1 96.38 155 PRO B CA 1
ATOM 2934 C C . PRO B 1 155 ? -0.335 -3.301 8.414 1 96.38 155 PRO B C 1
ATOM 2936 O O . PRO B 1 155 ? 0.223 -4.078 7.633 1 96.38 155 PRO B O 1
ATOM 2939 N N . GLU B 1 156 ? -0.514 -3.576 9.688 1 92.06 156 GLU B N 1
ATOM 2940 C CA . GLU B 1 156 ? 0.109 -4.734 10.32 1 92.06 156 GLU B CA 1
ATOM 2941 C C . GLU B 1 156 ? -0.866 -5.906 10.414 1 92.06 156 GLU B C 1
ATOM 2943 O O . GLU B 1 156 ? -0.457 -7.066 10.359 1 92.06 156 GLU B O 1
ATOM 2948 N N . THR B 1 157 ? -2.098 -5.566 10.594 1 94 157 THR B N 1
ATOM 2949 C CA . THR B 1 157 ? -3.152 -6.559 10.766 1 94 157 THR B CA 1
ATOM 2950 C C . THR B 1 157 ? -4.328 -6.262 9.836 1 94 157 THR B C 1
ATOM 2952 O O . THR B 1 157 ? -5.352 -5.73 10.273 1 94 157 THR B O 1
ATOM 2955 N N . PRO B 1 158 ? -4.18 -6.711 8.609 1 96.62 158 PRO B N 1
ATOM 2956 C CA . PRO B 1 158 ? -5.277 -6.426 7.68 1 96.62 158 PRO B CA 1
ATOM 2957 C C . PRO B 1 158 ? -6.582 -7.109 8.078 1 96.62 158 PRO B C 1
ATOM 2959 O O . PRO B 1 158 ? -6.559 -8.156 8.734 1 96.62 158 PRO B O 1
ATOM 2962 N N . GLU B 1 159 ? -7.676 -6.492 7.781 1 95.56 159 GLU B N 1
ATOM 2963 C CA . GLU B 1 159 ? -9 -7.074 7.969 1 95.56 159 GLU B CA 1
ATOM 2964 C C . GLU B 1 159 ? -9.625 -7.477 6.637 1 95.56 159 GLU B C 1
ATOM 2966 O O . GLU B 1 159 ? -9.68 -6.676 5.703 1 95.56 159 GLU B O 1
ATOM 2971 N N . THR B 1 160 ? -10.18 -8.711 6.562 1 96.75 160 THR B N 1
ATOM 2972 C CA . THR B 1 160 ? -10.688 -9.258 5.309 1 96.75 160 THR B CA 1
ATOM 2973 C C . THR B 1 160 ? -11.961 -8.523 4.875 1 96.75 160 THR B C 1
ATOM 2975 O O . THR B 1 160 ? -12.359 -8.602 3.711 1 96.75 160 THR B O 1
ATOM 2978 N N . ASN B 1 161 ? -12.562 -7.781 5.75 1 96.25 161 ASN B N 1
ATOM 2979 C CA . ASN B 1 161 ? -13.75 -7 5.414 1 96.25 161 ASN B CA 1
ATOM 2980 C C . ASN B 1 161 ? -13.398 -5.555 5.082 1 96.25 161 ASN B C 1
ATOM 2982 O O . ASN B 1 161 ? -14.289 -4.746 4.801 1 96.25 161 ASN B O 1
ATOM 2986 N N . LEU B 1 162 ? -12.141 -5.172 5.133 1 96.75 162 LEU B N 1
ATOM 2987 C CA . LEU B 1 162 ? -11.633 -3.836 4.84 1 96.75 162 LEU B CA 1
ATOM 2988 C C . LEU B 1 162 ? -10.398 -3.908 3.949 1 96.75 162 LEU B C 1
ATOM 2990 O O . LEU B 1 162 ? -9.422 -3.195 4.18 1 96.75 162 LEU B O 1
ATOM 2994 N N . VAL B 1 163 ? -10.414 -4.781 2.969 1 97.38 163 VAL B N 1
ATOM 2995 C CA . VAL B 1 163 ? -9.219 -5.078 2.186 1 97.38 163 VAL B CA 1
ATOM 2996 C C . VAL B 1 163 ? -8.703 -3.799 1.526 1 97.38 163 VAL B C 1
ATOM 2998 O O . VAL B 1 163 ? -7.496 -3.551 1.497 1 97.38 163 VAL B O 1
ATOM 3001 N N . SER B 1 164 ? -9.625 -2.992 0.992 1 98 164 SER B N 1
ATOM 3002 C CA . SER B 1 164 ? -9.227 -1.777 0.292 1 98 164 SER B CA 1
ATOM 3003 C C . SER B 1 164 ? -8.539 -0.797 1.236 1 98 164 SER B C 1
ATOM 3005 O O . SER B 1 164 ? -7.465 -0.275 0.924 1 98 164 SER B O 1
ATOM 3007 N N . LEU B 1 165 ? -9.102 -0.547 2.34 1 97.44 165 LEU B N 1
ATOM 3008 C CA . LEU B 1 165 ? -8.516 0.358 3.322 1 97.44 165 LEU B CA 1
ATOM 3009 C C . LEU B 1 165 ? -7.219 -0.214 3.881 1 97.44 165 LEU B C 1
ATOM 3011 O O . LEU B 1 165 ? -6.246 0.519 4.078 1 97.44 165 LEU B O 1
ATOM 3015 N N . SER B 1 166 ? -7.215 -1.528 4.141 1 97.88 166 SER B N 1
ATOM 3016 C CA . SER B 1 166 ? -6.027 -2.174 4.688 1 97.88 166 SER B CA 1
ATOM 3017 C C . SER B 1 166 ? -4.82 -1.976 3.779 1 97.88 166 SER B C 1
ATOM 3019 O O . SER B 1 166 ? -3.756 -1.547 4.234 1 97.88 166 SER B O 1
ATOM 3021 N N . MET B 1 167 ? -5.02 -2.203 2.514 1 97.69 167 MET B N 1
ATOM 3022 C CA . MET B 1 167 ? -3.924 -2.061 1.558 1 97.69 167 MET B CA 1
ATOM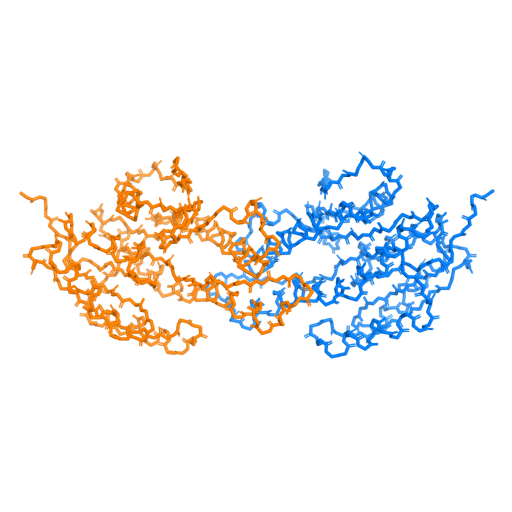 3023 C C . MET B 1 167 ? -3.494 -0.602 1.438 1 97.69 167 MET B C 1
ATOM 3025 O O . MET B 1 167 ? -2.299 -0.307 1.366 1 97.69 167 MET B O 1
ATOM 3029 N N . SER B 1 168 ? -4.434 0.231 1.405 1 98.06 168 SER B N 1
ATOM 3030 C CA . SER B 1 168 ? -4.148 1.65 1.225 1 98.06 168 SER B CA 1
ATOM 3031 C C . SER B 1 168 ? -3.412 2.225 2.432 1 98.06 168 SER B C 1
ATOM 3033 O O . SER B 1 168 ? -2.502 3.043 2.279 1 98.06 168 SER B O 1
ATOM 3035 N N . LYS B 1 169 ? -3.795 1.817 3.582 1 98.25 169 LYS B N 1
ATOM 3036 C CA . LYS B 1 169 ? -3.123 2.283 4.793 1 98.25 169 LYS B CA 1
ATOM 3037 C C . LYS B 1 169 ? -1.71 1.716 4.891 1 98.25 169 LYS B C 1
ATOM 3039 O O . LYS B 1 169 ? -0.804 2.377 5.398 1 98.25 169 LYS B O 1
ATOM 3044 N N . ALA B 1 170 ? -1.527 0.503 4.406 1 98.62 170 ALA B N 1
ATOM 3045 C CA . ALA B 1 170 ? -0.175 -0.046 4.344 1 98.62 170 ALA B CA 1
ATOM 3046 C C . ALA B 1 170 ? 0.719 0.793 3.436 1 98.62 170 ALA B C 1
ATOM 3048 O O . ALA B 1 170 ? 1.855 1.111 3.795 1 98.62 170 ALA B O 1
ATOM 3049 N N . ALA B 1 171 ? 0.21 1.128 2.297 1 98.69 171 ALA B N 1
ATOM 3050 C CA . ALA B 1 171 ? 0.944 1.996 1.381 1 98.69 171 ALA B CA 1
ATOM 3051 C C . ALA B 1 171 ? 1.232 3.352 2.021 1 98.69 171 ALA B C 1
ATOM 3053 O O . ALA B 1 171 ? 2.346 3.871 1.915 1 98.69 171 ALA B O 1
ATOM 3054 N N . GLN B 1 172 ? 0.284 3.877 2.656 1 98.69 172 GLN B N 1
ATOM 3055 C CA . GLN B 1 172 ? 0.403 5.184 3.293 1 98.69 172 GLN B CA 1
ATOM 3056 C C . GLN B 1 172 ? 1.495 5.18 4.359 1 98.69 172 GLN B C 1
ATOM 3058 O O . GLN B 1 172 ? 2.318 6.094 4.418 1 98.69 172 GLN B O 1
ATOM 3063 N N . LYS B 1 173 ? 1.413 4.18 5.203 1 98.44 173 LYS B N 1
ATOM 3064 C CA . LYS B 1 173 ? 2.424 4.062 6.25 1 98.44 173 LYS B CA 1
ATOM 3065 C C . LYS B 1 173 ? 3.824 3.963 5.656 1 98.44 173 LYS B C 1
ATOM 3067 O O . LYS B 1 173 ? 4.758 4.605 6.141 1 98.44 173 LYS B O 1
ATOM 3072 N N . ASN B 1 174 ? 3.969 3.154 4.648 1 98.62 174 ASN B N 1
ATOM 3073 C CA . ASN B 1 174 ? 5.25 3.004 3.973 1 98.62 174 ASN B CA 1
ATOM 3074 C C . ASN B 1 174 ? 5.742 4.332 3.398 1 98.62 174 ASN B C 1
ATOM 3076 O O . ASN B 1 174 ? 6.906 4.691 3.564 1 98.62 174 ASN B O 1
ATOM 3080 N N . PHE B 1 175 ? 4.863 5.074 2.805 1 98.56 175 PHE B N 1
ATOM 3081 C CA . PHE B 1 175 ? 5.199 6.367 2.219 1 98.56 175 PHE B CA 1
ATOM 3082 C C . PHE B 1 175 ? 5.621 7.355 3.297 1 98.56 175 PHE B C 1
ATOM 3084 O O . PHE B 1 175 ? 6.609 8.078 3.133 1 98.56 175 PHE B O 1
ATOM 3091 N N . THR B 1 176 ? 4.898 7.363 4.34 1 98.5 176 THR B N 1
ATOM 3092 C CA . THR B 1 176 ? 5.215 8.25 5.453 1 98.5 176 THR B CA 1
ATOM 3093 C C . THR B 1 176 ? 6.625 7.98 5.973 1 98.5 176 THR B C 1
ATOM 3095 O O . THR B 1 176 ? 7.371 8.914 6.27 1 98.5 176 THR B O 1
ATOM 3098 N N . ARG B 1 177 ? 6.938 6.746 6.043 1 97.94 177 ARG B N 1
ATOM 3099 C CA . ARG B 1 177 ? 8.281 6.379 6.473 1 97.94 177 ARG B CA 1
ATOM 3100 C C . ARG B 1 177 ? 9.328 6.883 5.488 1 97.94 177 ARG B C 1
ATOM 3102 O O . ARG B 1 177 ? 10.406 7.332 5.891 1 97.94 177 ARG B O 1
ATOM 3109 N N . SER B 1 178 ? 9.039 6.809 4.23 1 97.88 178 SER B N 1
ATOM 3110 C CA . SER B 1 178 ? 9.945 7.348 3.223 1 97.88 178 SER B CA 1
ATOM 3111 C C . SER B 1 178 ? 10.133 8.852 3.395 1 97.88 178 SER B C 1
ATOM 3113 O O . SER B 1 178 ? 11.242 9.367 3.25 1 97.88 178 SER B O 1
ATOM 3115 N N . LEU B 1 179 ? 9.07 9.539 3.645 1 98.06 179 LEU B N 1
ATOM 3116 C CA . LEU B 1 179 ? 9.141 10.969 3.902 1 98.06 179 LEU B CA 1
ATOM 3117 C C . LEU B 1 179 ? 10.016 11.266 5.121 1 98.06 179 LEU B C 1
ATOM 3119 O O . LEU B 1 179 ? 10.82 12.195 5.102 1 98.06 179 LEU B O 1
ATOM 3123 N N . ARG B 1 180 ? 9.82 10.477 6.156 1 97.88 180 ARG B N 1
ATOM 3124 C CA . ARG B 1 180 ? 10.617 10.625 7.367 1 97.88 180 ARG B CA 1
ATOM 3125 C C . ARG B 1 180 ? 12.109 10.531 7.055 1 97.88 180 ARG B C 1
ATOM 3127 O O . ARG B 1 180 ? 12.891 11.383 7.473 1 97.88 180 ARG B O 1
ATOM 3134 N N . LEU B 1 181 ? 12.469 9.492 6.324 1 97.38 181 LEU B N 1
ATOM 3135 C CA . LEU B 1 181 ? 13.859 9.258 5.977 1 97.38 181 LEU B CA 1
ATOM 3136 C C . LEU B 1 181 ? 14.453 10.461 5.25 1 97.38 181 LEU B C 1
ATOM 3138 O O . LEU B 1 181 ? 15.625 10.789 5.445 1 97.38 181 LEU B O 1
ATOM 3142 N N . GLU B 1 182 ? 13.672 11.094 4.543 1 96.62 182 GLU B N 1
ATOM 3143 C CA . GLU B 1 182 ? 14.164 12.188 3.709 1 96.62 182 GLU B CA 1
ATOM 3144 C C . GLU B 1 182 ? 14.18 13.508 4.48 1 96.62 182 GLU B C 1
ATOM 3146 O O . GLU B 1 182 ? 15.102 14.312 4.324 1 96.62 182 GLU B O 1
ATOM 3151 N N . PHE B 1 183 ? 13.266 13.711 5.371 1 97.19 183 PHE B N 1
ATOM 3152 C CA . PHE B 1 183 ? 13.055 15.086 5.805 1 97.19 183 PHE B CA 1
ATOM 3153 C C . PHE B 1 183 ? 13.383 15.234 7.285 1 97.19 183 PHE B C 1
ATOM 3155 O O . PHE B 1 183 ? 13.586 16.359 7.77 1 97.19 183 PHE B O 1
ATOM 3162 N N . GLU B 1 184 ? 13.406 14.188 8 1 96.94 184 GLU B N 1
ATOM 3163 C CA . GLU B 1 184 ? 13.805 14.305 9.398 1 96.94 184 GLU B CA 1
ATOM 3164 C C . GLU B 1 184 ? 15.211 14.883 9.523 1 96.94 184 GLU B C 1
ATOM 3166 O O . GLU B 1 184 ? 15.461 15.758 10.359 1 96.94 184 GLU B O 1
ATOM 3171 N N . PRO B 1 185 ? 16.156 14.406 8.641 1 96.69 185 PRO B N 1
ATOM 3172 C CA . PRO B 1 185 ? 17.484 15.008 8.703 1 96.69 185 PRO B CA 1
ATOM 3173 C C . PRO B 1 185 ? 17.469 16.5 8.375 1 96.69 185 PRO B C 1
ATOM 3175 O O . PRO B 1 185 ? 18.438 17.203 8.68 1 96.69 185 PRO B O 1
ATOM 3178 N N . LYS B 1 186 ? 16.422 17 7.805 1 96.62 186 LYS B N 1
ATOM 3179 C CA . LYS B 1 186 ? 16.297 18.406 7.426 1 96.62 186 LYS B CA 1
ATOM 3180 C C . LYS B 1 186 ? 15.531 19.188 8.492 1 96.62 186 LYS B C 1
ATOM 3182 O O . LYS B 1 186 ? 15.148 20.344 8.258 1 96.62 186 LYS B O 1
ATOM 3187 N N . GLY B 1 187 ? 15.141 18.5 9.555 1 97.19 187 GLY B N 1
ATOM 3188 C CA . GLY B 1 187 ? 14.57 19.188 10.703 1 97.19 187 GLY B CA 1
ATOM 3189 C C . GLY B 1 187 ? 13.055 19.156 10.727 1 97.19 187 GLY B C 1
ATOM 3190 O O . GLY B 1 187 ? 12.422 19.953 11.414 1 97.19 187 GLY B O 1
ATOM 3191 N N . VAL B 1 188 ? 12.477 18.266 9.977 1 98.12 188 VAL B N 1
ATOM 3192 C CA . VAL B 1 188 ? 11.023 18.141 9.977 1 98.12 188 VAL B CA 1
ATOM 3193 C C . VAL B 1 188 ? 10.625 16.828 10.672 1 98.12 188 VAL B C 1
ATOM 3195 O O . VAL B 1 188 ? 11.086 15.75 10.297 1 98.12 188 VAL B O 1
ATOM 3198 N N . HIS B 1 189 ? 9.797 16.953 11.719 1 98.56 189 HIS B N 1
ATOM 3199 C CA . HIS B 1 189 ? 9.266 15.766 12.391 1 98.56 189 HIS B CA 1
ATOM 3200 C C . HIS B 1 189 ? 8.172 15.109 11.562 1 98.56 189 HIS B C 1
ATOM 3202 O O . HIS B 1 189 ? 7.195 15.758 11.188 1 98.56 189 HIS B O 1
ATOM 3208 N N . VAL B 1 190 ? 8.359 13.875 11.18 1 98.62 190 VAL B N 1
ATOM 3209 C CA . VAL B 1 190 ? 7.355 13.07 10.484 1 98.62 190 VAL B CA 1
ATOM 3210 C C . VAL B 1 190 ? 6.914 11.914 11.383 1 98.62 190 VAL B C 1
ATOM 3212 O O . VAL B 1 190 ? 7.707 11.023 11.703 1 98.62 190 VAL B O 1
ATOM 3215 N N . ALA B 1 191 ? 5.602 11.961 11.734 1 98.38 191 ALA B N 1
ATOM 3216 C CA . ALA B 1 191 ? 5.141 10.992 12.727 1 98.38 191 ALA B CA 1
ATOM 3217 C C . ALA B 1 191 ? 3.873 10.281 12.258 1 98.38 191 ALA B C 1
ATOM 3219 O O . ALA B 1 191 ? 3.055 10.875 11.547 1 98.38 191 ALA B O 1
ATOM 3220 N N . LEU B 1 192 ? 3.777 9.031 12.664 1 98.06 192 LEU B N 1
ATOM 3221 C CA . LEU B 1 192 ? 2.557 8.25 12.5 1 98.06 192 LEU B CA 1
ATOM 3222 C C . LEU B 1 192 ? 1.749 8.227 13.789 1 98.06 192 LEU B C 1
ATOM 3224 O O . LEU B 1 192 ? 2.305 8.008 14.875 1 98.06 192 LEU B O 1
ATOM 3228 N N . LEU B 1 193 ? 0.522 8.539 13.664 1 97.25 193 LEU B N 1
ATOM 3229 C CA . LEU B 1 193 ? -0.473 8.352 14.711 1 97.25 193 LEU B CA 1
ATOM 3230 C C . LEU B 1 193 ? -1.355 7.145 14.422 1 97.25 193 LEU B C 1
ATOM 3232 O O . LEU B 1 193 ? -2.414 7.277 13.805 1 97.25 193 LEU B O 1
ATOM 3236 N N . SER B 1 194 ? -0.96 5.961 14.898 1 95.88 194 SER B N 1
ATOM 3237 C CA . SER B 1 194 ? -1.636 4.707 14.578 1 95.88 194 SER B CA 1
ATOM 3238 C C . SER B 1 194 ? -2.775 4.426 15.555 1 95.88 194 SER B C 1
ATOM 3240 O O . SER B 1 194 ? -2.535 4.055 16.703 1 95.88 194 SER B O 1
ATOM 3242 N N . VAL B 1 195 ? -3.932 4.59 15.062 1 93.06 195 VAL B N 1
ATOM 3243 C CA . VAL B 1 195 ? -5.133 4.418 15.875 1 93.06 195 VAL B CA 1
ATOM 3244 C C . VAL B 1 195 ? -5.73 3.035 15.625 1 93.06 195 VAL B C 1
ATOM 3246 O O . VAL B 1 195 ? -6.262 2.768 14.547 1 93.06 195 VAL B O 1
ATOM 3249 N N . ALA B 1 196 ? -5.668 2.199 16.562 1 87.19 196 ALA B N 1
ATOM 3250 C CA . ALA B 1 196 ? -6.164 0.829 16.438 1 87.19 196 ALA B CA 1
ATOM 3251 C C . ALA B 1 196 ? -7.598 0.72 16.953 1 87.19 196 ALA B C 1
ATOM 3253 O O . ALA B 1 196 ? -7.836 0.239 18.062 1 87.19 196 ALA B O 1
ATOM 3254 N N . GLY B 1 197 ? -8.531 1.062 16.219 1 80.81 197 GLY B N 1
ATOM 3255 C CA . GLY B 1 197 ? -9.938 1.063 16.578 1 80.81 197 GLY B CA 1
ATOM 3256 C C . GLY B 1 197 ? -10.734 2.156 15.891 1 80.81 197 GLY B C 1
ATOM 3257 O O . GLY B 1 197 ? -10.219 2.83 15 1 80.81 197 GLY B O 1
ATOM 3258 N N . TYR B 1 198 ? -12.031 2.211 16.297 1 79 198 TYR B N 1
ATOM 3259 C CA . TYR B 1 198 ? -12.938 3.17 15.68 1 79 198 TYR B CA 1
ATOM 3260 C C . TYR B 1 198 ? -13.289 4.293 16.641 1 79 198 TYR B C 1
ATOM 3262 O O . TYR B 1 198 ? -13.508 4.055 17.828 1 79 198 TYR B O 1
ATOM 3270 N N . VAL B 1 199 ? -13.281 5.523 16.266 1 76.69 199 VAL B N 1
ATOM 3271 C CA . VAL B 1 199 ? -13.57 6.676 17.109 1 76.69 199 VAL B CA 1
ATOM 3272 C C . VAL B 1 199 ? -15.062 6.992 17.078 1 76.69 199 VAL B C 1
ATOM 3274 O O . VAL B 1 199 ? -15.648 7.387 18.078 1 76.69 199 VAL B O 1
ATOM 3277 N N . LEU B 1 200 ? -15.797 6.836 16 1 67.5 200 LEU B N 1
ATOM 3278 C CA . LEU B 1 200 ? -17.203 7.246 15.945 1 67.5 200 LEU B CA 1
ATOM 3279 C C . LEU B 1 200 ? -18.109 6.031 15.828 1 67.5 200 LEU B C 1
ATOM 3281 O O . LEU B 1 200 ? -19.312 6.176 15.555 1 67.5 200 LEU B O 1
ATOM 3285 N N . ASP B 1 201 ? -17.516 4.93 16.156 1 61.94 201 ASP B N 1
ATOM 3286 C CA . ASP B 1 201 ? -18.344 3.732 16.062 1 61.94 201 ASP B CA 1
ATOM 3287 C C . ASP B 1 201 ? -18.938 3.373 17.422 1 61.94 201 ASP B C 1
ATOM 3289 O O . ASP B 1 201 ? -18.328 3.645 18.469 1 61.94 201 ASP B O 1
ATOM 3293 N N . GLN B 1 202 ? -20.125 2.91 17.281 1 55.72 202 GLN B N 1
ATOM 3294 C CA . GLN B 1 202 ? -20.922 2.6 18.469 1 55.72 202 GLN B CA 1
ATOM 3295 C C . GLN B 1 202 ? -20.25 1.511 19.312 1 55.72 202 GLN B C 1
ATOM 3297 O O . GLN B 1 202 ? -20.438 1.464 20.531 1 55.72 202 GLN B O 1
ATOM 3302 N N . ASN B 1 203 ? -19.594 0.547 18.719 1 53.56 203 ASN B N 1
ATOM 3303 C CA . ASN B 1 203 ? -19.156 -0.611 19.484 1 53.56 203 ASN B CA 1
ATOM 3304 C C . ASN B 1 203 ? -17.797 -0.355 20.156 1 53.56 203 ASN B C 1
ATOM 3306 O O . ASN B 1 203 ? -17.484 -0.959 21.172 1 53.56 203 ASN B O 1
ATOM 3310 N N . GLN B 1 204 ? -16.734 0.19 19.484 1 59.56 204 GLN B N 1
ATOM 3311 C CA . GLN B 1 204 ? -15.43 0.496 20.047 1 59.56 204 GLN B CA 1
ATOM 3312 C C . GLN B 1 204 ? -15.055 1.955 19.797 1 59.56 204 GLN B C 1
ATOM 3314 O O . GLN B 1 204 ? -15.172 2.453 18.672 1 59.56 204 GLN B O 1
ATOM 3319 N N . ARG B 1 205 ? -15.055 2.619 21.031 1 67.12 205 ARG B N 1
ATOM 3320 C CA . ARG B 1 205 ? -14.82 4.047 20.859 1 67.12 205 ARG B CA 1
ATOM 3321 C C . ARG B 1 205 ? -13.484 4.461 21.453 1 67.12 205 ARG B C 1
ATOM 3323 O O . ARG B 1 205 ? -13.203 4.164 22.625 1 67.12 205 ARG B O 1
ATOM 3330 N N . LEU B 1 206 ? -12.578 4.727 20.453 1 79.94 206 LEU B N 1
ATOM 3331 C CA . LEU B 1 206 ? -11.422 5.461 20.953 1 79.94 206 LEU B CA 1
ATOM 3332 C C . LEU B 1 206 ? -11.789 6.91 21.25 1 79.94 206 LEU B C 1
ATOM 3334 O O . LEU B 1 206 ? -12.68 7.473 20.625 1 79.94 206 LEU B O 1
ATOM 3338 N N . ASN B 1 207 ? -11.195 7.375 22.312 1 87.88 207 ASN B N 1
ATOM 3339 C CA . ASN B 1 207 ? -11.422 8.766 22.719 1 87.88 207 ASN B CA 1
ATOM 3340 C C . ASN B 1 207 ? -10.625 9.727 21.844 1 87.88 207 ASN B C 1
ATOM 3342 O O . ASN B 1 207 ? -9.406 9.812 21.953 1 87.88 207 ASN B O 1
ATOM 3346 N N . ALA B 1 208 ? -11.328 10.461 21.031 1 91.62 208 ALA B N 1
ATOM 3347 C CA . ALA B 1 208 ? -10.703 11.375 20.078 1 91.62 208 ALA B CA 1
ATOM 3348 C C . ALA B 1 208 ? -9.852 12.422 20.797 1 91.62 208 ALA B C 1
ATOM 3350 O O . ALA B 1 208 ? -8.82 12.852 20.266 1 91.62 208 ALA B O 1
ATOM 3351 N N . LYS B 1 209 ? -10.242 12.805 21.953 1 92 209 LYS B N 1
ATOM 3352 C CA . LYS B 1 209 ? -9.492 13.805 22.719 1 92 209 LYS B CA 1
ATOM 3353 C C . LYS B 1 209 ? -8.141 13.258 23.156 1 92 209 LYS B C 1
ATOM 3355 O O . LYS B 1 209 ? -7.137 13.977 23.141 1 92 209 LYS B O 1
ATOM 3360 N N . ASN B 1 210 ? -8.18 12 23.578 1 92.81 210 ASN B N 1
ATOM 3361 C CA . ASN B 1 210 ? -6.914 11.367 23.953 1 92.81 210 ASN B CA 1
ATOM 3362 C C . ASN B 1 210 ? -5.973 11.266 22.766 1 92.81 210 ASN B C 1
ATOM 3364 O O . ASN B 1 210 ? -4.766 11.484 22.891 1 92.81 210 ASN B O 1
ATOM 3368 N N . ILE B 1 211 ? -6.527 10.922 21.641 1 94.81 211 ILE B N 1
ATOM 3369 C CA . ILE B 1 211 ? -5.734 10.812 20.406 1 94.81 211 ILE B CA 1
ATOM 3370 C C . ILE B 1 211 ? -5.156 12.18 20.047 1 94.81 211 ILE B C 1
ATOM 3372 O O . ILE B 1 211 ? -3.98 12.289 19.688 1 94.81 211 ILE B O 1
ATOM 3376 N N . ALA B 1 212 ? -5.945 13.211 20.203 1 96.75 212 ALA B N 1
ATOM 3377 C CA . ALA B 1 212 ? -5.508 14.57 19.938 1 96.75 212 ALA B CA 1
ATOM 3378 C C . ALA B 1 212 ? -4.359 14.969 20.859 1 96.75 212 ALA B C 1
ATOM 3380 O O . ALA B 1 212 ? -3.422 15.656 20.453 1 96.75 212 ALA B O 1
ATOM 3381 N N . GLN B 1 213 ? -4.453 14.516 22.094 1 96.56 213 GLN B N 1
ATOM 3382 C CA . GLN B 1 213 ? -3.391 14.812 23.047 1 96.56 213 GLN B CA 1
ATOM 3383 C C . GLN B 1 213 ? -2.088 14.117 22.656 1 96.56 213 GLN B C 1
ATOM 3385 O O . GLN B 1 213 ? -1.003 14.664 22.859 1 96.56 213 GLN B O 1
ATOM 3390 N N . GLU B 1 214 ? -2.227 12.945 22.125 1 96.62 214 GLU B N 1
ATOM 3391 C CA . GLU B 1 214 ? -1.032 12.258 21.641 1 96.62 214 GLU B CA 1
ATOM 3392 C C . GLU B 1 214 ? -0.413 12.992 20.469 1 96.62 214 GLU B C 1
ATOM 3394 O O . GLU B 1 214 ? 0.812 13.047 20.328 1 96.62 214 GLU B O 1
ATOM 3399 N N . ALA B 1 215 ? -1.243 13.523 19.609 1 98 215 ALA B N 1
ATOM 3400 C CA . ALA B 1 215 ? -0.741 14.336 18.5 1 98 215 ALA B CA 1
ATOM 3401 C C . ALA B 1 215 ? 0.025 15.555 19.016 1 98 215 ALA B C 1
ATOM 3403 O O . ALA B 1 215 ? 1.094 15.891 18.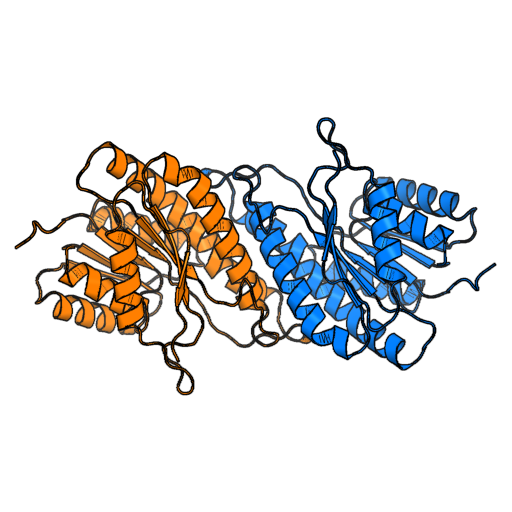5 1 98 215 ALA B O 1
ATOM 3404 N N . TRP B 1 216 ? -0.484 16.188 20.031 1 98.19 216 TRP B N 1
ATOM 3405 C CA . TRP B 1 216 ? 0.178 17.328 20.656 1 98.19 216 TRP B CA 1
ATOM 3406 C C . TRP B 1 216 ? 1.521 16.906 21.25 1 98.19 216 TRP B C 1
ATOM 3408 O O . TRP B 1 216 ? 2.516 17.625 21.094 1 98.19 216 TRP B O 1
ATOM 3418 N N . THR B 1 217 ? 1.487 15.758 21.922 1 97.69 217 THR B N 1
ATOM 3419 C CA . THR B 1 217 ? 2.713 15.242 22.531 1 97.69 217 THR B CA 1
ATOM 3420 C C . THR B 1 217 ? 3.779 15 21.469 1 97.69 217 THR B C 1
ATOM 3422 O O . THR B 1 217 ? 4.953 15.312 21.672 1 97.69 217 THR B O 1
ATOM 3425 N N . LEU B 1 218 ? 3.387 14.461 20.328 1 97.62 218 LEU B N 1
ATOM 3426 C CA . LEU B 1 218 ? 4.32 14.25 19.234 1 97.62 218 LEU B CA 1
ATOM 3427 C C . LEU B 1 218 ? 4.922 15.57 18.766 1 97.62 218 LEU B C 1
ATOM 3429 O O . LEU B 1 218 ? 6.137 15.68 18.594 1 97.62 218 LEU B O 1
ATOM 3433 N N . TYR B 1 219 ? 4.098 16.594 18.594 1 97.69 219 TYR B N 1
ATOM 3434 C CA . TYR B 1 219 ? 4.543 17.906 18.156 1 97.69 219 TYR B CA 1
ATOM 3435 C C . TYR B 1 219 ? 5.523 18.516 19.141 1 97.69 219 TYR B C 1
ATOM 3437 O O . TYR B 1 219 ? 6.496 19.172 18.75 1 97.69 219 TYR B O 1
ATOM 3445 N N . ASN B 1 220 ? 5.285 18.297 20.375 1 95.75 220 ASN B N 1
ATOM 3446 C CA . ASN B 1 220 ? 6.023 19 21.422 1 95.75 220 ASN B CA 1
ATOM 3447 C C . ASN B 1 220 ? 7.332 18.281 21.75 1 95.75 220 ASN B C 1
ATOM 3449 O O . ASN B 1 220 ? 8.055 18.703 22.656 1 95.75 220 ASN B O 1
ATOM 3453 N N . GLN B 1 221 ? 7.574 17.172 21.078 1 95.81 221 GLN B N 1
ATOM 3454 C CA . GLN B 1 221 ? 8.844 16.5 21.297 1 95.81 221 GLN B CA 1
ATOM 3455 C C . GLN B 1 221 ? 10.016 17.375 20.859 1 95.81 221 GLN B C 1
ATOM 3457 O O . GLN B 1 221 ? 9.953 18.031 19.828 1 95.81 221 GLN B O 1
ATOM 3462 N N . PRO B 1 222 ? 11.039 17.406 21.688 1 92.31 222 PRO B N 1
ATOM 3463 C CA . PRO B 1 222 ? 12.211 18.172 21.234 1 92.31 222 PRO B CA 1
ATOM 3464 C C . PRO B 1 222 ? 12.906 17.516 20.047 1 92.31 222 PRO B C 1
ATOM 3466 O O . PRO B 1 222 ? 12.852 16.297 19.875 1 92.31 222 PRO B O 1
ATOM 3469 N N . LYS B 1 223 ? 13.562 18.453 19.359 1 89.31 223 LYS B N 1
ATOM 3470 C CA . LYS B 1 223 ? 14.359 17.953 18.234 1 89.31 223 LYS B CA 1
ATOM 3471 C C . LYS B 1 223 ? 15.375 16.922 18.703 1 89.31 223 LYS B C 1
ATOM 3473 O O . LYS B 1 223 ? 16 17.078 19.75 1 89.31 223 LYS B O 1
ATOM 3478 N N . GLY B 1 224 ? 15.523 15.75 18.094 1 86.12 224 GLY B N 1
ATOM 3479 C CA . GLY B 1 224 ? 16.453 14.688 18.453 1 86.12 224 GLY B CA 1
ATOM 3480 C C . GLY B 1 224 ? 15.797 13.547 19.188 1 86.12 224 GLY B C 1
ATOM 3481 O O . GLY B 1 224 ? 16.406 12.484 19.375 1 86.12 224 GLY B O 1
ATOM 3482 N N . SER B 1 225 ? 14.516 13.781 19.609 1 92.69 225 SER B N 1
ATOM 3483 C CA . SER B 1 225 ? 13.805 12.734 20.328 1 92.69 225 SER B CA 1
ATOM 3484 C C . SER B 1 225 ? 12.453 12.438 19.672 1 92.69 225 SER B C 1
ATOM 3486 O O . SER B 1 225 ? 11.469 12.172 20.359 1 92.69 225 SER B O 1
ATOM 3488 N N . TRP B 1 226 ? 12.531 12.461 18.391 1 95.62 226 TRP B N 1
ATOM 3489 C CA . TRP B 1 226 ? 11.273 12.312 17.656 1 95.62 226 TRP B CA 1
ATOM 3490 C C . TRP B 1 226 ? 10.836 10.852 17.625 1 95.62 226 TRP B C 1
ATOM 3492 O O . TRP B 1 226 ? 11.648 9.961 17.359 1 95.62 226 TRP B O 1
ATOM 3502 N N . THR B 1 227 ? 9.547 10.633 17.953 1 94 227 THR B N 1
ATOM 3503 C CA . THR B 1 227 ? 8.898 9.336 17.797 1 94 227 THR B CA 1
ATOM 3504 C C . THR B 1 227 ? 8.398 9.141 16.375 1 94 227 THR B C 1
ATOM 3506 O O . THR B 1 227 ? 7.812 10.047 15.789 1 94 227 THR B O 1
ATOM 3509 N N . GLU B 1 228 ? 8.641 8 15.797 1 92.88 228 GLU B N 1
ATOM 3510 C CA . GLU B 1 228 ? 8.203 7.691 14.445 1 92.88 228 GLU B CA 1
ATOM 3511 C C . GLU B 1 228 ? 6.723 7.309 14.414 1 92.88 228 GLU B C 1
ATOM 3513 O O . GLU B 1 228 ? 5.98 7.75 13.539 1 92.88 228 GLU B O 1
ATOM 3518 N N . ASP B 1 229 ? 6.355 6.492 15.359 1 94.38 229 ASP B N 1
ATOM 3519 C CA . ASP B 1 229 ? 5.027 5.883 15.344 1 94.38 229 ASP B CA 1
ATOM 3520 C C . ASP B 1 229 ? 4.492 5.684 16.75 1 94.38 229 ASP B C 1
ATOM 3522 O O . ASP B 1 229 ? 5.125 5.012 17.578 1 94.38 229 ASP B O 1
ATOM 3526 N N . VAL B 1 230 ? 3.328 6.246 17.031 1 93.62 230 VAL B N 1
ATOM 3527 C CA . VAL B 1 230 ? 2.627 5.988 18.281 1 93.62 230 VAL B CA 1
ATOM 3528 C C . VAL B 1 230 ? 1.371 5.164 18.016 1 93.62 230 VAL B C 1
ATOM 3530 O O . VAL B 1 230 ? 0.519 5.559 17.219 1 93.62 230 VAL B O 1
ATOM 3533 N N . ARG B 1 231 ? 1.283 4.02 18.625 1 90.62 231 ARG B N 1
ATOM 3534 C CA . ARG B 1 231 ? 0.119 3.154 18.469 1 90.62 231 ARG B CA 1
ATOM 3535 C C . ARG B 1 231 ? -0.837 3.312 19.656 1 90.62 231 ARG B C 1
ATOM 3537 O O . ARG B 1 231 ? -0.447 3.123 20.812 1 90.62 231 ARG B O 1
ATOM 3544 N N . ILE B 1 232 ? -2.029 3.676 19.328 1 87.81 232 ILE B N 1
ATOM 3545 C CA . ILE B 1 232 ? -3.037 3.928 20.359 1 87.81 232 ILE B CA 1
ATOM 3546 C C . ILE B 1 232 ? -4.105 2.836 20.312 1 87.81 232 ILE B C 1
ATOM 3548 O O . ILE B 1 232 ? -4.75 2.635 19.281 1 87.81 232 ILE B O 1
ATOM 3552 N N . GLU B 1 233 ? -4.125 2.102 21.344 1 80 233 GLU B N 1
ATOM 3553 C CA . GLU B 1 233 ? -5.164 1.104 21.578 1 80 233 GLU B CA 1
ATOM 3554 C C . GLU B 1 233 ? -5.832 1.32 22.938 1 80 233 GLU B C 1
ATOM 3556 O O . GLU B 1 233 ? -5.16 1.617 23.922 1 80 233 GLU B O 1
ATOM 3561 N N . GLU B 1 234 ? -7.07 1.525 22.891 1 71.44 234 GLU B N 1
ATOM 3562 C CA . GLU B 1 234 ? -7.727 1.762 24.172 1 71.44 234 GLU B CA 1
ATOM 3563 C C . GLU B 1 234 ? -8.539 0.547 24.609 1 71.44 234 GLU B C 1
ATOM 3565 O O . GLU B 1 234 ? -9.016 -0.22 23.766 1 71.44 234 GLU B O 1
ATOM 3570 N N . PRO B 1 235 ? -8.562 0.217 25.938 1 63.78 235 PRO B N 1
ATOM 3571 C CA . PRO B 1 235 ? -9.266 -0.95 26.484 1 63.78 235 PRO B CA 1
ATOM 3572 C C . PRO B 1 235 ? -10.766 -0.914 26.203 1 63.78 235 PRO B C 1
ATOM 3574 O O . PRO B 1 235 ? -11.344 0.165 26.047 1 63.78 235 PRO B O 1
#

Nearest PDB structures (foldseek):
  3ioy-assembly1_A  TM=8.799E-01  e=3.075E-13  Novosphingobium aromaticivorans DSM 12444
  3ioy-assembly1_B  TM=8.887E-01  e=1.398E-12  Novosphingobium aromaticivorans DSM 12444
  3qlj-assembly2_D  TM=8.572E-01  e=2.892E-12  Mycobacterium avium 104
  3qlj-assembly3_E  TM=8.512E-01  e=1.397E-11  Mycobacterium avium 104
  3qlj-assembly3_F  TM=7.936E-01  e=2.134E-11  Mycobacterium avium 104

pLDDT: mean 94.74, std 8.14, range [42.88, 98.94]

Solvent-accessible surface area (backbone atoms only — not comparable to full-atom values): 23568 Å² total; per-residue (Å²): 127,82,82,65,38,67,41,19,37,38,27,36,29,22,55,89,44,53,29,27,36,30,51,15,51,45,32,48,71,37,26,30,28,38,40,37,27,36,62,51,58,71,58,42,55,55,37,41,51,52,25,27,57,54,24,74,63,64,33,52,66,46,73,43,68,43,55,52,69,38,61,67,59,32,52,50,49,54,52,47,47,40,72,74,57,44,56,57,34,36,36,38,45,49,51,78,74,91,59,84,23,34,80,84,70,51,47,71,66,56,42,49,50,40,32,30,44,39,38,49,30,47,50,56,49,43,59,63,44,46,65,50,20,36,49,43,30,72,73,32,84,86,56,62,15,29,42,38,36,58,49,46,46,29,46,84,52,49,41,60,56,27,40,41,48,16,18,21,44,17,18,27,54,33,42,51,52,31,49,27,70,65,33,39,87,51,49,25,48,44,27,37,43,21,40,49,72,36,57,89,38,91,86,45,65,42,59,33,61,60,53,16,49,50,54,50,52,62,57,68,41,53,90,92,62,73,66,58,68,48,77,46,71,72,136,126,83,84,65,39,68,41,19,37,37,26,37,29,20,56,89,46,54,29,26,35,29,50,16,52,44,31,49,71,37,26,31,29,37,39,37,27,35,62,52,58,71,60,42,53,54,37,41,51,51,26,28,57,54,23,74,64,65,33,51,67,46,74,45,67,41,54,53,69,39,61,68,59,32,52,50,49,54,51,48,47,40,73,75,58,44,55,56,33,36,36,37,46,49,49,78,74,89,59,84,22,33,78,86,70,51,47,70,67,55,40,49,51,40,32,29,44,40,37,50,30,46,48,56,49,44,60,62,45,47,65,49,20,37,50,41,30,73,74,32,84,86,55,62,16,29,41,37,36,56,50,46,47,29,47,83,52,48,43,58,56,26,41,42,48,15,19,19,44,16,17,26,53,33,43,50,50,30,49,26,71,65,33,38,87,52,50,26,48,46,28,37,42,21,39,50,73,37,56,88,41,92,86,46,64,41,59,33,61,60,54,19,48,49,53,50,52,60,56,68,41,54,92,93,61,73,66,56,68,48,78,46,70,74,134

Sequence (470 aa):
MSSRSDNVVVVVGSGPGIGTNTAAVFAANKFNNIALVARNPAQLDKDAATVTSAANGNATVKTYSTDVIDPVKFTATLKQISQDLGTVEVVLYNAAIVAQSRHIEVTDEELIRDFMISTIALNNLSKWAFPQLTVLATEDSSAQPTLIVTSSHLPETPETNLVSLSMSKAAQKNFTRSLRLEFEPKGVHVALLSVAGYVLDQNQRLNAKNIAQEAWTLYNQPKGSWTEDVRIEEPMSSRSDNVVVVVGSGPGIGTNTAAVFAANKFNNIALVARNPAQLDKDAATVTSAANGNATVKTYSTDVIDPVKFTATLKQISQDLGTVEVVLYNAAIVAQSRHIEVTDEELIRDFMISTIALNNLSKWAFPQLTVLATEDSSAQPTLIVTSSHLPETPETNLVSLSMSKAAQKNFTRSLRLEFEPKGVHVALLSVAGYVLDQNQRLNAKNIAQEAWTLYNQPKGSWTEDVRIEEP

Foldseek 3Di:
DPAADLAEEEFAQLAPFQNLLLLQVNLQPHYQHYEYEEADVVRQVVSQVSSCVSNVNRHHYYYDHDDLLPLVSLLVSLVVSCVPRNFHAEYELEDADFDWDAPVPHDPVLLVSRLSSQPVSVVSVCVSRQVRNLVCQVPPVVTQREYEYEAECLLVPNDRGRNSNSVSRVVNLVVLVVVCVPCLVSRHARAYQYEYDDCPDPPDHDHSNVSSVVVVVQSPDDRPPHDHYDYDDDD/DPAADLAEEEFAQLAPFQNLLLLLVNLQPHYQHYEYEEADVVRQVVSQVSSCVSNVNRHDYYYDHDDLLPLVSLLVSLVVSCVPRNFHQEYEQEDADFDWDAPVPHDPVLLVSRLSSQPVSVVSVCVSRQVRNLVCQVPPVVTQREYEYEAECLLVPNDRGRNSNSVNRVVNLVVLVVVCVPCLVSRHARAYQYEYDDCPDPPDHDHSNVSSVVVVVQRPDDRPPHDHYDYDDDD

Secondary structure (DSSP, 8-state):
----EEEEEEEET--TTHHHHHHHHHHHHTEEEEEEEES-HHHHHHHHHHHHHHTTT-SEEEEEE--TTSHHHHHHHHHHHHHHH--EEEEEE-------B-TTT--HHHHHHHHIIIIIHHHHHHHHHHHHHHHHHHH-TT---EEEEEEESTTTS--TTBHHHHHHHHHHHHHHHHHHHHHGGGT-EEEEEEE-S-SS-SSS---HHHHHHHHHHHHTSPTT---SEEEE---/----EEEEEEEET--TTHHHHHHHHHHHHTEEEEEEEES-HHHHHHHHHHHHHHTTT-SEEEEEE--TT-HHHHHHHHHHHHHHH--EEEEEE-------B-TTT--HHHHHHHHIIIIIHHHHHHHHHHHHHHHHHHH-TT---EEEEEEESTTTS--TTBHHHHHHHHHHHHHHHHHHHHHGGGT-EEEEEEE-S-SS-SSS---HHHHHHHHHHHHTSPTT---SEEEE---

InterPro domains:
  IPR002347 Short-chain dehydrogenase/reductase SDR [PF00106] (7-195)
  IPR002347 Short-chain dehydrogenase/reductase SDR [PR00081] (8-25)
  IPR002347 Short-chain dehydrogenase/reductase SDR [PR00081] (86-97)
  IPR002347 Short-chain dehydrogenase/reductase SDR [PR00081] (165-184)
  IPR036291 NAD(P)-binding domain superfamily [SSF51735] (5-197)